Protein AF-0000000077076366 (afdb_homodimer)

InterPro domains:
  IPR003428 Mitochondrial glycoprotein [PF02330] (72-245)
  IPR003428 Mitochondrial glycoprotein [PTHR10826] (31-247)
  IPR036561 Mitochondrial glycoprotein superfamily [G3DSA:3.10.280.10] (54-247)
  IPR036561 Mitochondrial glycoprotein superfamily [SSF54529] (67-246)

Sequence (496 aa):
MATSLLWRNASLAARRLVSRQICRRTVPSPSTSLLKTPVLATRFKSSFSNDANKGASASLLLQAQAELDLESTDEEALGFNGFQISINGAQAILTRMHGNEEVKVELNLNAYSDMLEDELDDDDDDDNVEETRNKPFFLPSFTVTFTKKSGISLVVRCSVETSDYDDEEGWGNLSITNVSVVPKGGTTDQYEADTQYLSDELMDSINDYMEDRKINQTFAQELLEFYDNFERKAHTQFLKDLKSFAQSMATSLLWRNASLAARRLVSRQICRRTVPSPSTSLLKTPVLATRFKSSFSNDANKGASASLLLQAQAELDLESTDEEALGFNGFQISINGAQAILTRMHGNEEVKVELNLNAYSDMLEDELDDDDDDDNVEETRNKPFFLPSFTVTFTKKSGISLVVRCSVETSDYDDEEGWGNLSITNVSVVPKGGTTDQYEADTQYLSDELMDSINDYMEDRKINQTFAQELLEFYDNFERKAHTQFLKDLKSFAQS

Solvent-accessible surface area (backbone atoms only — not comparable to full-atom values): 29376 Å² total; per-residue (Å²): 136,83,71,77,79,72,72,80,78,63,77,82,67,71,83,67,68,83,70,82,74,72,82,78,72,73,78,73,79,78,75,84,77,80,88,75,71,86,67,81,69,75,73,68,76,63,75,48,64,66,50,48,54,44,46,56,28,48,50,50,29,53,51,32,49,53,52,51,69,68,46,78,74,78,75,68,78,90,70,50,94,80,40,49,78,47,75,57,87,59,32,40,38,35,36,33,73,58,85,73,27,40,41,36,38,41,38,42,74,78,63,75,47,83,50,58,70,68,76,69,71,75,65,78,75,68,81,76,59,72,73,68,64,70,66,67,59,61,41,59,50,36,36,40,34,41,30,42,79,83,45,34,27,45,38,38,35,34,33,36,41,70,54,84,60,81,55,87,83,31,63,35,41,68,38,71,51,32,39,32,55,31,53,57,90,52,61,89,57,39,46,54,44,51,47,91,75,49,53,68,66,41,52,49,23,52,49,45,40,33,42,76,70,60,56,39,53,70,41,35,45,52,46,51,53,40,48,52,53,50,50,50,52,50,49,53,50,48,36,54,50,48,33,52,54,39,72,98,138,83,71,79,80,69,69,82,73,62,80,80,64,68,80,69,63,79,69,74,72,76,72,79,73,72,78,76,81,80,80,81,71,85,77,80,74,81,73,81,72,77,77,72,80,67,82,49,71,73,56,54,60,48,49,30,27,48,43,35,28,52,33,31,49,53,53,51,70,68,47,77,73,77,76,66,79,89,69,52,93,82,41,48,77,47,76,55,70,26,32,40,38,35,36,34,73,56,88,72,26,39,42,36,36,40,37,42,73,66,61,80,47,86,53,73,74,71,76,72,68,75,66,80,79,72,84,74,65,71,75,65,71,68,63,81,63,67,42,56,48,35,36,40,34,41,30,42,79,83,42,37,28,44,39,36,35,33,32,35,42,71,55,85,61,83,56,90,81,32,69,28,44,69,39,72,52,34,38,30,63,32,52,56,89,52,64,91,82,48,70,62,46,52,47,90,75,52,52,70,68,58,51,50,50,53,50,50,54,34,42,78,71,59,57,37,54,68,41,34,46,52,44,52,52,41,48,53,52,50,50,50,52,46,50,52,50,46,33,53,46,46,30,52,50,38,71,99

pLDDT: mean 71.19, std 28.41, range [19.7, 98.5]

Foldseek 3Di:
DPPPPPPPPPQPQPPPPPPCPPDPVPPPDPPDDDDDDPPPPPPPPPPVPVVVLLVVLVVLLVVLVVVLVSQPPPLPDQDDPQWDWDDDQQKIWTWHDDDQKIKIKIWGPPPFDDQPPPPPPVPDPPPPPSCPVVPSPRWTWMKIWIAGPQQKIKIWTWTFDQDPDPPPVRGTAIDTAWIFIAHRVGDPPTDTDGCVPPDPVVVVVVQVVCVVVVNGRVSRRSVSVSSVSSVSVSVSVVSVVSSVVSVD/DPPPPPPPPPDVPPPPPPPCPVPPPPPDDDDDDDDDPPPPPPPPPPPCPVVVLLVVLVVLLVVLVVVLVVQDPPLPDQDDPQWDWDDDQQKIWTWHDDDQKIKIKIWGPPPQDPQPPPPPPPPDPDPPDPCPVPPSLRWTWMKIWIAGPQQKIKIWIWTWDQAPDPDPLRGTAIGTAWIFIAHRVGDPPTDTDGCVPPDPVVVVVVQVVCVVVPNGRVSRRSVSVSSVSSVSVSVSVVSVVSNVVSVD

Structure (mmCIF, N/CA/C/O backbone):
data_AF-0000000077076366-model_v1
#
loop_
_entity.id
_entity.type
_entity.pdbx_description
1 polymer 'Complement component 1 Q subcomponent-binding protein, mitochondrial'
#
loop_
_atom_site.group_PDB
_atom_site.id
_atom_site.type_symbol
_atom_site.label_atom_id
_atom_site.label_alt_id
_atom_site.label_comp_id
_atom_site.label_asym_id
_atom_site.label_entity_id
_atom_site.label_seq_id
_atom_site.pdbx_PDB_ins_code
_atom_site.Cartn_x
_atom_site.Cartn_y
_atom_site.Cartn_z
_atom_site.occupancy
_atom_site.B_iso_or_equiv
_atom_site.auth_seq_id
_atom_site.auth_comp_id
_atom_site.auth_asym_id
_atom_site.auth_atom_id
_atom_site.pdbx_PDB_model_num
ATOM 1 N N . MET A 1 1 ? 8.562 35.688 35.75 1 20.05 1 MET A N 1
ATOM 2 C CA . MET A 1 1 ? 8.047 35.875 34.406 1 20.05 1 MET A CA 1
ATOM 3 C C . MET A 1 1 ? 7.535 34.594 33.812 1 20.05 1 MET A C 1
ATOM 5 O O . MET A 1 1 ? 7.285 34.5 32.625 1 20.05 1 MET A O 1
ATOM 9 N N . ALA A 1 2 ? 7.629 33.469 34.625 1 27.03 2 ALA A N 1
ATOM 10 C CA . ALA A 1 2 ? 7.246 32.062 34.719 1 27.03 2 ALA A CA 1
ATOM 11 C C . ALA A 1 2 ? 5.738 31.891 34.562 1 27.03 2 ALA A C 1
ATOM 13 O O . ALA A 1 2 ? 5.227 30.766 34.625 1 27.03 2 ALA A O 1
ATOM 14 N N . THR A 1 3 ? 4.957 32.969 34.75 1 25.84 3 THR A N 1
ATOM 15 C CA . THR A 1 3 ? 3.549 32.844 35.094 1 25.84 3 THR A CA 1
ATOM 16 C C . THR A 1 3 ? 2.711 32.406 33.906 1 25.84 3 THR A C 1
ATOM 18 O O . THR A 1 3 ? 1.604 31.891 34.062 1 25.84 3 THR A O 1
ATOM 21 N N . SER A 1 4 ? 3.021 32.875 32.656 1 27.47 4 SER A N 1
ATOM 22 C CA . SER A 1 4 ? 2.016 32.969 31.594 1 27.47 4 SER A CA 1
ATOM 23 C C . SER A 1 4 ? 1.746 31.609 30.969 1 27.47 4 SER A C 1
ATOM 25 O O . SER A 1 4 ? 1.034 31.516 29.953 1 27.47 4 SER A O 1
ATOM 27 N N . LEU A 1 5 ? 2.568 30.547 31.156 1 27.39 5 LEU A N 1
ATOM 28 C CA . LEU A 1 5 ? 2.516 29.328 30.359 1 27.39 5 LEU A CA 1
ATOM 29 C C . LEU A 1 5 ? 1.235 28.547 30.641 1 27.39 5 LEU A C 1
ATOM 31 O O . LEU A 1 5 ? 0.975 27.516 30 1 27.39 5 LEU A O 1
ATOM 35 N N . LEU A 1 6 ? 0.436 28.781 31.797 1 28.72 6 LEU A N 1
ATOM 36 C CA . LEU A 1 6 ? -0.597 27.906 32.375 1 28.72 6 LEU A CA 1
ATOM 37 C C . LEU A 1 6 ? -1.88 28 31.547 1 28.72 6 LEU A C 1
ATOM 39 O O . LEU A 1 6 ? -2.793 27.188 31.734 1 28.72 6 LEU A O 1
ATOM 43 N N . TRP A 1 7 ? -2.213 29.141 30.812 1 27.86 7 TRP A N 1
ATOM 44 C CA . TRP A 1 7 ? -3.598 29.406 30.438 1 27.86 7 TRP A CA 1
ATOM 45 C C . TRP A 1 7 ? -4.051 28.453 29.328 1 27.86 7 TRP A C 1
ATOM 47 O O . TRP A 1 7 ? -5.188 28.547 28.859 1 27.86 7 TRP A O 1
ATOM 57 N N . ARG A 1 8 ? -3.188 27.875 28.5 1 29.27 8 ARG A N 1
ATOM 58 C CA . ARG A 1 8 ? -3.629 27.422 27.188 1 29.27 8 ARG A CA 1
ATOM 59 C C . ARG A 1 8 ? -4.457 26.141 27.297 1 29.27 8 ARG A C 1
ATOM 61 O O . ARG A 1 8 ? -4.844 25.562 26.281 1 29.27 8 ARG A O 1
ATOM 68 N N . ASN A 1 9 ? -4.508 25.406 28.453 1 28.7 9 ASN A N 1
ATOM 69 C CA . ASN A 1 9 ? -5.094 24.078 28.578 1 28.7 9 ASN A CA 1
ATOM 70 C C . ASN A 1 9 ? -6.617 24.141 28.578 1 28.7 9 ASN A C 1
ATOM 72 O O . ASN A 1 9 ? -7.281 23.109 28.75 1 28.7 9 ASN A O 1
ATOM 76 N N . ALA A 1 10 ? -7.316 25.266 28.922 1 27.27 10 ALA A N 1
ATOM 77 C CA . ALA A 1 10 ? -8.688 25.297 29.422 1 27.27 10 ALA A CA 1
ATOM 78 C C . ALA A 1 10 ? -9.688 25.047 28.297 1 27.27 10 ALA A C 1
ATOM 80 O O . ALA A 1 10 ? -10.805 24.594 28.547 1 27.27 10 ALA A O 1
ATOM 81 N N . SER A 1 11 ? -9.547 25.594 27.078 1 27.84 11 SER A N 1
ATOM 82 C CA . SER A 1 11 ? -10.734 25.844 26.266 1 27.84 11 SER A CA 1
ATOM 83 C C . SER A 1 11 ? -11.289 24.547 25.688 1 27.84 11 SER A C 1
ATOM 85 O O . SER A 1 11 ? -12.344 24.547 25.047 1 27.84 11 SER A O 1
ATOM 87 N N . LEU A 1 12 ? -10.484 23.5 25.547 1 28.05 12 LEU A N 1
ATOM 88 C CA . LEU A 1 12 ? -10.93 22.406 24.672 1 28.05 12 LEU A CA 1
ATOM 89 C C . LEU A 1 12 ? -11.969 21.547 25.391 1 28.05 12 LEU A C 1
ATOM 91 O O . LEU A 1 12 ? -12.398 20.516 24.844 1 28.05 12 LEU A O 1
ATOM 95 N N . ALA A 1 13 ? -12.359 21.734 26.656 1 27.2 13 ALA A N 1
ATOM 96 C CA . ALA A 1 13 ? -13.188 20.828 27.453 1 27.2 13 ALA A CA 1
ATOM 97 C C . ALA A 1 13 ? -14.648 20.922 27.031 1 27.2 13 ALA A C 1
ATOM 99 O O . ALA A 1 13 ? -15.477 20.109 27.453 1 27.2 13 ALA A O 1
ATOM 100 N N . ALA A 1 14 ? -15.133 21.938 26.359 1 26.19 14 ALA A N 1
ATOM 101 C CA . ALA A 1 14 ? -16.578 22.141 26.484 1 26.19 14 ALA A CA 1
ATOM 102 C C . ALA A 1 14 ? -17.344 21.125 25.656 1 26.19 14 ALA A C 1
ATOM 104 O O . ALA A 1 14 ? -18.547 20.938 25.859 1 26.19 14 ALA A O 1
ATOM 105 N N . ARG A 1 15 ? -16.859 20.625 24.5 1 26.83 15 ARG A N 1
ATOM 106 C CA . ARG A 1 15 ? -17.891 20.203 23.547 1 26.83 15 ARG A CA 1
ATOM 107 C C . ARG A 1 15 ? -18.359 18.797 23.844 1 26.83 15 ARG A C 1
ATOM 109 O O . ARG A 1 15 ? -18.094 17.859 23.078 1 26.83 15 ARG A O 1
ATOM 116 N N . ARG A 1 16 ? -18.094 18.25 25.047 1 27.36 16 ARG A N 1
ATOM 117 C CA . ARG A 1 16 ? -18.312 16.828 25.219 1 27.36 16 ARG A CA 1
ATOM 118 C C . ARG A 1 16 ? -19.797 16.484 25.125 1 27.36 16 ARG A C 1
ATOM 120 O O . ARG A 1 16 ? -20.156 15.305 25.156 1 27.36 16 ARG A O 1
ATOM 127 N N . LEU A 1 17 ? -20.797 17.312 25.438 1 26.56 17 LEU A N 1
ATOM 128 C CA . LEU A 1 17 ? -22.031 16.797 26.047 1 26.56 17 LEU A CA 1
ATOM 129 C C . LEU A 1 17 ? -22.938 16.172 25 1 26.56 17 LEU A C 1
ATOM 131 O O . LEU A 1 17 ? -24.078 15.797 25.312 1 26.56 17 LEU A O 1
ATOM 135 N N . VAL A 1 18 ? -22.719 16.188 23.688 1 25.02 18 VAL A N 1
ATOM 136 C CA . VAL A 1 18 ? -23.984 15.836 23.078 1 25.02 18 VAL A CA 1
ATOM 137 C C . VAL A 1 18 ? -24.25 14.344 23.25 1 25.02 18 VAL A C 1
ATOM 139 O O . VAL A 1 18 ? -23.594 13.508 22.641 1 25.02 18 VAL A O 1
ATOM 142 N N . SER A 1 19 ? -24.422 13.812 24.516 1 25.88 19 SER A N 1
ATOM 143 C CA . SER A 1 19 ? -24.906 12.484 24.875 1 25.88 19 SER A CA 1
ATOM 144 C C . SER A 1 19 ? -26.109 12.094 24.031 1 25.88 19 SER A C 1
ATOM 146 O O . SER A 1 19 ? -27.094 12.828 23.969 1 25.88 19 SER A O 1
ATOM 148 N N . ARG A 1 20 ? -25.844 11.281 22.969 1 25.2 20 ARG A N 1
ATOM 149 C CA . ARG A 1 20 ? -26.875 10.648 22.156 1 25.2 20 ARG A CA 1
ATOM 150 C C . ARG A 1 20 ? -27.828 9.828 23.016 1 25.2 20 ARG A C 1
ATOM 152 O O . ARG A 1 20 ? -27.5 8.703 23.406 1 25.2 20 ARG A O 1
ATOM 159 N N . GLN A 1 21 ? -28.5 10.344 24 1 25.53 21 GLN A N 1
ATOM 160 C CA . GLN A 1 21 ? -29.594 9.625 24.625 1 25.53 21 GLN A CA 1
ATOM 161 C C . GLN A 1 21 ? -30.609 9.156 23.578 1 25.53 21 GLN A C 1
ATOM 163 O O . GLN A 1 21 ? -31.469 9.93 23.141 1 25.53 21 GLN A O 1
ATOM 168 N N . ILE A 1 22 ? -30.266 8.609 22.422 1 25.16 22 ILE A N 1
ATOM 169 C CA . ILE A 1 22 ? -31.422 8.266 21.609 1 25.16 22 ILE A CA 1
ATOM 170 C C . ILE A 1 22 ? -32.375 7.406 22.422 1 25.16 22 ILE A C 1
ATOM 172 O O . ILE A 1 22 ? -31.969 6.641 23.281 1 25.16 22 ILE A O 1
ATOM 176 N N . CYS A 1 23 ? -33.75 7.562 22.172 1 25.77 23 CYS A N 1
ATOM 177 C CA . CYS A 1 23 ? -35.125 7.25 22.609 1 25.77 23 CYS A CA 1
ATOM 178 C C . CYS A 1 23 ? -35.344 5.746 22.594 1 25.77 23 CYS A C 1
ATOM 180 O O . CYS A 1 23 ? -35.281 5.109 21.547 1 25.77 23 CYS A O 1
ATOM 182 N N . ARG A 1 24 ? -34.938 5.059 23.641 1 23.2 24 ARG A N 1
ATOM 183 C CA . ARG A 1 24 ? -35.375 3.697 23.938 1 23.2 24 ARG A CA 1
ATOM 184 C C . ARG A 1 24 ? -36.875 3.566 23.812 1 23.2 24 ARG A C 1
ATOM 186 O O . ARG A 1 24 ? -37.625 3.939 24.734 1 23.2 24 ARG A O 1
ATOM 193 N N . ARG A 1 25 ? -37.469 3.891 22.641 1 26.16 25 ARG A N 1
ATOM 194 C CA . ARG A 1 25 ? -38.906 3.725 22.594 1 26.16 25 ARG A CA 1
ATOM 195 C C . ARG A 1 25 ? -39.312 2.314 23.016 1 26.16 25 ARG A C 1
ATOM 197 O O . ARG A 1 25 ? -38.938 1.337 22.375 1 26.16 25 ARG A O 1
ATOM 204 N N . THR A 1 26 ? -39.375 2.109 24.312 1 26.84 26 THR A N 1
ATOM 205 C CA . THR A 1 26 ? -39.969 0.906 24.875 1 26.84 26 THR A CA 1
ATOM 206 C C . THR A 1 26 ? -41.312 0.604 24.219 1 26.84 26 THR A C 1
ATOM 208 O O . THR A 1 26 ? -42.188 1.479 24.125 1 26.84 26 THR A O 1
ATOM 211 N N . VAL A 1 27 ? -41.312 -0.293 23.203 1 28.62 27 VAL A N 1
ATOM 212 C CA . VAL A 1 27 ? -42.5 -0.814 22.5 1 28.62 27 VAL A CA 1
ATOM 213 C C . VAL A 1 27 ? -43.469 -1.39 23.516 1 28.62 27 VAL A C 1
ATOM 215 O O . VAL A 1 27 ? -43.156 -2.305 24.266 1 28.62 27 VAL A O 1
ATOM 218 N N . PRO A 1 28 ? -44.344 -0.505 24.109 1 32.41 28 PRO A N 1
ATOM 219 C CA . PRO A 1 28 ? -45.312 -1.112 25.031 1 32.41 28 PRO A CA 1
ATOM 220 C C . PRO A 1 28 ? -46.094 -2.244 24.375 1 32.41 28 PRO A C 1
ATOM 222 O O . PRO A 1 28 ? -46.219 -2.295 23.156 1 32.41 28 PRO A O 1
ATOM 225 N N . SER A 1 29 ? -46.219 -3.354 25.094 1 29.19 29 SER A N 1
ATOM 226 C CA . SER A 1 29 ? -46.938 -4.594 24.781 1 29.19 29 SER A CA 1
ATOM 227 C C . SER A 1 29 ? -48.406 -4.328 24.484 1 29.19 29 SER A C 1
ATOM 229 O O . SER A 1 29 ? -49.125 -3.77 25.312 1 29.19 29 SER A O 1
ATOM 231 N N . PRO A 1 30 ? -48.812 -3.979 23.219 1 32.81 30 PRO A N 1
ATOM 232 C CA . PRO A 1 30 ? -50.219 -3.707 22.969 1 32.81 30 PRO A CA 1
ATOM 233 C C . PRO A 1 30 ? -51.156 -4.859 23.391 1 32.81 30 PRO A C 1
ATOM 235 O O . PRO A 1 30 ? -50.875 -6.016 23.047 1 32.81 30 PRO A O 1
ATOM 238 N N . SER A 1 31 ? -51.5 -4.926 24.703 1 28.31 31 SER A N 1
ATOM 239 C CA . SER A 1 31 ? -52.562 -5.875 25.031 1 28.31 31 SER A CA 1
ATOM 240 C C . SER A 1 31 ? -53.688 -5.844 23.984 1 28.31 31 SER A C 1
ATOM 242 O O . SER A 1 31 ? -53.875 -4.84 23.297 1 28.31 31 SER A O 1
ATOM 244 N N . THR A 1 32 ? -54.438 -6.98 23.734 1 31.2 32 THR A N 1
ATOM 245 C CA . THR A 1 32 ? -55.25 -7.594 22.688 1 31.2 32 THR A CA 1
ATOM 246 C C . THR A 1 32 ? -56.594 -6.898 22.594 1 31.2 32 THR A C 1
ATOM 248 O O . THR A 1 32 ? -57.469 -7.324 21.828 1 31.2 32 THR A O 1
ATOM 251 N N . SER A 1 33 ? -56.875 -5.891 23.625 1 27.27 33 SER A N 1
ATOM 252 C CA . SER A 1 33 ? -58.312 -5.984 23.875 1 27.27 33 SER A CA 1
ATOM 253 C C . SER A 1 33 ? -59.094 -5.816 22.578 1 27.27 33 SER A C 1
ATOM 255 O O . SER A 1 33 ? -59.906 -6.684 22.219 1 27.27 33 SER A O 1
ATOM 257 N N . LEU A 1 34 ? -60.094 -4.746 22.625 1 30.53 34 LEU A N 1
ATOM 258 C CA . LEU A 1 34 ? -61.531 -4.57 22.438 1 30.53 34 LEU A CA 1
ATOM 259 C C . LEU A 1 34 ? -61.875 -4.285 20.984 1 30.53 34 LEU A C 1
ATOM 261 O O . LEU A 1 34 ? -61 -3.824 20.219 1 30.53 34 LEU A O 1
ATOM 265 N N . LEU A 1 35 ? -63.219 -4.602 20.625 1 33.62 35 LEU A N 1
ATOM 266 C CA . LEU A 1 35 ? -64.125 -4.766 19.5 1 33.62 35 LEU A CA 1
ATOM 267 C C . LEU A 1 35 ? -64.188 -3.484 18.672 1 33.62 35 LEU A C 1
ATOM 269 O O . LEU A 1 35 ? -64.688 -2.457 19.156 1 33.62 35 LEU A O 1
ATOM 273 N N . LYS A 1 36 ? -63.219 -3.266 17.875 1 32.44 36 LYS A N 1
ATOM 274 C CA . LYS A 1 36 ? -62.906 -2.01 17.188 1 32.44 36 LYS A CA 1
ATOM 275 C C . LYS A 1 36 ? -64.062 -1.636 16.219 1 32.44 36 LYS A C 1
ATOM 277 O O . LYS A 1 36 ? -64.438 -2.455 15.398 1 32.44 36 LYS A O 1
ATOM 282 N N . THR A 1 37 ? -65 -0.762 16.719 1 35.75 37 THR A N 1
ATOM 283 C CA . THR A 1 37 ? -66 -0.11 15.891 1 35.75 37 THR A CA 1
ATOM 284 C C . THR A 1 37 ? -65.375 0.495 14.641 1 35.75 37 THR A C 1
ATOM 286 O O . THR A 1 37 ? -64.188 0.949 14.68 1 35.75 37 THR A O 1
ATOM 289 N N . PRO A 1 38 ? -65.938 0.176 13.398 1 41.53 38 PRO A N 1
ATOM 290 C CA . PRO A 1 38 ? -65.375 0.565 12.086 1 41.53 38 PRO A CA 1
ATOM 291 C C . PRO A 1 38 ? -65.25 2.078 11.93 1 41.53 38 PRO A C 1
ATOM 293 O O . PRO A 1 38 ? -66.25 2.791 11.906 1 41.53 38 PRO A O 1
ATOM 296 N N . VAL A 1 39 ? -64.5 2.787 12.898 1 32.72 39 VAL A N 1
ATOM 297 C CA . VAL A 1 39 ? -64.438 4.223 12.648 1 32.72 39 VAL A CA 1
ATOM 298 C C . VAL A 1 39 ? -63.938 4.484 11.242 1 32.72 39 VAL A C 1
ATOM 300 O O . VAL A 1 39 ? -62.938 3.877 10.82 1 32.72 39 VAL A O 1
ATOM 303 N N . LEU A 1 40 ? -64.812 4.93 10.367 1 36.66 40 LEU A N 1
ATOM 304 C CA . LEU A 1 40 ? -64.562 5.551 9.07 1 36.66 40 LEU A CA 1
ATOM 305 C C . LEU A 1 40 ? -63.375 6.496 9.141 1 36.66 40 LEU A C 1
ATOM 307 O O . LEU A 1 40 ? -63.469 7.547 9.789 1 36.66 40 LEU A O 1
ATOM 311 N N . ALA A 1 41 ? -62.219 5.949 9.32 1 33.59 41 ALA A N 1
ATOM 312 C CA . ALA A 1 41 ? -61 6.742 9.367 1 33.59 41 ALA A CA 1
ATOM 313 C C . ALA A 1 41 ? -60.812 7.531 8.07 1 33.59 41 ALA A C 1
ATOM 315 O O . ALA A 1 41 ? -60.844 6.957 6.98 1 33.59 41 ALA A O 1
ATOM 316 N N . THR A 1 42 ? -61.562 8.633 7.918 1 38.22 42 THR A N 1
ATOM 317 C CA . THR A 1 42 ? -61.094 9.625 6.957 1 38.22 42 THR A CA 1
ATOM 318 C C . THR A 1 42 ? -59.562 9.711 6.969 1 38.22 42 THR A C 1
ATOM 320 O O . THR A 1 42 ? -58.969 9.961 8.016 1 38.22 42 THR A O 1
ATOM 323 N N . ARG A 1 43 ? -59.031 8.898 6.117 1 36.66 43 ARG A N 1
ATOM 324 C CA . ARG A 1 43 ? -57.594 8.984 5.836 1 36.66 43 ARG A CA 1
ATOM 325 C C . ARG A 1 43 ? -57.188 10.406 5.477 1 36.66 43 ARG A C 1
ATOM 327 O O . ARG A 1 43 ? -57.531 10.898 4.395 1 36.66 43 ARG A O 1
ATOM 334 N N . PHE A 1 44 ? -57.344 11.312 6.406 1 32.31 44 PHE A N 1
ATOM 335 C CA . PHE A 1 44 ? -56.562 12.508 6.109 1 32.31 44 PHE A CA 1
ATOM 336 C C . PHE A 1 44 ? -55.156 12.133 5.602 1 32.31 44 PHE A C 1
ATOM 338 O O . PHE A 1 44 ? -54.438 11.414 6.277 1 32.31 44 PHE A O 1
ATOM 345 N N . LYS A 1 45 ? -55.125 11.977 4.293 1 37.31 45 LYS A N 1
ATOM 346 C CA . LYS A 1 45 ? -53.781 12.117 3.721 1 37.31 45 LYS A CA 1
ATOM 347 C C . LYS A 1 45 ? -53 13.234 4.41 1 37.31 45 LYS A C 1
ATOM 349 O O . LYS A 1 45 ? -53.281 14.414 4.195 1 37.31 45 LYS A O 1
ATOM 354 N N . SER A 1 46 ? -52.719 13.125 5.633 1 37.78 46 SER A N 1
ATOM 355 C CA . SER A 1 46 ? -51.719 13.992 6.254 1 37.78 46 SER A CA 1
ATOM 356 C C . SER A 1 46 ? -50.562 14.258 5.312 1 37.78 46 SER A C 1
ATOM 358 O O . SER A 1 46 ? -49.938 13.32 4.812 1 37.78 46 SER A O 1
ATOM 360 N N . SER A 1 47 ? -50.719 15.203 4.438 1 41.62 47 SER A N 1
ATOM 361 C CA . SER A 1 47 ? -49.531 15.883 3.873 1 41.62 47 SER A CA 1
ATOM 362 C C . SER A 1 47 ? -48.375 15.883 4.848 1 41.62 47 SER A C 1
ATOM 364 O O . SER A 1 47 ? -47.969 16.938 5.328 1 41.62 47 SER A O 1
ATOM 366 N N . PHE A 1 48 ? -48.281 14.914 5.648 1 45.97 48 PHE A N 1
ATOM 367 C CA . PHE A 1 48 ? -47.156 14.688 6.559 1 45.97 48 PHE A CA 1
ATOM 368 C C . PHE A 1 48 ? -45.844 14.633 5.793 1 45.97 48 PHE A C 1
ATOM 370 O O . PHE A 1 48 ? -44.781 14.469 6.391 1 45.97 48 PHE A O 1
ATOM 377 N N . SER A 1 49 ? -45.969 14.266 4.531 1 49.75 49 SER A N 1
ATOM 378 C CA . SER A 1 49 ? -44.719 13.859 3.908 1 49.75 49 SER A CA 1
ATOM 379 C C . SER A 1 49 ? -43.719 15.008 3.904 1 49.75 49 SER A C 1
ATOM 381 O O . SER A 1 49 ? -42.531 14.781 4.105 1 49.75 49 SER A O 1
ATOM 383 N N . ASN A 1 50 ? -44.125 16.188 3.398 1 54.66 50 ASN A N 1
ATOM 384 C CA . ASN A 1 50 ? -43.219 17.312 3.23 1 54.66 50 ASN A CA 1
ATOM 385 C C . ASN A 1 50 ? -42.812 17.891 4.574 1 54.66 50 ASN A C 1
ATOM 387 O O . ASN A 1 50 ? -41.688 18.375 4.723 1 54.66 50 ASN A O 1
ATOM 391 N N . ASP A 1 51 ? -43.656 17.781 5.457 1 55.88 51 ASP A N 1
ATOM 392 C CA . ASP A 1 51 ? -43.406 18.453 6.73 1 55.88 51 ASP A CA 1
ATOM 393 C C . ASP A 1 51 ? -42.375 17.688 7.562 1 55.88 51 ASP A C 1
ATOM 395 O O . ASP A 1 51 ? -41.562 18.297 8.266 1 55.88 51 ASP A O 1
ATOM 399 N N . ALA A 1 52 ? -42.5 16.438 7.488 1 56.66 52 ALA A N 1
ATOM 400 C CA . ALA A 1 52 ? -41.562 15.609 8.242 1 56.66 52 ALA A CA 1
ATOM 401 C C . ALA A 1 52 ? -40.125 15.766 7.711 1 56.66 52 ALA A C 1
ATOM 403 O O . ALA A 1 52 ? -39.188 15.844 8.484 1 56.66 52 ALA A O 1
ATOM 404 N N . ASN A 1 53 ? -40.125 15.758 6.406 1 69.81 53 ASN A N 1
ATOM 405 C CA . ASN A 1 53 ? -38.812 15.984 5.801 1 69.81 53 ASN A CA 1
ATOM 406 C C . ASN A 1 53 ? -38.25 17.359 6.172 1 69.81 53 ASN A C 1
ATOM 408 O O . ASN A 1 53 ? -37.062 17.5 6.395 1 69.81 53 ASN A O 1
ATOM 412 N N . LYS A 1 54 ? -39.25 18.188 6.422 1 77.12 54 LYS A N 1
ATOM 413 C CA . LYS A 1 54 ? -38.844 19.547 6.816 1 77.12 54 LYS A CA 1
ATOM 414 C C . LYS A 1 54 ? -38.344 19.578 8.258 1 77.12 54 LYS A C 1
ATOM 416 O O . LYS A 1 54 ? -37.375 20.266 8.578 1 77.12 54 LYS A O 1
ATOM 421 N N . GLY A 1 55 ? -38.969 18.75 8.914 1 85.06 55 GLY A N 1
ATOM 422 C CA . GLY A 1 55 ? -38.562 18.672 10.305 1 85.06 55 GLY A CA 1
ATOM 423 C C . GLY A 1 55 ? -37.188 18.078 10.492 1 85.06 55 GLY A C 1
ATOM 424 O O . GLY A 1 55 ? -36.375 18.609 11.25 1 85.06 55 GLY A O 1
ATOM 425 N N . ALA A 1 56 ? -36.906 16.984 9.812 1 90.75 56 ALA A N 1
ATOM 426 C CA . ALA A 1 56 ? -35.625 16.328 9.914 1 90.75 56 ALA A CA 1
ATOM 427 C C . ALA A 1 56 ? -34.5 17.234 9.367 1 90.75 56 ALA A C 1
ATOM 429 O O . ALA A 1 56 ? -33.438 17.328 9.953 1 90.75 56 ALA A O 1
ATOM 430 N N . SER A 1 57 ? -34.844 17.891 8.266 1 93.62 57 SER A N 1
ATOM 431 C CA . SER A 1 57 ? -33.906 18.844 7.707 1 93.62 57 SER A CA 1
ATOM 432 C C . SER A 1 57 ? -33.656 20.016 8.656 1 93.62 57 SER A C 1
ATOM 434 O O . SER A 1 57 ? -32.5 20.469 8.805 1 93.62 57 SER A O 1
ATOM 436 N N . ALA A 1 58 ? -34.688 20.469 9.164 1 93.25 58 ALA A N 1
ATOM 437 C CA . ALA A 1 58 ? -34.562 21.578 10.109 1 93.25 58 ALA A CA 1
ATOM 438 C C . ALA A 1 58 ? -33.719 21.172 11.32 1 93.25 58 ALA A C 1
ATOM 440 O O . ALA A 1 58 ? -32.906 21.969 11.812 1 93.25 58 ALA A O 1
ATOM 441 N N . SER A 1 59 ? -34 20.078 11.734 1 95.12 59 SER A N 1
ATOM 442 C CA . SER A 1 59 ? -33.219 19.562 12.867 1 95.12 59 SER A CA 1
ATOM 443 C C . SER A 1 59 ? -31.734 19.438 12.508 1 95.12 59 SER A C 1
ATOM 445 O O . SER A 1 59 ? -30.859 19.781 13.305 1 95.12 59 SER A O 1
ATOM 447 N N . LEU A 1 60 ? -31.484 18.891 11.359 1 95.94 60 LEU A N 1
ATOM 448 C CA . LEU A 1 60 ? -30.109 18.75 10.883 1 95.94 60 LEU A CA 1
ATOM 449 C C . LEU A 1 60 ? -29.422 20.109 10.82 1 95.94 60 LEU A C 1
ATOM 451 O O . LEU A 1 60 ? -28.281 20.266 11.242 1 95.94 60 LEU A O 1
ATOM 455 N N . LEU A 1 61 ? -30.125 21.047 10.305 1 95.5 61 LEU A N 1
ATOM 456 C CA . LEU A 1 61 ? -29.609 22.406 10.188 1 95.5 61 LEU A CA 1
ATOM 457 C C . LEU A 1 61 ? -29.281 22.984 11.555 1 95.5 61 LEU A C 1
ATOM 459 O O . LEU A 1 61 ? -28.188 23.531 11.758 1 95.5 61 LEU A O 1
ATOM 463 N N . LEU A 1 62 ? -30.172 22.828 12.414 1 95.44 62 LEU A N 1
ATOM 464 C CA . LEU A 1 62 ? -30 23.375 13.758 1 95.44 62 LEU A CA 1
ATOM 465 C C . LEU A 1 62 ? -28.797 22.734 14.445 1 95.44 62 LEU A C 1
ATOM 467 O O . LEU A 1 62 ? -28 23.422 15.086 1 95.44 62 LEU A O 1
ATOM 471 N N . GLN A 1 63 ? -28.672 21.453 14.312 1 96.12 63 GLN A N 1
ATOM 472 C CA . GLN A 1 63 ? -27.578 20.734 14.977 1 96.12 63 GLN A CA 1
ATOM 473 C C . GLN A 1 63 ? -26.234 21.031 14.32 1 96.12 63 GLN A C 1
ATOM 475 O O . GLN A 1 63 ? -25.219 21.172 15.008 1 96.12 63 GLN A O 1
ATOM 480 N N . ALA A 1 64 ? -26.219 21.172 13.078 1 96.31 64 ALA A N 1
ATOM 481 C CA . ALA A 1 64 ? -25 21.562 12.383 1 96.31 64 ALA A CA 1
ATOM 482 C C . ALA A 1 64 ? -24.531 22.953 12.812 1 96.31 64 ALA A C 1
ATOM 484 O O . ALA A 1 64 ? -23.344 23.156 13.062 1 96.31 64 ALA A O 1
ATOM 485 N N . GLN A 1 65 ? -25.516 23.828 12.906 1 94.94 65 GLN A N 1
ATOM 486 C CA . GLN A 1 65 ? -25.203 25.172 13.336 1 94.94 65 GLN A CA 1
ATOM 487 C C . GLN A 1 65 ? -24.688 25.188 14.773 1 94.94 65 GLN A C 1
ATOM 489 O O . GLN A 1 65 ? -23.734 25.906 15.094 1 94.94 65 GLN A O 1
ATOM 494 N N . ALA A 1 66 ? -25.25 24.438 15.578 1 94.81 66 ALA A N 1
ATOM 495 C CA . ALA A 1 66 ? -24.828 24.359 16.969 1 94.81 66 ALA A CA 1
ATOM 496 C C . ALA A 1 66 ? -23.391 23.859 17.078 1 94.81 66 ALA A C 1
ATOM 498 O O . ALA A 1 66 ? -22.609 24.391 17.875 1 94.81 66 ALA A O 1
ATOM 499 N N . GLU A 1 67 ? -23.047 22.891 16.328 1 94.44 67 GLU A N 1
ATOM 500 C CA . GLU A 1 67 ? -21.688 22.359 16.328 1 94.44 67 GLU A CA 1
ATOM 501 C C . GLU A 1 67 ? -20.688 23.375 15.773 1 94.44 67 GLU A C 1
ATOM 503 O O . GLU A 1 67 ? -19.578 23.5 16.281 1 94.44 67 GLU A O 1
ATOM 508 N N . LEU A 1 68 ? -21.125 24.016 14.758 1 92.44 68 LEU A N 1
ATOM 509 C CA . LEU A 1 68 ? -20.281 25.062 14.164 1 92.44 68 LEU A CA 1
ATOM 510 C C . LEU A 1 68 ? -20 26.172 15.164 1 92.44 68 LEU A C 1
ATOM 512 O O . LEU A 1 68 ? -18.891 26.703 15.211 1 92.44 68 LEU A O 1
ATOM 516 N N . ASP A 1 69 ? -20.969 26.5 15.875 1 91.75 69 ASP A N 1
ATOM 517 C CA . ASP A 1 69 ? -20.828 27.562 16.859 1 91.75 69 ASP A CA 1
ATOM 518 C C . ASP A 1 69 ? -19.875 27.172 17.969 1 91.75 69 ASP A C 1
ATOM 520 O O . ASP A 1 69 ? -19.25 28.031 18.594 1 91.75 69 ASP A O 1
ATOM 524 N N . LEU A 1 70 ? -19.703 25.891 18.234 1 88.31 70 LEU A N 1
ATOM 525 C CA . LEU A 1 70 ? -18.797 25.391 19.25 1 88.31 70 LEU A CA 1
ATOM 526 C C . LEU A 1 70 ? -17.359 25.359 18.75 1 88.31 70 LEU A C 1
ATOM 528 O O . LEU A 1 70 ? -16.406 25.375 19.531 1 88.31 70 LEU A O 1
ATOM 532 N N . GLU A 1 71 ? -17.297 25.234 17.438 1 81.56 71 GLU A N 1
ATOM 533 C CA . GLU A 1 71 ? -15.961 25.125 16.859 1 81.56 71 GLU A CA 1
ATOM 534 C C . GLU A 1 71 ? -15.25 26.484 16.844 1 81.56 71 GLU A C 1
ATOM 536 O O . GLU A 1 71 ? -15.867 27.5 16.547 1 81.56 71 GLU A O 1
ATOM 541 N N . SER A 1 72 ? -14.164 26.625 17.688 1 68.75 72 SER A N 1
ATOM 542 C CA . SER A 1 72 ? -13.375 27.859 17.75 1 68.75 72 SER A CA 1
ATOM 543 C C . SER A 1 72 ? -12.961 28.297 16.344 1 68.75 72 SER A C 1
ATOM 545 O O . SER A 1 72 ? -12.57 27.484 15.516 1 68.75 72 SER A O 1
ATOM 547 N N . THR A 1 73 ? -13.516 29.406 15.891 1 61.34 73 THR A N 1
ATOM 548 C CA . THR A 1 73 ? -13.336 30.016 14.586 1 61.34 73 THR A CA 1
ATOM 549 C C . THR A 1 73 ? -11.883 30.406 14.359 1 61.34 73 THR A C 1
ATOM 551 O O . THR A 1 73 ? -11.555 31.094 13.383 1 61.34 73 THR A O 1
ATOM 554 N N . ASP A 1 74 ? -10.992 30.094 15.211 1 60.38 74 ASP A N 1
ATOM 555 C CA . ASP A 1 74 ? -9.688 30.609 14.828 1 60.38 74 ASP A CA 1
ATOM 556 C C . ASP A 1 74 ? -9.164 29.906 13.578 1 60.38 74 ASP A C 1
ATOM 558 O O . ASP A 1 74 ? -8.664 28.781 13.656 1 60.38 74 ASP A O 1
ATOM 562 N N . GLU A 1 75 ? -9.758 30.328 12.531 1 62.38 75 GLU A N 1
ATOM 563 C CA . GLU A 1 75 ? -9.297 29.812 11.25 1 62.38 75 GLU A CA 1
ATOM 564 C C . GLU A 1 75 ? -7.844 30.203 10.984 1 62.38 75 GLU A C 1
ATOM 566 O O . GLU A 1 75 ? -7.574 31.297 10.469 1 62.38 75 GLU A O 1
ATOM 571 N N . GLU A 1 76 ? -6.938 29.688 11.758 1 65.06 76 GLU A N 1
ATOM 572 C CA . GLU A 1 76 ? -5.547 29.969 11.422 1 65.06 76 GLU A CA 1
ATOM 573 C C . GLU A 1 76 ? -5.191 29.391 10.047 1 65.06 76 GLU A C 1
ATOM 575 O O . GLU A 1 76 ? -5.703 28.344 9.656 1 65.06 76 GLU A O 1
ATOM 580 N N . ALA A 1 77 ? -4.543 30.328 9.242 1 71.88 77 ALA A N 1
ATOM 581 C CA . ALA A 1 77 ? -4.059 29.891 7.934 1 71.88 77 ALA A CA 1
ATOM 582 C C . ALA A 1 77 ? -3.188 28.641 8.055 1 71.88 77 ALA A C 1
ATOM 584 O O . ALA A 1 77 ? -2.389 28.531 8.984 1 71.88 77 ALA A O 1
ATOM 585 N N . LEU A 1 78 ? -3.562 27.719 7.238 1 83.81 78 LEU A N 1
ATOM 586 C CA . LEU A 1 78 ? -2.744 26.516 7.168 1 83.81 78 LEU A CA 1
ATOM 587 C C . LEU A 1 78 ? -1.371 26.828 6.582 1 83.81 78 LEU A C 1
ATOM 589 O O . LEU A 1 78 ? -1.271 27.375 5.48 1 83.81 78 LEU A O 1
ATOM 593 N N . GLY A 1 79 ? -0.317 26.891 7.438 1 86.81 79 GLY A N 1
ATOM 594 C CA . GLY A 1 79 ? 1.044 27.078 6.965 1 86.81 79 GLY A CA 1
ATOM 595 C C . GLY A 1 79 ? 1.995 25.984 7.41 1 86.81 79 GLY A C 1
ATOM 596 O O . GLY A 1 79 ? 1.704 25.25 8.352 1 86.81 79 GLY A O 1
ATOM 597 N N . PHE A 1 80 ? 2.971 25.828 6.625 1 91.19 80 PHE A N 1
ATOM 598 C CA . PHE A 1 80 ? 4.062 24.906 6.926 1 91.19 80 PHE A CA 1
ATOM 599 C C . PHE A 1 80 ? 5.402 25.5 6.508 1 91.19 80 PHE A C 1
ATOM 601 O O . PHE A 1 80 ? 5.629 25.75 5.32 1 91.19 80 PHE A O 1
ATOM 608 N N . ASN A 1 81 ? 6.207 25.781 7.457 1 86.94 81 ASN A N 1
ATOM 609 C CA . ASN A 1 81 ? 7.457 26.484 7.184 1 86.94 81 ASN A CA 1
ATOM 610 C C . ASN A 1 81 ? 8.234 25.828 6.043 1 86.94 81 ASN A C 1
ATOM 612 O O . ASN A 1 81 ? 8.508 24.641 6.086 1 86.94 81 ASN A O 1
ATOM 616 N N . GLY A 1 82 ? 8.477 26.641 4.949 1 91.56 82 GLY A N 1
ATOM 617 C CA . GLY A 1 82 ? 9.336 26.219 3.852 1 91.56 82 GLY A CA 1
ATOM 618 C C . GLY A 1 82 ? 8.602 25.453 2.771 1 91.56 82 GLY A C 1
ATOM 619 O O . GLY A 1 82 ? 9.203 25.047 1.777 1 91.56 82 GLY A O 1
ATOM 620 N N . PHE A 1 83 ? 7.32 25.203 3.012 1 96.5 83 PHE A N 1
ATOM 621 C CA . PHE A 1 83 ? 6.582 24.422 2.023 1 96.5 83 PHE A CA 1
ATOM 622 C C . PHE A 1 83 ? 5.461 25.25 1.409 1 96.5 83 PHE A C 1
ATOM 624 O O . PHE A 1 83 ? 4.816 26.047 2.1 1 96.5 83 PHE A O 1
ATOM 631 N N . GLN A 1 84 ? 5.277 25.094 0.122 1 96.75 84 GLN A N 1
ATOM 632 C CA . GLN A 1 84 ? 4.023 25.484 -0.516 1 96.75 84 GLN A CA 1
ATOM 633 C C . GLN A 1 84 ? 2.936 24.438 -0.271 1 96.75 84 GLN A C 1
ATOM 635 O O . GLN A 1 84 ? 3.188 23.234 -0.361 1 96.75 84 GLN A O 1
ATOM 640 N N . ILE A 1 85 ? 1.777 24.938 0.001 1 97 85 ILE A N 1
ATOM 641 C CA . ILE A 1 85 ? 0.716 24.016 0.394 1 97 85 ILE A CA 1
ATOM 642 C C . ILE A 1 85 ? -0.418 24.078 -0.627 1 97 85 ILE A C 1
ATOM 644 O O . ILE A 1 85 ? -0.828 25.156 -1.053 1 97 85 ILE A O 1
ATOM 648 N N . SER A 1 86 ? -0.84 23 -1.044 1 96.62 86 SER A N 1
ATOM 649 C CA . SER A 1 86 ? -2.039 22.844 -1.86 1 96.62 86 SER A CA 1
ATOM 650 C C . SER A 1 86 ? -3.031 21.891 -1.205 1 96.62 86 SER A C 1
ATOM 652 O O . SER A 1 86 ? -2.672 20.766 -0.836 1 96.62 86 SER A O 1
ATOM 654 N N . ILE A 1 87 ? -4.246 22.312 -1.064 1 94.81 87 ILE A N 1
ATOM 655 C CA . ILE A 1 87 ? -5.273 21.5 -0.417 1 94.81 87 ILE A CA 1
ATOM 656 C C . ILE A 1 87 ? -6.41 21.234 -1.401 1 94.81 87 ILE A C 1
ATOM 658 O O . ILE A 1 87 ? -6.883 22.141 -2.084 1 94.81 87 ILE A O 1
ATOM 662 N N . ASN A 1 88 ? -6.805 20.062 -1.483 1 95.62 88 ASN A N 1
ATOM 663 C CA . ASN A 1 88 ? -7.977 19.625 -2.238 1 95.62 88 ASN A CA 1
ATOM 664 C C . ASN A 1 88 ? -8.812 18.625 -1.448 1 95.62 88 ASN A C 1
ATOM 666 O O . ASN A 1 88 ? -8.492 17.422 -1.416 1 95.62 88 ASN A O 1
ATOM 670 N N . GLY A 1 89 ? -9.93 19.172 -0.885 1 93.31 89 GLY A N 1
ATOM 671 C CA . GLY A 1 89 ? -10.719 18.328 -0.016 1 93.31 89 GLY A CA 1
ATOM 672 C C . GLY A 1 89 ? -9.945 17.797 1.174 1 93.31 89 GLY A C 1
ATOM 673 O O . GLY A 1 89 ? -9.422 18.578 1.975 1 93.31 89 GLY A O 1
ATOM 674 N N . ALA A 1 90 ? -9.852 16.438 1.257 1 94.31 90 ALA A N 1
ATOM 675 C CA . ALA A 1 90 ? -9.172 15.828 2.395 1 94.31 90 ALA A CA 1
ATOM 676 C C . ALA A 1 90 ? -7.68 15.672 2.119 1 94.31 90 ALA A C 1
ATOM 678 O O . ALA A 1 90 ? -6.926 15.234 2.992 1 94.31 90 ALA A O 1
ATOM 679 N N . GLN A 1 91 ? -7.23 16.062 0.929 1 95.56 91 GLN A N 1
ATOM 680 C CA . GLN A 1 91 ? -5.836 15.875 0.544 1 95.56 91 GLN A CA 1
ATOM 681 C C . GLN A 1 91 ? -5.035 17.156 0.691 1 95.56 91 GLN A C 1
ATOM 683 O O . GLN A 1 91 ? -5.508 18.234 0.316 1 95.56 91 GLN A O 1
ATOM 688 N N . ALA A 1 92 ? -3.84 17.078 1.254 1 95.81 92 ALA A N 1
ATOM 689 C CA . ALA A 1 92 ? -2.885 18.188 1.311 1 95.81 92 ALA A CA 1
ATOM 690 C C . ALA A 1 92 ? -1.553 17.781 0.682 1 95.81 92 ALA A C 1
ATOM 692 O O . ALA A 1 92 ? -1.051 16.688 0.917 1 95.81 92 ALA A O 1
ATOM 693 N N . ILE A 1 93 ? -1.024 18.641 -0.117 1 97.69 93 ILE A N 1
ATOM 694 C CA . ILE A 1 93 ? 0.287 18.453 -0.729 1 97.69 93 ILE A CA 1
ATOM 695 C C . ILE A 1 93 ? 1.21 19.594 -0.325 1 97.69 93 ILE A C 1
ATOM 697 O O . ILE A 1 93 ? 0.885 20.766 -0.537 1 97.69 93 ILE A O 1
ATOM 701 N N . LEU A 1 94 ? 2.312 19.25 0.286 1 97.62 94 LEU A N 1
ATOM 702 C CA . LEU A 1 94 ? 3.367 20.188 0.621 1 97.62 94 LEU A CA 1
ATOM 703 C C . LEU A 1 94 ? 4.566 20.016 -0.305 1 97.62 94 LEU A C 1
ATOM 705 O O . LEU A 1 94 ? 5.09 18.906 -0.45 1 97.62 94 LEU A O 1
ATOM 709 N N . THR A 1 95 ? 5.008 21.109 -0.914 1 98.12 95 THR A N 1
ATOM 710 C CA . THR A 1 95 ? 6.125 21 -1.848 1 98.12 95 THR A CA 1
ATOM 711 C C . THR A 1 95 ? 7.191 22.047 -1.533 1 98.12 95 THR A C 1
ATOM 713 O O . THR A 1 95 ? 6.867 23.188 -1.168 1 98.12 95 THR A O 1
ATOM 716 N N . ARG A 1 96 ? 8.422 21.703 -1.717 1 97.5 96 ARG A N 1
ATOM 717 C CA . ARG A 1 96 ? 9.547 22.641 -1.624 1 97.5 96 ARG A CA 1
ATOM 718 C C . ARG A 1 96 ? 10.727 22.156 -2.465 1 97.5 96 ARG A C 1
ATOM 720 O O . ARG A 1 96 ? 10.812 20.969 -2.797 1 97.5 96 ARG A O 1
ATOM 727 N N . MET A 1 97 ? 11.57 23.047 -2.799 1 96.75 97 MET A N 1
ATOM 728 C CA . MET A 1 97 ? 12.805 22.688 -3.48 1 96.75 97 MET A CA 1
ATOM 729 C C . MET A 1 97 ? 13.961 22.594 -2.49 1 96.75 97 MET A C 1
ATOM 731 O O . MET A 1 97 ? 14.062 23.406 -1.563 1 96.75 97 MET A O 1
ATOM 735 N N . HIS A 1 98 ? 14.711 21.641 -2.637 1 95.06 98 HIS A N 1
ATOM 736 C CA . HIS A 1 98 ? 16.016 21.5 -1.99 1 95.06 98 HIS A CA 1
ATOM 737 C C . HIS A 1 98 ? 17.125 21.375 -3.02 1 95.06 98 HIS A C 1
ATOM 739 O O . HIS A 1 98 ? 17.406 20.281 -3.52 1 95.06 98 HIS A O 1
ATOM 745 N N . GLY A 1 99 ? 17.75 22.484 -3.277 1 92.44 99 GLY A N 1
ATOM 746 C CA . GLY A 1 99 ? 18.609 22.5 -4.453 1 92.44 99 GLY A CA 1
ATOM 747 C C . GLY A 1 99 ? 17.859 22.188 -5.738 1 92.44 99 GLY A C 1
ATOM 748 O O . GLY A 1 99 ? 16.891 22.875 -6.074 1 92.44 99 GLY A O 1
ATOM 749 N N . ASN A 1 100 ? 18.328 21.203 -6.414 1 92.81 100 ASN A N 1
ATOM 750 C CA . ASN A 1 100 ? 17.688 20.812 -7.668 1 92.81 100 ASN A CA 1
ATOM 751 C C . ASN A 1 100 ? 16.734 19.641 -7.473 1 92.81 100 ASN A C 1
ATOM 753 O O . ASN A 1 100 ? 16.344 18.984 -8.445 1 92.81 100 ASN A O 1
ATOM 757 N N . GLU A 1 101 ? 16.375 19.359 -6.312 1 96.5 101 GLU A N 1
ATOM 758 C CA . GLU A 1 101 ? 15.484 18.25 -5.957 1 96.5 101 GLU A CA 1
ATOM 759 C C . GLU A 1 101 ? 14.164 18.766 -5.402 1 96.5 101 GLU A C 1
ATOM 761 O O . GLU A 1 101 ? 14.141 19.719 -4.617 1 96.5 101 GLU A O 1
ATOM 766 N N . GLU A 1 102 ? 13.109 18.203 -5.883 1 97.75 102 GLU A N 1
ATOM 767 C CA . GLU A 1 102 ? 11.805 18.547 -5.332 1 97.75 102 GLU A CA 1
ATOM 768 C C . GLU A 1 102 ? 11.414 17.594 -4.199 1 97.75 102 GLU A C 1
ATOM 770 O O . GLU A 1 102 ? 11.484 16.375 -4.355 1 97.75 102 GLU A O 1
ATOM 775 N N . VAL A 1 103 ? 11.039 18.172 -3.1 1 98.31 103 VAL A N 1
ATOM 776 C CA . VAL A 1 103 ? 10.508 17.406 -1.974 1 98.31 103 VAL A CA 1
ATOM 777 C C . VAL A 1 103 ? 9 17.594 -1.882 1 98.31 103 VAL A C 1
ATOM 779 O O . VAL A 1 103 ? 8.516 18.734 -1.733 1 98.31 103 VAL A O 1
ATOM 782 N N . LYS A 1 104 ? 8.242 16.531 -2.008 1 98.38 104 LYS A N 1
ATOM 783 C CA . LYS A 1 104 ? 6.785 16.562 -1.979 1 98.38 104 LYS A CA 1
ATOM 784 C C . LYS A 1 104 ? 6.238 15.672 -0.867 1 98.38 104 LYS A C 1
ATOM 786 O O . LYS A 1 104 ? 6.609 14.5 -0.767 1 98.38 104 LYS A O 1
ATOM 791 N N . VAL A 1 105 ? 5.43 16.219 -0.026 1 97.5 105 VAL A N 1
ATOM 792 C CA . VAL A 1 105 ? 4.762 15.477 1.035 1 97.5 105 VAL A CA 1
ATOM 793 C C . VAL A 1 105 ? 3.258 15.438 0.771 1 97.5 105 VAL A C 1
ATOM 795 O O . VAL A 1 105 ? 2.631 16.484 0.554 1 97.5 105 VAL A O 1
ATOM 798 N N . GLU A 1 106 ? 2.705 14.25 0.782 1 96.88 106 GLU A N 1
ATOM 799 C CA . GLU A 1 106 ? 1.278 14.078 0.526 1 96.88 106 GLU A CA 1
ATOM 800 C C . GLU A 1 106 ? 0.582 13.406 1.705 1 96.88 106 GLU A C 1
ATOM 802 O O . GLU A 1 106 ? 1.025 12.359 2.178 1 96.88 106 GLU A O 1
ATOM 807 N N . LEU A 1 107 ? -0.457 13.938 2.156 1 93.62 107 LEU A N 1
ATOM 808 C CA . LEU A 1 107 ? -1.257 13.352 3.229 1 93.62 107 LEU A CA 1
ATOM 809 C C . LEU A 1 107 ? -2.744 13.422 2.895 1 93.62 107 LEU A C 1
ATOM 811 O O . LEU A 1 107 ? -3.16 14.227 2.059 1 93.62 107 LEU A O 1
ATOM 815 N N . ASN A 1 108 ? -3.482 12.555 3.449 1 94.19 108 ASN A N 1
ATOM 816 C CA . ASN A 1 108 ? -4.926 12.445 3.26 1 94.19 108 ASN A CA 1
ATOM 817 C C . ASN A 1 108 ? -5.645 12.172 4.578 1 94.19 108 ASN A C 1
ATOM 819 O O . ASN A 1 108 ? -5.359 11.18 5.254 1 94.19 108 ASN A O 1
ATOM 823 N N . LEU A 1 109 ? -6.531 13.031 4.879 1 91.31 109 LEU A N 1
ATOM 824 C CA . LEU A 1 109 ? -7.242 12.914 6.148 1 91.31 109 LEU A CA 1
ATOM 825 C C . LEU A 1 109 ? -8.078 11.641 6.191 1 91.31 109 LEU A C 1
ATOM 827 O O . LEU A 1 109 ? -8.422 11.156 7.27 1 91.31 109 LEU A O 1
ATOM 831 N N . ASN A 1 110 ? -8.445 11.109 5.051 1 88 110 ASN A N 1
ATOM 832 C CA . ASN A 1 110 ? -9.297 9.914 5 1 88 110 ASN A CA 1
ATOM 833 C C . ASN A 1 110 ? -8.461 8.641 5.023 1 88 110 ASN A C 1
ATOM 835 O O . ASN A 1 110 ? -9.016 7.535 5.059 1 88 110 ASN A O 1
ATOM 839 N N . ALA A 1 111 ? -7.207 8.68 4.902 1 73.88 111 ALA A N 1
ATOM 840 C CA . ALA A 1 111 ? -6.328 7.516 4.871 1 73.88 111 ALA A CA 1
ATOM 841 C C . ALA A 1 111 ? -6.047 7.004 6.281 1 73.88 111 ALA A C 1
ATOM 843 O O . ALA A 1 111 ? -5.172 6.156 6.477 1 73.88 111 ALA A O 1
ATOM 844 N N . TYR A 1 112 ? -7.016 6.801 7.277 1 59.69 112 TYR A N 1
ATOM 845 C CA . TYR A 1 112 ? -6.77 6.516 8.688 1 59.69 112 TYR A CA 1
ATOM 846 C C . TYR A 1 112 ? -5.953 5.242 8.852 1 59.69 112 TYR A C 1
ATOM 848 O O . TYR A 1 112 ? -6.188 4.25 8.156 1 59.69 112 TYR A O 1
ATOM 856 N N . SER A 1 113 ? -4.668 5.312 9.266 1 55.81 113 SER A N 1
ATOM 857 C CA . SER A 1 113 ? -4.035 4.133 9.844 1 55.81 113 SER A CA 1
ATOM 858 C C . SER A 1 113 ? -4.629 3.803 11.211 1 55.81 113 SER A C 1
ATOM 860 O O . SER A 1 113 ? -5.258 4.652 11.836 1 55.81 113 SER A O 1
ATOM 862 N N . ASP A 1 114 ? -4.609 2.568 11.797 1 49.28 114 ASP A N 1
ATOM 863 C CA . ASP A 1 114 ? -5.188 1.999 13.008 1 49.28 114 ASP A CA 1
ATOM 864 C C . ASP A 1 114 ? -5.152 3.006 14.156 1 49.28 114 ASP A C 1
ATOM 866 O O . ASP A 1 114 ? -4.109 3.596 14.445 1 49.28 114 ASP A O 1
ATOM 870 N N . MET A 1 115 ? -6.168 3.658 14.367 1 44.44 115 MET A N 1
ATOM 871 C CA . MET A 1 115 ? -6.414 4.457 15.57 1 44.44 115 MET A CA 1
ATOM 872 C C . MET A 1 115 ? -5.926 3.729 16.812 1 44.44 115 MET A C 1
ATOM 874 O O . MET A 1 115 ? -6.105 2.516 16.938 1 44.44 115 MET A O 1
ATOM 878 N N . LEU A 1 116 ? -4.852 4.09 17.422 1 42.81 116 LEU A N 1
ATOM 879 C CA . LEU A 1 116 ? -4.551 3.639 18.781 1 42.81 116 LEU A CA 1
ATOM 880 C C . LEU A 1 116 ? -5.812 3.629 19.641 1 42.81 116 LEU A C 1
ATOM 882 O O . LEU A 1 116 ? -6.477 4.656 19.797 1 42.81 116 LEU A O 1
ATOM 886 N N . GLU A 1 117 ? -6.609 2.559 19.469 1 40.25 117 GLU A N 1
ATOM 887 C CA . GLU A 1 117 ? -7.605 2.432 20.531 1 40.25 117 GLU A CA 1
ATOM 888 C C . GLU A 1 117 ? -6.996 2.713 21.891 1 40.25 117 GLU A C 1
ATOM 890 O O . GLU A 1 117 ? -6.062 2.027 22.312 1 40.25 117 GLU A O 1
ATOM 895 N N . ASP A 1 118 ? -6.812 3.783 22.312 1 39.94 118 ASP A N 1
ATOM 896 C CA . ASP A 1 118 ? -6.59 3.971 23.75 1 39.94 118 A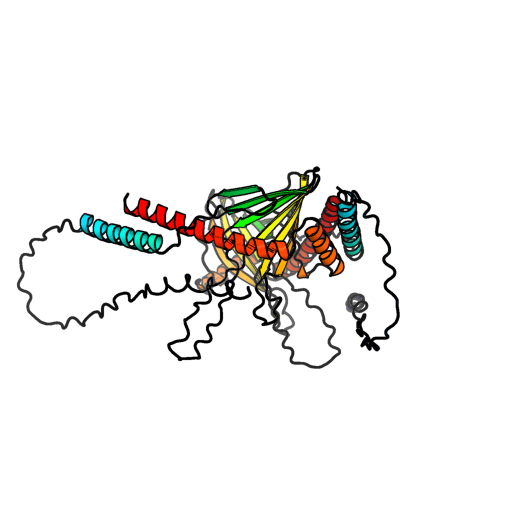SP A CA 1
ATOM 897 C C . ASP A 1 118 ? -7.434 2.998 24.562 1 39.94 118 ASP A C 1
ATOM 899 O O . ASP A 1 118 ? -8.641 2.873 24.344 1 39.94 118 ASP A O 1
ATOM 903 N N . GLU A 1 119 ? -6.836 1.885 24.953 1 38.53 119 GLU A N 1
ATOM 904 C CA . GLU A 1 119 ? -7.449 1.127 26.031 1 38.53 119 GLU A CA 1
ATOM 905 C C . GLU A 1 119 ? -8.031 2.055 27.094 1 38.53 119 GLU A C 1
ATOM 907 O O . GLU A 1 119 ? -7.297 2.73 27.812 1 38.53 119 GLU A O 1
ATOM 912 N N . LEU A 1 120 ? -9.086 2.695 26.828 1 37.53 120 LEU A N 1
ATOM 913 C CA . LEU A 1 120 ? -9.797 3.191 28 1 37.53 120 LEU A CA 1
ATOM 914 C C . LEU A 1 120 ? -9.859 2.127 29.078 1 37.53 120 LEU A C 1
ATOM 916 O O . LEU A 1 120 ? -10.375 1.029 28.859 1 37.53 120 LEU A O 1
ATOM 920 N N . ASP A 1 121 ? -8.781 1.914 29.781 1 36.44 121 ASP A N 1
ATOM 921 C CA . ASP A 1 121 ? -9.031 1.235 31.047 1 36.44 121 ASP A CA 1
ATOM 922 C C . ASP A 1 121 ? -10.297 1.771 31.719 1 36.44 121 ASP A C 1
ATOM 924 O O . ASP A 1 121 ? -10.367 2.945 32.094 1 36.44 121 ASP A O 1
ATOM 928 N N . ASP A 1 122 ? -11.398 1.297 31.297 1 36.88 122 ASP A N 1
ATOM 929 C CA . ASP A 1 122 ? -12.664 1.456 32 1 36.88 122 ASP A CA 1
ATOM 930 C C . ASP A 1 122 ? -12.484 1.316 33.5 1 36.88 122 ASP A C 1
ATOM 932 O O . ASP A 1 122 ? -13.461 1.247 34.25 1 36.88 122 ASP A O 1
ATOM 936 N N . ASP A 1 123 ? -11.32 0.873 34 1 35.72 123 ASP A N 1
ATOM 937 C CA . ASP A 1 123 ? -11.547 0.566 35.406 1 35.72 123 ASP A CA 1
ATOM 938 C C . ASP A 1 123 ? -11.945 1.819 36.188 1 35.72 123 ASP A C 1
ATOM 940 O O . ASP A 1 123 ? -12.453 1.728 37.312 1 35.72 123 ASP A O 1
ATOM 944 N N . ASP A 1 124 ? -11.094 2.889 36.312 1 36.69 124 ASP A N 1
ATOM 945 C CA . ASP A 1 124 ? -11.406 3.676 37.5 1 36.69 124 ASP A CA 1
ATOM 946 C C . ASP A 1 124 ? -12.719 4.434 37.344 1 36.69 124 ASP A C 1
ATOM 948 O O . ASP A 1 124 ? -12.898 5.172 36.375 1 36.69 124 ASP A O 1
ATOM 952 N N . ASP A 1 125 ? -13.867 4.023 37.906 1 36.25 125 ASP A N 1
ATOM 953 C CA . ASP A 1 125 ? -15.195 4.52 38.281 1 36.25 125 ASP A CA 1
ATOM 954 C C . ASP A 1 125 ? -15.141 6.004 38.625 1 36.25 125 ASP A C 1
ATOM 956 O O . ASP A 1 125 ? -16.109 6.559 39.156 1 36.25 125 ASP A O 1
ATOM 960 N N . ASP A 1 126 ? -14.016 6.492 39.219 1 38.44 126 ASP A N 1
ATOM 961 C CA . ASP A 1 126 ? -14.297 7.809 39.781 1 38.44 126 ASP A CA 1
ATOM 962 C C . ASP A 1 126 ? -14.758 8.789 38.719 1 38.44 126 ASP A C 1
ATOM 964 O O . ASP A 1 126 ? -14.18 8.828 37.625 1 38.44 126 ASP A O 1
ATOM 968 N N . ASP A 1 127 ? -16.016 9.266 38.75 1 38.09 127 ASP A N 1
ATOM 969 C CA . ASP A 1 127 ? -16.891 10.203 38.062 1 38.09 127 ASP A CA 1
ATOM 970 C C . ASP A 1 127 ? -16.078 11.367 37.469 1 38.09 127 ASP A C 1
ATOM 972 O O . ASP A 1 127 ? -16.516 12.008 36.5 1 38.09 127 ASP A O 1
ATOM 976 N N . ASN A 1 128 ? -15.227 11.938 38.312 1 37.41 128 ASN A N 1
ATOM 977 C CA . ASN A 1 128 ? -14.758 13.289 38.031 1 37.41 128 ASN A CA 1
ATOM 978 C C . ASN A 1 128 ? -13.664 13.297 36.969 1 37.41 128 ASN A C 1
ATOM 980 O O . ASN A 1 128 ? -12.977 14.305 36.812 1 37.41 128 ASN A O 1
ATOM 984 N N . VAL A 1 129 ? -13.07 12.125 36.812 1 37.75 129 VAL A N 1
ATOM 985 C CA . VAL A 1 129 ? -11.922 12.336 35.938 1 37.75 129 VAL A CA 1
ATOM 986 C C . VAL A 1 129 ? -12.398 12.758 34.531 1 37.75 129 VAL A C 1
ATOM 988 O O . VAL A 1 129 ? -13.289 12.133 33.969 1 37.75 129 VAL A O 1
ATOM 991 N N . GLU A 1 130 ? -12.383 14.023 34.312 1 37.66 130 GLU A N 1
ATOM 992 C CA . GLU A 1 130 ? -12.523 14.57 32.969 1 37.66 130 GLU A CA 1
ATOM 993 C C . GLU A 1 130 ? -12.125 13.547 31.891 1 37.66 130 GLU A C 1
ATOM 995 O O . GLU A 1 130 ? -11.016 13 31.938 1 37.66 130 GLU A O 1
ATOM 1000 N N . GLU A 1 131 ? -13.094 12.578 31.625 1 38.34 131 GLU A N 1
ATOM 1001 C CA . GLU A 1 131 ? -12.922 11.758 30.422 1 38.34 131 GLU A CA 1
ATOM 1002 C C . GLU A 1 131 ? -12.07 12.484 29.375 1 38.34 131 GLU A C 1
ATOM 1004 O O . GLU A 1 131 ? -12.562 13.375 28.688 1 38.34 131 GLU A O 1
ATOM 1009 N N . THR A 1 132 ? -10.922 13.008 29.797 1 32.94 132 THR A N 1
ATOM 1010 C CA . THR A 1 132 ? -10.094 13.273 28.625 1 32.94 132 THR A CA 1
ATOM 1011 C C . THR A 1 132 ? -10.336 12.227 27.547 1 32.94 132 THR A C 1
ATOM 1013 O O . THR A 1 132 ? -9.938 11.07 27.688 1 32.94 132 THR A O 1
ATOM 1016 N N . ARG A 1 133 ? -11.586 12.07 27.062 1 38.38 133 ARG A N 1
ATOM 1017 C CA . ARG A 1 133 ? -11.672 11.344 25.797 1 38.38 133 ARG A CA 1
ATOM 1018 C C . ARG A 1 133 ? -10.367 11.438 25.016 1 38.38 133 ARG A C 1
ATOM 1020 O O . ARG A 1 133 ? -10.016 12.508 24.516 1 38.38 133 ARG A O 1
ATOM 1027 N N . ASN A 1 134 ? -9.359 10.906 25.484 1 40.5 134 ASN A N 1
ATOM 1028 C CA . ASN A 1 134 ? -8.195 10.742 24.625 1 40.5 134 ASN A CA 1
ATOM 1029 C C . ASN A 1 134 ? -8.586 10.695 23.156 1 40.5 134 ASN A C 1
ATOM 1031 O O . ASN A 1 134 ? -9.344 9.82 22.734 1 40.5 134 ASN A O 1
ATOM 1035 N N . LYS A 1 135 ? -8.875 11.977 22.562 1 44.56 135 LYS A N 1
ATOM 1036 C CA . LYS A 1 135 ? -9.125 12.008 21.125 1 44.56 135 LYS A CA 1
ATOM 1037 C C . LYS A 1 135 ? -8.398 10.867 20.422 1 44.56 135 LYS A C 1
ATOM 1039 O O . LYS A 1 135 ? -7.227 10.609 20.688 1 44.56 135 LYS A O 1
ATOM 1044 N N . PRO A 1 136 ? -9.195 9.93 19.891 1 47.66 136 PRO A N 1
ATOM 1045 C CA . PRO A 1 136 ? -8.469 8.992 19.031 1 47.66 136 PRO A CA 1
ATOM 1046 C C . PRO A 1 136 ? -7.398 9.68 18.188 1 47.66 136 PRO A C 1
ATOM 1048 O O . PRO A 1 136 ? -7.664 10.711 17.562 1 47.66 136 PRO A O 1
ATOM 1051 N N . PHE A 1 137 ? -6.273 9.953 18.781 1 50.16 137 PHE A N 1
ATOM 1052 C CA . PHE A 1 137 ? -5.195 10.531 18 1 50.16 137 PHE A CA 1
ATOM 1053 C C . PHE A 1 137 ? -4.844 9.633 16.812 1 50.16 137 PHE A C 1
ATOM 1055 O O . PHE A 1 137 ? -4.586 8.445 16.984 1 50.16 137 PHE A O 1
ATOM 1062 N N . PHE A 1 138 ? -5.547 9.844 15.648 1 57.06 138 PHE A N 1
ATOM 1063 C CA . PHE A 1 138 ? -5.094 9.188 14.43 1 57.06 138 PHE A CA 1
ATOM 1064 C C . PHE A 1 138 ? -3.705 9.672 14.031 1 57.06 138 PHE A C 1
ATOM 1066 O O . PHE A 1 138 ? -3.404 10.859 14.148 1 57.06 138 PHE A O 1
ATOM 1073 N N . LEU A 1 139 ? -2.809 8.82 14.055 1 69.94 139 LEU A N 1
ATOM 1074 C CA . LEU A 1 139 ? -1.455 9.141 13.617 1 69.94 139 LEU A CA 1
ATOM 1075 C C . LEU A 1 139 ? -1.396 9.32 12.109 1 69.94 139 LEU A C 1
ATOM 1077 O O . LEU A 1 139 ? -1.901 8.477 11.359 1 69.94 139 LEU A O 1
ATOM 1081 N N . PRO A 1 140 ? -0.983 10.492 11.633 1 81.62 140 PRO A N 1
ATOM 1082 C CA . PRO A 1 140 ? -0.906 10.773 10.203 1 81.62 140 PRO A CA 1
ATOM 1083 C C . PRO A 1 140 ? 0 9.789 9.453 1 81.62 140 PR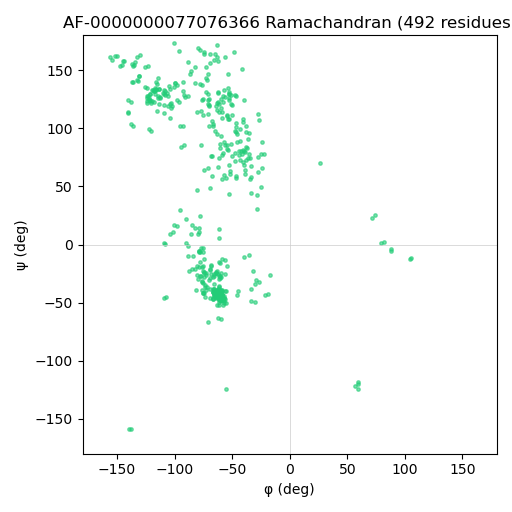O A C 1
ATOM 1085 O O . PRO A 1 140 ? 1.046 9.398 9.977 1 81.62 140 PRO A O 1
ATOM 1088 N N . SER A 1 141 ? -0.55 9.234 8.422 1 90.31 141 SER A N 1
ATOM 1089 C CA . SER A 1 141 ? 0.294 8.609 7.41 1 90.31 141 SER A CA 1
ATOM 1090 C C . SER A 1 141 ? 0.498 9.523 6.211 1 90.31 141 SER A C 1
ATOM 1092 O O . SER A 1 141 ? -0.42 10.25 5.809 1 90.31 141 SER A O 1
ATOM 1094 N N . PHE A 1 142 ? 1.713 9.547 5.703 1 94 142 PHE A N 1
ATOM 1095 C CA . PHE A 1 142 ? 2.018 10.422 4.582 1 94 142 PHE A CA 1
ATOM 1096 C C . PHE A 1 142 ? 3.117 9.828 3.707 1 94 142 PHE A C 1
ATOM 1098 O O . PHE A 1 142 ? 3.799 8.891 4.117 1 94 142 PHE A O 1
ATOM 1105 N N . THR A 1 143 ? 3.176 10.336 2.564 1 96.25 143 THR A N 1
ATOM 1106 C CA . THR A 1 143 ? 4.207 9.922 1.619 1 96.25 143 THR A CA 1
ATOM 1107 C C . THR A 1 143 ? 5.137 11.078 1.287 1 96.25 143 THR A C 1
ATOM 1109 O O . THR A 1 143 ? 4.68 12.203 1.057 1 96.25 143 THR A O 1
ATOM 1112 N N . VAL A 1 144 ? 6.391 10.836 1.326 1 97.88 144 VAL A N 1
ATOM 1113 C CA . VAL A 1 144 ? 7.391 11.812 0.914 1 97.88 144 VAL A CA 1
ATOM 1114 C C . VAL A 1 144 ? 8.039 11.375 -0.397 1 97.88 144 VAL A C 1
ATOM 1116 O O . VAL A 1 144 ? 8.5 10.242 -0.515 1 97.88 144 VAL A O 1
ATOM 1119 N N . THR A 1 145 ? 8.086 12.242 -1.327 1 97.69 145 THR A N 1
ATOM 1120 C CA . THR A 1 145 ? 8.703 11.953 -2.619 1 97.69 145 THR A CA 1
ATOM 1121 C C . THR A 1 145 ? 9.836 12.938 -2.906 1 97.69 145 THR A C 1
ATOM 1123 O O . THR A 1 145 ? 9.641 14.148 -2.854 1 97.69 145 THR A O 1
ATOM 1126 N N . PHE A 1 146 ? 10.961 12.414 -3.137 1 97.88 146 PHE A N 1
ATOM 1127 C CA . PHE A 1 146 ? 12.109 13.195 -3.594 1 97.88 146 PHE A CA 1
ATOM 1128 C C . PHE A 1 146 ? 12.328 13.008 -5.09 1 97.88 146 PHE A C 1
ATOM 1130 O O . PHE A 1 146 ? 12.617 11.898 -5.547 1 97.88 146 PHE A O 1
ATOM 1137 N N . THR A 1 147 ? 12.258 14.031 -5.848 1 97.56 147 THR A N 1
ATOM 1138 C CA . THR A 1 147 ? 12.398 13.914 -7.297 1 97.56 147 THR A CA 1
ATOM 1139 C C . THR A 1 147 ? 13.617 14.695 -7.785 1 97.56 147 THR A C 1
ATOM 1141 O O . THR A 1 147 ? 13.727 15.898 -7.555 1 97.56 147 THR A O 1
ATOM 1144 N N . LYS A 1 148 ? 14.461 13.984 -8.414 1 96.5 148 LYS A N 1
ATOM 1145 C CA . LYS A 1 148 ? 15.641 14.609 -9.016 1 96.5 148 LYS A CA 1
ATOM 1146 C C . LYS A 1 148 ? 15.281 15.312 -10.32 1 96.5 148 LYS A C 1
ATOM 1148 O O . LYS A 1 148 ? 14.18 15.133 -10.852 1 96.5 148 LYS A O 1
ATOM 1153 N N . LYS A 1 149 ? 16.219 16.109 -10.789 1 94.62 149 LYS A N 1
ATOM 1154 C CA . LYS A 1 149 ? 16.016 16.812 -12.055 1 94.62 149 LYS A CA 1
ATOM 1155 C C . LYS A 1 149 ? 15.82 15.836 -13.203 1 94.62 149 LYS A C 1
ATOM 1157 O O . LYS A 1 149 ? 15.094 16.125 -14.156 1 94.62 149 LYS A O 1
ATOM 1162 N N . SER A 1 150 ? 16.391 14.633 -13.133 1 93.19 150 SER A N 1
ATOM 1163 C CA . SER A 1 150 ? 16.297 13.594 -14.156 1 93.19 150 SER A CA 1
ATOM 1164 C C . SER A 1 150 ? 14.883 13.031 -14.234 1 93.19 150 SER A C 1
ATOM 1166 O O . SER A 1 150 ? 14.516 12.383 -15.211 1 93.19 150 SER A O 1
ATOM 1168 N N . GLY A 1 151 ? 14.109 13.195 -13.195 1 94.88 151 GLY A N 1
ATOM 1169 C CA . GLY A 1 151 ? 12.75 12.68 -13.156 1 94.88 151 GLY A CA 1
ATOM 1170 C C . GLY A 1 151 ? 12.609 11.43 -12.305 1 94.88 151 GLY A C 1
ATOM 1171 O O . GLY A 1 151 ? 11.5 11.008 -11.984 1 94.88 151 GLY A O 1
ATOM 1172 N N . ILE A 1 152 ? 13.75 10.82 -11.922 1 95.75 152 ILE A N 1
ATOM 1173 C CA . ILE A 1 152 ? 13.719 9.656 -11.039 1 95.75 152 ILE A CA 1
ATOM 1174 C C . ILE A 1 152 ? 13.344 10.094 -9.625 1 95.75 152 ILE A C 1
ATOM 1176 O O . ILE A 1 152 ? 13.789 11.148 -9.156 1 95.75 152 ILE A O 1
ATOM 1180 N N . SER A 1 153 ? 12.539 9.273 -8.938 1 97.31 153 SER A N 1
ATOM 1181 C CA . SER A 1 153 ? 12.039 9.68 -7.629 1 97.31 153 SER A CA 1
ATOM 1182 C C . SER A 1 153 ? 12.219 8.57 -6.598 1 97.31 153 SER A C 1
ATOM 1184 O O . SER A 1 153 ? 12.047 7.391 -6.914 1 97.31 153 SER A O 1
ATOM 1186 N N . LEU A 1 154 ? 12.586 8.984 -5.43 1 97.69 154 LEU A N 1
ATOM 1187 C CA . LEU A 1 154 ? 12.5 8.141 -4.238 1 97.69 154 LEU A CA 1
ATOM 1188 C C . LEU A 1 154 ? 11.219 8.414 -3.469 1 97.69 154 LEU A C 1
ATOM 1190 O O . LEU A 1 154 ? 10.93 9.555 -3.111 1 97.69 154 LEU A O 1
ATOM 1194 N N . VAL A 1 155 ? 10.438 7.379 -3.277 1 97.44 155 VAL A N 1
ATOM 1195 C CA . VAL A 1 155 ? 9.156 7.508 -2.59 1 97.44 155 VAL A CA 1
ATOM 1196 C C . VAL A 1 155 ? 9.211 6.777 -1.25 1 97.44 155 VAL A C 1
ATOM 1198 O O . VAL A 1 155 ? 9.516 5.582 -1.2 1 97.44 155 VAL A O 1
ATOM 1201 N N . VAL A 1 156 ? 8.891 7.461 -0.166 1 97.38 156 VAL A N 1
ATOM 1202 C CA . VAL A 1 156 ? 8.969 6.918 1.187 1 97.38 156 VAL A CA 1
ATOM 1203 C C . VAL A 1 156 ? 7.613 7.035 1.873 1 97.38 156 VAL A C 1
ATOM 1205 O O . VAL A 1 156 ? 7.07 8.133 2.002 1 97.38 156 VAL A O 1
ATOM 1208 N N . ARG A 1 157 ? 7.09 5.898 2.287 1 95.25 157 ARG A N 1
ATOM 1209 C CA . ARG A 1 157 ? 5.859 5.887 3.068 1 95.25 157 ARG A CA 1
ATOM 1210 C C . ARG A 1 157 ? 6.152 6.012 4.559 1 95.25 157 ARG A C 1
ATOM 1212 O O . ARG A 1 157 ? 6.902 5.207 5.117 1 95.25 157 ARG A O 1
ATOM 1219 N N . CYS A 1 158 ? 5.461 6.977 5.133 1 93.69 158 CYS A N 1
ATOM 1220 C CA . CYS A 1 158 ? 5.801 7.324 6.512 1 93.69 158 CYS A CA 1
ATOM 1221 C C . CYS A 1 158 ? 4.547 7.43 7.371 1 93.69 158 CYS A C 1
ATOM 1223 O O . CYS A 1 158 ? 3.438 7.535 6.852 1 93.69 158 CYS A O 1
ATOM 1225 N N . SER A 1 159 ? 4.82 7.34 8.688 1 89.62 159 SER A N 1
ATOM 1226 C CA . SER A 1 159 ? 3.809 7.652 9.688 1 89.62 159 SER A CA 1
ATOM 1227 C C . SER A 1 159 ? 4.434 8.289 10.93 1 89.62 159 SER A C 1
ATOM 1229 O O . SER A 1 159 ? 5.637 8.141 11.164 1 89.62 159 SER A O 1
ATOM 1231 N N . VAL A 1 160 ? 3.619 9.031 11.57 1 86.69 160 VAL A N 1
ATOM 1232 C CA . VAL A 1 160 ? 4.055 9.578 12.852 1 86.69 160 VAL A CA 1
ATOM 1233 C C . VAL A 1 160 ? 3.422 8.797 14 1 86.69 160 VAL A C 1
ATOM 1235 O O . VAL A 1 160 ? 2.201 8.609 14.031 1 86.69 160 VAL A O 1
ATOM 1238 N N . GLU A 1 161 ? 4.301 8.164 14.797 1 75.25 161 GLU A N 1
ATOM 1239 C CA . GLU A 1 161 ? 3.812 7.387 15.93 1 75.25 161 GLU A CA 1
ATOM 1240 C C . GLU A 1 161 ? 4.023 8.133 17.25 1 75.25 161 GLU A C 1
ATOM 1242 O O . GLU A 1 161 ? 5.039 8.812 17.422 1 75.25 161 GLU A O 1
ATOM 1247 N N . THR A 1 162 ? 2.908 8.109 18.062 1 67.31 162 THR A N 1
ATOM 1248 C CA . THR A 1 162 ? 3.043 8.719 19.375 1 67.31 162 THR A CA 1
ATOM 1249 C C . THR A 1 162 ? 3.385 7.672 20.438 1 67.31 162 THR A C 1
ATOM 1251 O O . THR A 1 162 ? 2.943 6.523 20.344 1 67.31 162 THR A O 1
ATOM 1254 N N . SER A 1 163 ? 4.625 7.461 20.953 1 55.34 163 SER A N 1
ATOM 1255 C CA . SER A 1 163 ? 4.945 6.531 22.031 1 55.34 163 SER A CA 1
ATOM 1256 C C . SER A 1 163 ? 4.215 6.91 23.312 1 55.34 163 SER A C 1
ATOM 1258 O O . SER A 1 163 ? 3.951 8.086 23.562 1 55.34 163 SER A O 1
ATOM 1260 N N . ASP A 1 164 ? 3.309 5.875 23.875 1 49.66 164 ASP A N 1
ATOM 1261 C CA . ASP A 1 164 ? 2.771 6.086 25.219 1 49.66 164 ASP A CA 1
ATOM 1262 C C . ASP A 1 164 ? 3.867 6.535 26.188 1 49.66 164 ASP A C 1
ATOM 1264 O O . ASP A 1 164 ? 3.598 6.797 27.359 1 49.66 164 ASP A O 1
ATOM 1268 N N . TYR A 1 165 ? 5.117 5.891 26.156 1 45.5 165 TYR A N 1
ATOM 1269 C CA . TYR A 1 165 ? 6.02 5.992 27.297 1 45.5 165 TYR A CA 1
ATOM 1270 C C . TYR A 1 165 ? 6.246 7.449 27.688 1 45.5 165 TYR A C 1
ATOM 1272 O O . TYR A 1 165 ? 6.152 8.344 26.844 1 45.5 165 TYR A O 1
ATOM 1280 N N . ASP A 1 166 ? 6.09 7.738 29.047 1 42.25 166 ASP A N 1
ATOM 1281 C CA . ASP A 1 166 ? 6.426 8.852 29.938 1 42.25 166 ASP A CA 1
ATOM 1282 C C . ASP A 1 166 ? 7.672 9.586 29.438 1 42.25 166 ASP A C 1
ATOM 1284 O O . ASP A 1 166 ? 8.203 10.453 30.141 1 42.25 166 ASP A O 1
ATOM 1288 N N . ASP A 1 167 ? 8.547 8.859 28.797 1 45.34 167 ASP A N 1
ATOM 1289 C CA . ASP A 1 167 ? 9.781 9.633 28.656 1 45.34 167 ASP A CA 1
ATOM 1290 C C . ASP A 1 167 ? 9.531 10.922 27.891 1 45.34 167 ASP A C 1
ATOM 1292 O O . ASP A 1 167 ? 8.695 10.953 26.984 1 45.34 167 ASP A O 1
ATOM 1296 N N . GLU A 1 168 ? 9.727 11.922 28.484 1 44.12 168 GLU A N 1
ATOM 1297 C CA . GLU A 1 168 ? 9.664 13.328 28.109 1 44.12 168 GLU A CA 1
ATOM 1298 C C . GLU A 1 168 ? 9.727 13.492 26.578 1 44.12 168 GLU A C 1
ATOM 1300 O O . GLU A 1 168 ? 9.312 14.516 26.047 1 44.12 168 GLU A O 1
ATOM 1305 N N . GLU A 1 169 ? 10.656 12.672 25.938 1 45.97 169 GLU A N 1
ATOM 1306 C CA . GLU A 1 169 ? 10.828 12.906 24.5 1 45.97 169 GLU A CA 1
ATOM 1307 C C . GLU A 1 169 ? 9.742 12.195 23.688 1 45.97 169 GLU A C 1
ATOM 1309 O O . GLU A 1 169 ? 9.992 11.148 23.094 1 45.97 169 GLU A O 1
ATOM 1314 N N . GLY A 1 170 ? 8.594 11.68 24.203 1 46 170 GLY A N 1
ATOM 1315 C CA . GLY A 1 170 ? 7.297 11.148 23.844 1 46 170 GLY A CA 1
ATOM 1316 C C . GLY A 1 170 ? 6.887 11.492 22.422 1 46 170 GLY A C 1
ATOM 1317 O O . GLY A 1 170 ? 5.762 11.211 22 1 46 170 GLY A O 1
ATOM 1318 N N . TRP A 1 171 ? 7.391 12.547 21.922 1 53.22 171 TRP A N 1
ATOM 1319 C CA . TRP A 1 171 ? 6.82 13.195 20.75 1 53.22 171 TRP A CA 1
ATOM 1320 C C . TRP A 1 171 ? 6.887 12.266 19.531 1 53.22 171 TRP A C 1
ATOM 1322 O O . TRP A 1 171 ? 7.539 11.227 19.578 1 53.22 171 TRP A O 1
ATOM 1332 N N . GLY A 1 172 ? 6.242 12.555 18.281 1 62.59 172 GLY A N 1
ATOM 1333 C CA . GLY A 1 172 ? 5.969 12.078 16.938 1 62.59 172 GLY A CA 1
ATOM 1334 C C . GLY A 1 172 ? 7.184 11.477 16.266 1 62.59 172 GLY A C 1
ATOM 1335 O O . GLY A 1 172 ? 7.969 12.18 15.633 1 62.59 172 GLY A O 1
ATOM 1336 N N . ASN A 1 173 ? 7.406 10.164 16.672 1 80 173 ASN A N 1
ATOM 1337 C CA . ASN A 1 173 ? 8.5 9.492 15.977 1 80 173 ASN A CA 1
ATOM 1338 C C . ASN A 1 173 ? 8.133 9.172 14.531 1 80 173 ASN A C 1
ATOM 1340 O O . ASN A 1 173 ? 7.043 8.656 14.258 1 80 173 ASN A O 1
ATOM 1344 N N . LEU A 1 174 ? 8.969 9.656 13.703 1 89.25 174 LEU A N 1
ATOM 1345 C CA . LEU A 1 174 ? 8.82 9.367 12.281 1 89.25 174 LEU A CA 1
ATOM 1346 C C . LEU A 1 174 ? 9.133 7.906 11.992 1 89.25 174 LEU A C 1
ATOM 1348 O O . LEU A 1 174 ? 10.18 7.398 12.383 1 89.25 174 LEU A O 1
ATOM 1352 N N . SER A 1 175 ? 8.141 7.273 11.492 1 90.38 175 SER A N 1
ATOM 1353 C CA . SER A 1 175 ? 8.32 5.875 11.109 1 90.38 175 SER A CA 1
ATOM 1354 C C . SER A 1 175 ? 8.203 5.695 9.602 1 90.38 175 SER A C 1
ATOM 1356 O O . SER A 1 175 ? 7.312 6.27 8.969 1 90.38 175 SER A O 1
ATOM 1358 N N . ILE A 1 176 ? 9.141 4.941 9.031 1 94.56 176 ILE A N 1
ATOM 1359 C CA . ILE A 1 176 ? 9.117 4.621 7.609 1 94.56 176 ILE A CA 1
ATOM 1360 C C . ILE A 1 176 ? 8.703 3.164 7.414 1 94.56 176 ILE A C 1
ATOM 1362 O O . ILE A 1 176 ? 9.25 2.262 8.055 1 94.56 176 ILE A O 1
ATOM 1366 N N . THR A 1 177 ? 7.773 2.91 6.57 1 92.69 177 THR A N 1
ATOM 1367 C CA . THR A 1 177 ? 7.289 1.544 6.395 1 92.69 177 THR A CA 1
ATOM 1368 C C . THR A 1 177 ? 7.766 0.968 5.062 1 92.69 177 THR A C 1
ATOM 1370 O O . THR A 1 177 ? 8.227 -0.172 5.004 1 92.69 177 THR A O 1
ATOM 1373 N N . ASN A 1 178 ? 7.672 1.707 3.99 1 95 178 ASN A N 1
ATOM 1374 C CA . ASN A 1 178 ? 8.062 1.233 2.666 1 95 178 ASN A CA 1
ATOM 1375 C C . ASN A 1 178 ? 8.852 2.293 1.899 1 95 178 ASN A C 1
ATOM 1377 O O . ASN A 1 178 ? 8.656 3.492 2.113 1 95 178 ASN A O 1
ATOM 1381 N N . VAL A 1 179 ? 9.617 1.835 1.019 1 97.12 179 VAL A N 1
ATOM 1382 C CA . VAL A 1 179 ? 10.414 2.701 0.154 1 97.12 179 VAL A CA 1
ATOM 1383 C C . VAL A 1 179 ? 10.367 2.178 -1.28 1 97.12 179 VAL A C 1
ATOM 1385 O O . VAL A 1 179 ? 10.477 0.971 -1.51 1 97.12 179 VAL A O 1
ATOM 1388 N N . SER A 1 180 ? 10.266 3.041 -2.225 1 96.88 180 SER A N 1
ATOM 1389 C CA . SER A 1 180 ? 10.281 2.652 -3.633 1 96.88 180 SER A CA 1
ATOM 1390 C C . SER A 1 180 ? 10.984 3.699 -4.488 1 96.88 180 SER A C 1
ATOM 1392 O O . SER A 1 180 ? 11.18 4.836 -4.055 1 96.88 180 SER A O 1
ATOM 1394 N N . VAL A 1 181 ? 11.43 3.301 -5.594 1 96.94 181 VAL A N 1
ATOM 1395 C CA . VAL A 1 181 ? 12 4.207 -6.578 1 96.94 181 VAL A CA 1
ATOM 1396 C C . VAL A 1 181 ? 11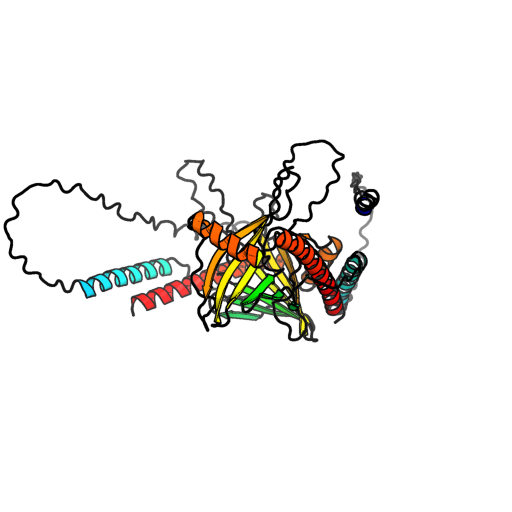.164 4.188 -7.852 1 96.94 181 VAL A C 1
ATOM 1398 O O . VAL A 1 181 ? 10.812 3.119 -8.359 1 96.94 181 VAL A O 1
ATOM 1401 N N . VAL A 1 182 ? 10.867 5.312 -8.328 1 95.62 182 VAL A N 1
ATOM 1402 C CA . VAL A 1 182 ? 10.07 5.457 -9.547 1 95.62 182 VAL A CA 1
ATOM 1403 C C . VAL A 1 182 ? 10.906 6.113 -10.641 1 95.62 182 VAL A C 1
ATOM 1405 O O . VAL A 1 182 ? 11.312 7.273 -10.508 1 95.62 182 VAL A O 1
ATOM 1408 N N . PRO A 1 183 ? 11.125 5.352 -11.625 1 91.81 183 PRO A N 1
ATOM 1409 C CA . PRO A 1 183 ? 11.867 5.961 -12.734 1 91.81 183 PRO A CA 1
ATOM 1410 C C . PRO A 1 183 ? 11.094 7.082 -13.414 1 91.81 183 PRO A C 1
ATOM 1412 O O . PRO A 1 183 ? 9.891 7.238 -13.18 1 91.81 183 PRO A O 1
ATOM 1415 N N . LYS A 1 184 ? 11.844 7.852 -14.172 1 89.56 184 LYS A N 1
ATOM 1416 C CA . LYS A 1 184 ? 11.195 8.914 -14.93 1 89.56 184 LYS A CA 1
ATOM 1417 C C . LYS A 1 184 ? 10.031 8.375 -15.758 1 89.56 184 LYS A C 1
ATOM 1419 O O . LYS A 1 184 ? 10.195 7.406 -16.5 1 89.56 184 LYS A O 1
ATOM 1424 N N . GLY A 1 185 ? 8.867 8.922 -15.625 1 83.88 185 GLY A N 1
ATOM 1425 C CA . GLY A 1 185 ? 7.695 8.484 -16.375 1 83.88 185 GLY A CA 1
ATOM 1426 C C . GLY A 1 185 ? 7.059 7.23 -15.812 1 83.88 185 GLY A C 1
ATOM 1427 O O . GLY A 1 185 ? 6.133 6.676 -16.406 1 83.88 185 GLY A O 1
ATOM 1428 N N . GLY A 1 186 ? 7.637 6.758 -14.727 1 78.81 186 GLY A N 1
ATOM 1429 C CA . GLY A 1 186 ? 7.105 5.527 -14.164 1 78.81 186 GLY A CA 1
ATOM 1430 C C . GLY A 1 186 ? 5.789 5.727 -13.438 1 78.81 186 GLY A C 1
ATOM 1431 O O . GLY A 1 186 ? 5.32 6.855 -13.281 1 78.81 186 GLY A O 1
ATOM 1432 N N . THR A 1 187 ? 5.184 4.496 -13.258 1 74.62 187 THR A N 1
ATOM 1433 C CA . THR A 1 187 ? 3.932 4.488 -12.508 1 74.62 187 THR A CA 1
ATOM 1434 C C . THR A 1 187 ? 4.18 4.152 -11.039 1 74.62 187 THR A C 1
ATOM 1436 O O . THR A 1 187 ? 5.281 3.746 -10.672 1 74.62 187 THR A O 1
ATOM 1439 N N . THR A 1 188 ? 3.207 4.379 -10.219 1 66.88 188 THR A N 1
ATOM 1440 C CA . THR A 1 188 ? 3.311 4.125 -8.781 1 66.88 188 THR A CA 1
ATOM 1441 C C . THR A 1 188 ? 3.145 2.639 -8.484 1 66.88 188 THR A C 1
ATOM 1443 O O . THR A 1 188 ? 3.156 2.229 -7.324 1 66.88 188 THR A O 1
ATOM 1446 N N . ASP A 1 189 ? 3.156 1.766 -9.508 1 80.94 189 ASP A N 1
ATOM 1447 C CA . ASP A 1 189 ? 3.01 0.334 -9.258 1 80.94 189 ASP A CA 1
ATOM 1448 C C . ASP A 1 189 ? 4.367 -0.328 -9.047 1 80.94 189 ASP A C 1
ATOM 1450 O O . ASP A 1 189 ? 4.484 -1.554 -9.102 1 80.94 189 ASP A O 1
ATOM 1454 N N . GLN A 1 190 ? 5.211 0.492 -8.711 1 90.19 190 GLN A N 1
ATOM 1455 C CA . GLN A 1 190 ? 6.559 -0.019 -8.492 1 90.19 190 GLN A CA 1
ATOM 1456 C C . GLN A 1 190 ? 6.637 -0.823 -7.195 1 90.19 190 GLN A C 1
ATOM 1458 O O . GLN A 1 190 ? 5.816 -0.64 -6.293 1 90.19 190 GLN A O 1
ATOM 1463 N N . TYR A 1 191 ? 7.5 -1.686 -7.191 1 93.69 191 TYR A N 1
ATOM 1464 C CA . TYR A 1 191 ? 7.773 -2.475 -5.992 1 93.69 191 TYR A CA 1
ATOM 1465 C C . TYR A 1 191 ? 8.102 -1.573 -4.809 1 93.69 191 TYR A C 1
ATOM 1467 O O . TYR A 1 191 ? 8.961 -0.697 -4.91 1 93.69 191 TYR A O 1
ATOM 1475 N N . GLU A 1 192 ? 7.406 -1.771 -3.746 1 94.94 192 GLU A N 1
ATOM 1476 C CA . GLU A 1 192 ? 7.664 -1.059 -2.5 1 94.94 192 GLU A CA 1
ATOM 1477 C C . GLU A 1 192 ? 8.375 -1.955 -1.488 1 94.94 192 GLU A C 1
ATOM 1479 O O . GLU A 1 192 ? 7.742 -2.799 -0.848 1 94.94 192 GLU A O 1
ATOM 1484 N N . ALA A 1 193 ? 9.57 -1.654 -1.291 1 95.06 193 ALA A N 1
ATOM 1485 C CA . ALA A 1 193 ? 10.352 -2.451 -0.351 1 95.06 193 ALA A CA 1
ATOM 1486 C C . ALA A 1 193 ? 9.906 -2.203 1.086 1 95.06 193 ALA A C 1
ATOM 1488 O O . ALA A 1 193 ? 9.781 -1.054 1.513 1 95.06 193 ALA A O 1
ATOM 1489 N N . ASP A 1 194 ? 9.664 -3.279 1.783 1 91.94 194 ASP A N 1
ATOM 1490 C CA . ASP A 1 194 ? 9.375 -3.201 3.211 1 91.94 194 ASP A CA 1
ATOM 1491 C C . ASP A 1 194 ? 10.641 -2.938 4.016 1 91.94 194 ASP A C 1
ATOM 1493 O O . ASP A 1 194 ? 11.617 -3.686 3.912 1 91.94 194 ASP A O 1
ATOM 1497 N N . THR A 1 195 ? 10.602 -1.925 4.781 1 93.94 195 THR A N 1
ATOM 1498 C CA . THR A 1 195 ? 11.812 -1.501 5.484 1 93.94 195 THR A CA 1
ATOM 1499 C C . THR A 1 195 ? 12.266 -2.574 6.465 1 93.94 195 THR A C 1
ATOM 1501 O O . THR A 1 195 ? 13.43 -2.598 6.871 1 93.94 195 THR A O 1
ATOM 1504 N N . GLN A 1 196 ? 11.398 -3.414 6.938 1 88.81 196 GLN A N 1
ATOM 1505 C CA . GLN A 1 196 ? 11.758 -4.461 7.891 1 88.81 196 GLN A CA 1
ATOM 1506 C C . GLN A 1 196 ? 12.781 -5.422 7.293 1 88.81 196 GLN A C 1
ATOM 1508 O O . GLN A 1 196 ? 13.453 -6.156 8.023 1 88.81 196 GLN A O 1
ATOM 1513 N N . TYR A 1 197 ? 12.945 -5.359 5.93 1 86.88 197 TYR A N 1
ATOM 1514 C CA . TYR A 1 197 ? 13.852 -6.297 5.277 1 86.88 197 TYR A CA 1
ATOM 1515 C C . TYR A 1 197 ? 15.102 -5.582 4.77 1 86.88 197 TYR A C 1
ATOM 1517 O O . TYR A 1 197 ? 15.953 -6.195 4.125 1 86.88 197 TYR A O 1
ATOM 1525 N N . LEU A 1 198 ? 15.164 -4.359 5 1 94 198 LEU A N 1
ATOM 1526 C CA . LEU A 1 198 ? 16.359 -3.613 4.637 1 94 198 LEU A CA 1
ATOM 1527 C C . LEU A 1 198 ? 17.391 -3.67 5.758 1 94 198 LEU A C 1
ATOM 1529 O O . LEU A 1 198 ? 17.031 -3.746 6.938 1 94 198 LEU A O 1
ATOM 1533 N N . SER A 1 199 ? 18.625 -3.676 5.387 1 95 199 SER A N 1
ATOM 1534 C CA . SER A 1 199 ? 19.672 -3.654 6.398 1 95 199 SER A CA 1
ATOM 1535 C C . SER A 1 199 ? 19.609 -2.373 7.227 1 95 199 SER A C 1
ATOM 1537 O O . SER A 1 199 ? 19.141 -1.343 6.75 1 95 199 SER A O 1
ATOM 1539 N N . ASP A 1 200 ? 20.188 -2.434 8.422 1 95.75 200 ASP A N 1
ATOM 1540 C CA . ASP A 1 200 ? 20.266 -1.259 9.281 1 95.75 200 ASP A CA 1
ATOM 1541 C C . ASP A 1 200 ? 21.078 -0.149 8.625 1 95.75 200 ASP A C 1
ATOM 1543 O O . ASP A 1 200 ? 20.75 1.031 8.742 1 95.75 200 ASP A O 1
ATOM 1547 N N . GLU A 1 201 ? 22.125 -0.542 7.961 1 95.94 201 GLU A N 1
ATOM 1548 C CA . GLU A 1 201 ? 22.984 0.434 7.312 1 95.94 201 GLU A CA 1
ATOM 1549 C C . GLU A 1 201 ? 22.25 1.182 6.203 1 95.94 201 GLU A C 1
ATOM 1551 O O . GLU A 1 201 ? 22.391 2.4 6.074 1 95.94 201 GLU A O 1
ATOM 1556 N N . LEU A 1 202 ? 21.547 0.417 5.418 1 97.25 202 LEU A N 1
ATOM 1557 C CA . LEU A 1 202 ? 20.781 1.064 4.355 1 97.25 202 LEU A CA 1
ATOM 1558 C C . LEU A 1 202 ? 19.703 1.966 4.934 1 97.25 202 LEU A C 1
ATOM 1560 O O . LEU A 1 202 ? 19.5 3.088 4.465 1 97.25 202 LEU A O 1
ATOM 1564 N N . MET A 1 203 ? 18.984 1.495 5.965 1 96.56 203 MET A N 1
ATOM 1565 C CA . MET A 1 203 ? 17.953 2.303 6.617 1 96.56 203 MET A CA 1
ATOM 1566 C C . MET A 1 203 ? 18.562 3.578 7.199 1 96.56 203 MET A C 1
ATOM 1568 O O . MET A 1 203 ? 17.953 4.652 7.098 1 96.56 203 MET A O 1
ATOM 1572 N N . ASP A 1 204 ? 19.719 3.51 7.762 1 96.19 204 ASP A N 1
ATOM 1573 C CA . ASP A 1 204 ? 20.406 4.688 8.273 1 96.19 204 ASP A CA 1
ATOM 1574 C C . ASP A 1 204 ? 20.688 5.691 7.156 1 96.19 204 ASP A C 1
ATOM 1576 O O . ASP A 1 204 ? 20.531 6.898 7.348 1 96.19 204 ASP A O 1
ATOM 1580 N N . SER A 1 205 ? 21.109 5.172 6.082 1 97.06 205 SER A N 1
ATOM 1581 C CA . SER A 1 205 ? 21.406 6.062 4.965 1 97.06 205 SER A CA 1
ATOM 1582 C C . SER A 1 205 ? 20.156 6.742 4.434 1 97.06 205 SER A C 1
ATOM 1584 O O . SER A 1 205 ? 20.203 7.898 4.012 1 97.06 205 SER A O 1
ATOM 1586 N N . ILE A 1 206 ? 19.047 6.004 4.395 1 97.56 206 ILE A N 1
ATOM 1587 C CA . ILE A 1 206 ? 17.781 6.59 3.986 1 97.56 206 ILE A CA 1
ATOM 1588 C C . ILE A 1 206 ? 17.359 7.668 4.984 1 97.56 206 ILE A C 1
ATOM 1590 O O . ILE A 1 206 ? 16.953 8.766 4.59 1 97.56 206 ILE A O 1
ATOM 1594 N N . ASN A 1 207 ? 17.5 7.371 6.234 1 95.81 207 ASN A N 1
ATOM 1595 C CA . ASN A 1 207 ? 17.203 8.367 7.258 1 95.81 207 ASN A CA 1
ATOM 1596 C C . ASN A 1 207 ? 18.094 9.594 7.129 1 95.81 207 ASN A C 1
ATOM 1598 O O . ASN A 1 207 ? 17.625 10.727 7.266 1 95.81 207 ASN A O 1
ATOM 1602 N N . ASP A 1 208 ? 19.359 9.352 6.902 1 96.12 208 ASP A N 1
ATOM 1603 C CA . ASP A 1 208 ? 20.281 10.461 6.703 1 96.12 208 ASP A CA 1
ATOM 1604 C C . ASP A 1 208 ? 19.875 11.312 5.5 1 96.12 208 ASP A C 1
ATOM 1606 O O . ASP A 1 208 ? 19.969 12.539 5.535 1 96.12 208 ASP A O 1
ATOM 1610 N N . TYR A 1 209 ? 19.453 10.633 4.496 1 97.06 209 TYR A N 1
ATOM 1611 C CA . TYR A 1 209 ? 19.016 11.328 3.299 1 97.06 209 TYR A CA 1
ATOM 1612 C C . TYR A 1 209 ? 17.812 12.227 3.604 1 97.06 209 TYR A C 1
ATOM 1614 O O . TYR A 1 209 ? 17.781 13.383 3.18 1 97.06 209 TYR A O 1
ATOM 1622 N N . MET A 1 210 ? 16.891 11.719 4.301 1 97.12 210 MET A N 1
ATOM 1623 C CA . MET A 1 210 ? 15.711 12.477 4.707 1 97.12 210 MET A CA 1
ATOM 1624 C C . MET A 1 210 ? 16.094 13.625 5.637 1 97.12 210 MET A C 1
ATOM 1626 O O . MET A 1 210 ? 15.609 14.75 5.473 1 97.12 210 MET A O 1
ATOM 1630 N N . GLU A 1 211 ? 16.953 13.375 6.551 1 95.19 211 GLU A N 1
ATOM 1631 C CA . GLU A 1 211 ? 17.422 14.383 7.496 1 95.19 211 GLU A CA 1
ATOM 1632 C C . GLU A 1 211 ? 18.062 15.57 6.773 1 95.19 211 GLU A C 1
ATOM 1634 O O . GLU A 1 211 ? 17.781 16.719 7.109 1 95.19 211 GLU A O 1
ATOM 1639 N N . ASP A 1 212 ? 18.828 15.234 5.828 1 95.25 212 ASP A N 1
ATOM 1640 C CA . ASP A 1 212 ? 19.5 16.266 5.051 1 95.25 212 ASP A CA 1
ATOM 1641 C C . ASP A 1 212 ? 18.484 17.188 4.359 1 95.25 212 ASP A C 1
ATOM 1643 O O . ASP A 1 212 ? 18.766 18.359 4.117 1 95.25 212 ASP A O 1
ATOM 1647 N N . ARG A 1 213 ? 17.344 16.672 4.098 1 95.56 213 ARG A N 1
ATOM 1648 C CA . ARG A 1 213 ? 16.281 17.438 3.436 1 95.56 213 ARG A CA 1
ATOM 1649 C C . ARG A 1 213 ? 15.242 17.906 4.438 1 95.56 213 ARG A C 1
ATOM 1651 O O . ARG A 1 213 ? 14.141 18.312 4.051 1 95.56 213 ARG A O 1
ATOM 1658 N N . LYS A 1 214 ? 15.523 17.781 5.652 1 94.75 214 LYS A N 1
ATOM 1659 C CA . LYS A 1 214 ? 14.781 18.312 6.789 1 94.75 214 LYS A CA 1
ATOM 1660 C C . LYS A 1 214 ? 13.461 17.562 6.98 1 94.75 214 LYS A C 1
ATOM 1662 O O . LYS A 1 214 ? 12.469 18.156 7.434 1 94.75 214 LYS A O 1
ATOM 1667 N N . ILE A 1 215 ? 13.398 16.375 6.477 1 96.25 215 ILE A N 1
ATOM 1668 C CA . ILE A 1 215 ? 12.312 15.461 6.848 1 96.25 215 ILE A CA 1
ATOM 1669 C C . ILE A 1 215 ? 12.75 14.602 8.031 1 96.25 215 ILE A C 1
ATOM 1671 O O . ILE A 1 215 ? 13.258 13.492 7.848 1 96.25 215 ILE A O 1
ATOM 1675 N N . ASN A 1 216 ? 12.586 15.102 9.203 1 93.19 216 ASN A N 1
ATOM 1676 C CA . ASN A 1 216 ? 13.086 14.508 10.43 1 93.19 216 ASN A CA 1
ATOM 1677 C C . ASN A 1 216 ? 12.078 14.617 11.57 1 93.19 216 ASN A C 1
ATOM 1679 O O . ASN A 1 216 ? 10.891 14.844 11.328 1 93.19 216 ASN A O 1
ATOM 1683 N N . GLN A 1 217 ? 12.539 14.516 12.781 1 89.06 217 GLN A N 1
ATOM 1684 C CA . GLN A 1 217 ? 11.648 14.523 13.938 1 89.06 217 GLN A CA 1
ATOM 1685 C C . GLN A 1 217 ? 10.977 15.883 14.102 1 89.06 217 GLN A C 1
ATOM 1687 O O . GLN A 1 217 ? 9.797 15.953 14.469 1 89.06 217 GLN A O 1
ATOM 1692 N N . THR A 1 218 ? 11.727 16.938 13.898 1 90.38 218 THR A N 1
ATOM 1693 C CA . THR A 1 218 ? 11.156 18.281 13.961 1 90.38 218 THR A CA 1
ATOM 1694 C C . THR A 1 218 ? 10.039 18.438 12.938 1 90.38 218 THR A C 1
ATOM 1696 O O . THR A 1 218 ? 8.969 18.969 13.25 1 90.38 218 THR A O 1
ATOM 1699 N N . PHE A 1 219 ? 10.312 17.938 11.797 1 93.38 219 PHE A N 1
ATOM 1700 C CA . PHE A 1 219 ? 9.297 17.953 10.758 1 93.38 219 PHE A CA 1
ATOM 1701 C C . PHE A 1 219 ? 8.055 17.188 11.203 1 93.38 219 PHE A C 1
ATOM 1703 O O . PHE A 1 219 ? 6.93 17.656 11.008 1 93.38 219 PHE A O 1
ATOM 1710 N N . ALA A 1 220 ? 8.211 16 11.727 1 90.19 220 ALA A N 1
ATOM 1711 C CA . ALA A 1 220 ? 7.102 15.18 12.188 1 90.19 220 ALA A CA 1
ATOM 1712 C C . ALA A 1 220 ? 6.25 15.922 13.211 1 90.19 220 ALA A C 1
ATOM 1714 O O . ALA A 1 220 ? 5.016 15.859 13.164 1 90.19 220 ALA A O 1
ATOM 1715 N N . GLN A 1 221 ? 6.863 16.625 14.047 1 86.38 221 GLN A N 1
ATOM 1716 C CA . GLN A 1 221 ? 6.141 17.406 15.055 1 86.38 221 GLN A CA 1
ATOM 1717 C C . GLN A 1 221 ? 5.34 18.531 14.414 1 86.38 221 GLN A C 1
ATOM 1719 O O . GLN A 1 221 ? 4.176 18.734 14.758 1 86.38 221 GLN A O 1
ATOM 1724 N N . GLU A 1 222 ? 6.012 19.203 13.555 1 90.75 222 GLU A N 1
ATOM 1725 C CA . GLU A 1 222 ? 5.316 20.266 12.844 1 90.75 222 GLU A CA 1
ATOM 1726 C C . GLU A 1 222 ? 4.148 19.719 12.031 1 90.75 222 GLU A C 1
ATOM 1728 O O . GLU A 1 222 ? 3.104 20.359 11.914 1 90.75 222 GLU A O 1
ATOM 1733 N N . LEU A 1 223 ? 4.367 18.578 11.523 1 91.81 223 LEU A N 1
ATOM 1734 C CA . LEU A 1 223 ? 3.326 17.953 10.711 1 91.81 223 LEU A CA 1
ATOM 1735 C C . LEU A 1 223 ? 2.111 17.594 11.562 1 91.81 223 LEU A C 1
ATOM 1737 O O . LEU A 1 223 ? 0.973 17.688 11.102 1 91.81 223 LEU A O 1
ATOM 1741 N N . LEU A 1 224 ? 2.332 17.156 12.742 1 87.5 224 LEU A N 1
ATOM 1742 C CA . LEU A 1 224 ? 1.225 16.844 13.641 1 87.5 224 LEU A CA 1
ATOM 1743 C C . LEU A 1 224 ? 0.363 18.078 13.883 1 87.5 224 LEU A C 1
ATOM 1745 O O . LEU A 1 224 ? -0.867 18 13.852 1 87.5 224 LEU A O 1
ATOM 1749 N N . GLU A 1 225 ? 1.052 19.141 14.094 1 86.31 225 GLU A N 1
ATOM 1750 C CA . GLU A 1 225 ? 0.333 20.406 14.289 1 86.31 225 GLU A CA 1
ATOM 1751 C C . GLU A 1 225 ? -0.435 20.797 13.031 1 86.31 225 GLU A C 1
ATOM 1753 O O . GLU A 1 225 ? -1.594 21.219 13.109 1 86.31 225 GLU A O 1
ATOM 1758 N N . PHE A 1 226 ? 0.22 20.688 12.008 1 91.5 226 PHE A N 1
ATOM 1759 C CA . PHE A 1 226 ? -0.432 21 10.734 1 91.5 226 PHE A CA 1
ATOM 1760 C C . PHE A 1 226 ? -1.656 20.109 10.539 1 91.5 226 PHE A C 1
ATOM 1762 O O . PHE A 1 226 ? -2.719 20.594 10.141 1 91.5 226 PHE A O 1
ATOM 1769 N N . TYR A 1 227 ? -1.459 18.875 10.789 1 89.44 227 TYR A N 1
ATOM 1770 C CA . TYR A 1 227 ? -2.523 17.891 10.617 1 89.44 227 TYR A CA 1
ATOM 1771 C C . TYR A 1 227 ? -3.744 18.25 11.453 1 89.44 227 TYR A C 1
ATOM 1773 O O . TYR A 1 227 ? -4.875 18.203 10.961 1 89.44 227 TYR A O 1
ATOM 1781 N N . ASP A 1 228 ? -3.557 18.594 12.641 1 86.38 228 ASP A N 1
ATOM 1782 C CA . ASP A 1 228 ? -4.645 18.969 13.531 1 86.38 228 ASP A CA 1
ATOM 1783 C C . ASP A 1 228 ? -5.402 20.188 12.992 1 86.38 228 ASP A C 1
ATOM 1785 O O . ASP A 1 228 ? -6.637 20.203 12.992 1 86.38 228 ASP A O 1
ATOM 1789 N N . ASN A 1 229 ? -4.652 21.125 12.633 1 89.88 229 ASN A N 1
ATOM 1790 C CA . ASN A 1 229 ? -5.27 22.328 12.078 1 89.88 229 ASN A CA 1
ATOM 1791 C C . ASN A 1 229 ? -6.012 22.031 10.781 1 89.88 229 ASN A C 1
ATOM 1793 O O . ASN A 1 229 ? -7.105 22.547 10.547 1 89.88 229 ASN A O 1
ATOM 1797 N N . PHE A 1 230 ? -5.406 21.266 9.984 1 91.94 230 PHE A N 1
ATOM 1798 C CA . PHE A 1 230 ? -6.004 20.859 8.719 1 91.94 230 PHE A CA 1
ATOM 1799 C C . PHE A 1 230 ? -7.32 20.125 8.945 1 91.94 230 PHE A C 1
ATOM 1801 O O . PHE A 1 230 ? -8.328 20.422 8.297 1 91.94 230 PHE A O 1
ATOM 1808 N N . GLU A 1 231 ? -7.344 19.172 9.844 1 89.56 231 GLU A N 1
ATOM 1809 C CA . GLU A 1 231 ? -8.555 18.422 10.172 1 89.56 231 GLU A CA 1
ATOM 1810 C C . GLU A 1 231 ? -9.648 19.344 10.695 1 89.56 231 GLU A C 1
ATOM 1812 O O . GLU A 1 231 ? -10.82 19.203 10.32 1 89.56 231 GLU A O 1
ATOM 1817 N N . ARG A 1 232 ? -9.258 20.234 11.555 1 88.75 232 ARG A N 1
ATOM 1818 C CA . ARG A 1 232 ? -10.227 21.172 12.086 1 88.75 232 ARG A CA 1
ATOM 1819 C C . ARG A 1 232 ? -10.859 22 10.977 1 88.75 232 ARG A C 1
ATOM 1821 O O . ARG A 1 232 ? -12.078 22.172 10.938 1 88.75 232 ARG A O 1
ATOM 1828 N N . LYS A 1 233 ? -10.078 22.469 10.125 1 91.12 233 LYS A N 1
ATOM 1829 C CA . LYS A 1 233 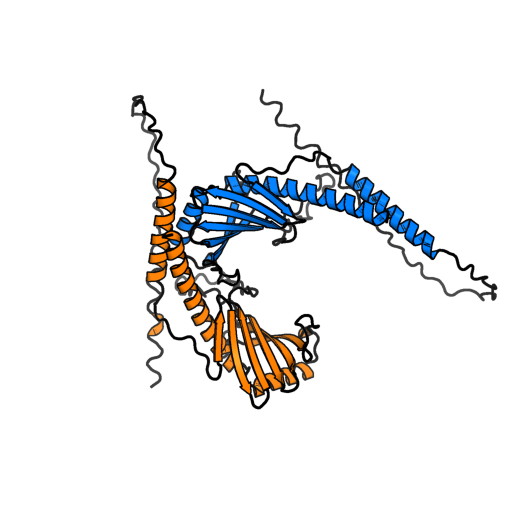? -10.586 23.266 9.008 1 91.12 233 LYS A CA 1
ATOM 1830 C C . LYS A 1 233 ? -11.492 22.438 8.109 1 91.12 233 LYS A C 1
ATOM 1832 O O . LYS A 1 233 ? -12.547 22.906 7.676 1 91.12 233 LYS A O 1
ATOM 1837 N N . ALA A 1 234 ? -11.055 21.25 7.859 1 91.75 234 ALA A N 1
ATOM 1838 C CA . ALA A 1 234 ? -11.875 20.344 7.047 1 91.75 234 ALA A CA 1
ATOM 1839 C C . ALA A 1 234 ? -13.211 20.062 7.719 1 91.75 234 ALA A C 1
ATOM 1841 O O . ALA A 1 234 ? -14.25 20.016 7.059 1 91.75 234 ALA A O 1
ATOM 1842 N N . HIS A 1 235 ? -13.195 19.859 9.023 1 92.12 235 HIS A N 1
ATOM 1843 C CA . HIS A 1 235 ? -14.414 19.609 9.781 1 92.12 235 HIS A CA 1
ATOM 1844 C C . HIS A 1 235 ? -15.352 20.812 9.734 1 92.12 235 HIS A C 1
ATOM 1846 O O . HIS A 1 235 ? -16.562 20.656 9.523 1 92.12 235 HIS A O 1
ATOM 1852 N N . THR A 1 236 ? -14.828 21.969 9.906 1 92.75 236 THR A N 1
ATOM 1853 C CA . THR A 1 236 ? -15.617 23.188 9.812 1 92.75 236 THR A CA 1
ATOM 1854 C C . THR A 1 236 ? -16.281 23.297 8.445 1 92.75 236 THR A C 1
ATOM 1856 O O . THR A 1 236 ? -17.469 23.625 8.344 1 92.75 236 THR A O 1
ATOM 1859 N N . GLN A 1 237 ? -15.477 23.047 7.387 1 93.25 237 GLN A N 1
ATOM 1860 C CA . GLN A 1 237 ? -16.031 23.094 6.035 1 93.25 237 GLN A CA 1
ATOM 1861 C C . GLN A 1 237 ? -17.141 22.062 5.855 1 93.25 237 GLN A C 1
ATOM 1863 O O . GLN A 1 237 ? -18.141 22.328 5.195 1 93.25 237 GLN A O 1
ATOM 1868 N N . PHE A 1 238 ? -16.875 20.953 6.422 1 95.19 238 PHE A N 1
ATOM 1869 C CA . PHE A 1 238 ? -17.891 19.906 6.402 1 95.19 238 PHE A CA 1
ATOM 1870 C C . PHE A 1 238 ? -19.188 20.406 7.016 1 95.19 238 PHE A C 1
ATOM 1872 O O . PHE A 1 238 ? -20.266 20.219 6.434 1 95.19 238 PHE A O 1
ATOM 1879 N N . LEU A 1 239 ? -19.156 21.016 8.156 1 95.19 239 LEU A N 1
ATOM 1880 C CA . LEU A 1 239 ? -20.344 21.531 8.844 1 95.19 239 LEU A CA 1
ATOM 1881 C C . LEU A 1 239 ? -21.031 22.609 8.016 1 95.19 239 LEU A C 1
ATOM 1883 O O . LEU A 1 239 ? -22.266 22.641 7.938 1 95.19 239 LEU A O 1
ATOM 1887 N N . LYS A 1 240 ? -20.328 23.422 7.422 1 94.56 240 LYS A N 1
ATOM 1888 C CA . LYS A 1 240 ? -20.891 24.438 6.543 1 94.56 240 LYS A CA 1
ATOM 1889 C C . LYS A 1 240 ? -21.609 23.797 5.359 1 94.56 240 LYS A C 1
ATOM 1891 O O . LYS A 1 240 ? -22.703 24.219 4.992 1 94.56 240 LYS A O 1
ATOM 1896 N N . ASP A 1 241 ? -20.969 22.844 4.773 1 95.94 241 ASP A N 1
ATOM 1897 C CA . ASP A 1 241 ? -21.578 22.141 3.648 1 95.94 241 ASP A CA 1
ATOM 1898 C C . ASP A 1 241 ? -22.844 21.406 4.086 1 95.94 241 ASP A C 1
ATOM 1900 O O . ASP A 1 241 ? -23.828 21.359 3.34 1 95.94 241 ASP A O 1
ATOM 1904 N N . LEU A 1 242 ? -22.75 20.859 5.258 1 96.31 242 LEU A N 1
ATOM 1905 C CA . LEU A 1 242 ? -23.922 20.172 5.816 1 96.31 242 LEU A CA 1
ATOM 1906 C C . LEU A 1 242 ? -25.078 21.141 6 1 96.31 242 LEU A C 1
ATOM 1908 O O . LEU A 1 242 ? -26.234 20.797 5.707 1 96.31 242 LEU A O 1
ATOM 1912 N N . LYS A 1 243 ? -24.812 22.219 6.469 1 95.31 243 LYS A N 1
ATOM 1913 C CA . LYS A 1 243 ? -25.844 23.25 6.594 1 95.31 243 LYS A CA 1
ATOM 1914 C C . LYS A 1 243 ? -26.438 23.594 5.23 1 95.31 243 LYS A C 1
ATOM 1916 O O . LYS A 1 243 ? -27.672 23.672 5.082 1 95.31 243 LYS A O 1
ATOM 1921 N N . SER A 1 244 ? -25.609 23.766 4.297 1 95.94 244 SER A N 1
ATOM 1922 C CA . SER A 1 244 ? -26.047 24.094 2.943 1 95.94 244 SER A CA 1
ATOM 1923 C C . SER A 1 244 ? -26.953 22.984 2.383 1 95.94 244 SER A C 1
ATOM 1925 O O . SER A 1 244 ? -27.953 23.266 1.736 1 95.94 244 SER A O 1
ATOM 1927 N N . PHE A 1 245 ? -26.453 21.844 2.646 1 96.81 245 PHE A N 1
ATOM 1928 C CA . PHE A 1 245 ? -27.25 20.688 2.238 1 96.81 245 PHE A CA 1
ATOM 1929 C C . PHE A 1 245 ? -28.641 20.734 2.869 1 96.81 245 PHE A C 1
ATOM 1931 O O . PHE A 1 245 ? -29.641 20.562 2.182 1 96.81 245 PHE A O 1
ATOM 1938 N N . ALA A 1 246 ? -28.734 20.922 4.133 1 95.19 246 ALA A N 1
ATOM 1939 C CA . ALA A 1 246 ? -29.984 20.922 4.879 1 95.19 246 ALA A CA 1
ATOM 1940 C C . ALA A 1 246 ? -30.906 22.047 4.414 1 95.19 246 ALA A C 1
ATOM 1942 O O . ALA A 1 246 ? -32.125 21.922 4.48 1 95.19 246 ALA A O 1
ATOM 1943 N N . GLN A 1 247 ? -30.391 22.969 3.924 1 93.12 247 GLN A N 1
ATOM 1944 C CA . GLN A 1 247 ? -31.156 24.141 3.488 1 93.12 247 GLN A CA 1
ATOM 1945 C C . GLN A 1 247 ? -31.656 23.953 2.055 1 93.12 247 GLN A C 1
ATOM 1947 O O . GLN A 1 247 ? -32.531 24.688 1.607 1 93.12 247 GLN A O 1
ATOM 1952 N N . SER A 1 248 ? -30.969 23.094 1.366 1 88.88 248 SER A N 1
ATOM 1953 C CA . SER A 1 248 ? -31.344 22.906 -0.034 1 88.88 248 SER A CA 1
ATOM 1954 C C . SER A 1 248 ? -32.656 22.125 -0.164 1 88.88 248 SER A C 1
ATOM 1956 O O . SER A 1 248 ? -32.969 21.281 0.688 1 88.88 248 SER A O 1
ATOM 1958 N N . MET B 1 1 ? 19.969 -42.719 -3.914 1 21.72 1 MET B N 1
ATOM 1959 C CA . MET B 1 1 ? 20.344 -41.5 -4.613 1 21.72 1 MET B CA 1
ATOM 1960 C C . MET B 1 1 ? 19.844 -40.281 -3.865 1 21.72 1 MET B C 1
ATOM 1962 O O . MET B 1 1 ? 19.719 -39.188 -4.445 1 21.72 1 MET B O 1
ATOM 1966 N N . ALA B 1 2 ? 19.25 -40.406 -2.689 1 26.95 2 ALA B N 1
ATOM 1967 C CA . ALA B 1 2 ? 18.625 -39.719 -1.564 1 26.95 2 ALA B CA 1
ATOM 1968 C C . ALA B 1 2 ? 19.594 -38.75 -0.912 1 26.95 2 ALA B C 1
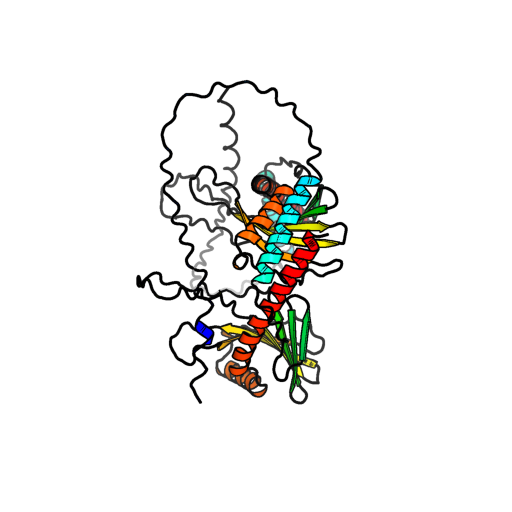ATOM 1970 O O . ALA B 1 2 ? 19.25 -38.094 0.08 1 26.95 2 ALA B O 1
ATOM 1971 N N . THR B 1 3 ? 20.938 -38.781 -1.215 1 26.41 3 THR B N 1
ATOM 1972 C CA . THR B 1 3 ? 22.031 -38.281 -0.388 1 26.41 3 THR B CA 1
ATOM 1973 C C . THR B 1 3 ? 22.078 -36.75 -0.448 1 26.41 3 THR B C 1
ATOM 1975 O O . THR B 1 3 ? 22.578 -36.094 0.477 1 26.41 3 THR B O 1
ATOM 1978 N N . SER B 1 4 ? 21.891 -36.156 -1.643 1 26.16 4 SER B N 1
ATOM 1979 C CA . SER B 1 4 ? 22.5 -34.844 -1.902 1 26.16 4 SER B CA 1
ATOM 1980 C C . SER B 1 4 ? 21.703 -33.719 -1.249 1 26.16 4 SER B C 1
ATOM 1982 O O . SER B 1 4 ? 21.938 -32.531 -1.533 1 26.16 4 SER B O 1
ATOM 1984 N N . LEU B 1 5 ? 20.5 -33.906 -0.629 1 24.92 5 LEU B N 1
ATOM 1985 C CA . LEU B 1 5 ? 19.562 -32.906 -0.194 1 24.92 5 LEU B CA 1
ATOM 1986 C C . LEU B 1 5 ? 20.125 -32.094 0.963 1 24.92 5 LEU B C 1
ATOM 1988 O O . LEU B 1 5 ? 19.516 -31.094 1.395 1 24.92 5 LEU B O 1
ATOM 1992 N N . LEU B 1 6 ? 21.219 -32.562 1.741 1 26.25 6 LEU B N 1
ATOM 1993 C CA . LEU B 1 6 ? 21.656 -32.094 3.057 1 26.25 6 LEU B CA 1
ATOM 1994 C C . LEU B 1 6 ? 22.406 -30.766 2.947 1 26.25 6 LEU B C 1
ATOM 1996 O O . LEU B 1 6 ? 22.578 -30.062 3.945 1 26.25 6 LEU B O 1
ATOM 2000 N N . TRP B 1 7 ? 23.141 -30.469 1.837 1 25.27 7 TRP B N 1
ATOM 2001 C CA . TRP B 1 7 ? 24.234 -29.5 1.933 1 25.27 7 TRP B CA 1
ATOM 2002 C C . TRP B 1 7 ? 23.672 -28.078 2.074 1 25.27 7 TRP B C 1
ATOM 2004 O O . TRP B 1 7 ? 24.438 -27.125 2.207 1 25.27 7 TRP B O 1
ATOM 2014 N N . ARG B 1 8 ? 22.453 -27.781 1.593 1 26.06 8 ARG B N 1
ATOM 2015 C CA . ARG B 1 8 ? 22.156 -26.375 1.291 1 26.06 8 ARG B CA 1
ATOM 2016 C C . ARG B 1 8 ? 21.906 -25.578 2.568 1 26.06 8 ARG B C 1
ATOM 2018 O O . ARG B 1 8 ? 21.5 -24.422 2.514 1 26.06 8 ARG B O 1
ATOM 2025 N N . ASN B 1 9 ? 21.906 -26.203 3.809 1 25.95 9 ASN B N 1
ATOM 2026 C CA . ASN B 1 9 ? 21.531 -25.578 5.07 1 25.95 9 ASN B CA 1
ATOM 2027 C C . ASN B 1 9 ? 22.609 -24.625 5.574 1 25.95 9 ASN B C 1
ATOM 2029 O O . ASN B 1 9 ? 22.438 -23.984 6.617 1 25.95 9 ASN B O 1
ATOM 2033 N N . ALA B 1 10 ? 23.922 -24.828 5.254 1 24.62 10 ALA B N 1
ATOM 2034 C CA . ALA B 1 10 ? 25.078 -24.438 6.055 1 24.62 10 ALA B CA 1
ATOM 2035 C C . ALA B 1 10 ? 25.312 -22.922 5.98 1 24.62 10 ALA B C 1
ATOM 2037 O O . ALA B 1 10 ? 25.875 -22.328 6.898 1 24.62 10 ALA B O 1
ATOM 2038 N N . SER B 1 11 ? 25.188 -22.234 4.805 1 25.27 11 SER B N 1
ATOM 2039 C CA . SER B 1 11 ? 25.938 -21 4.664 1 25.27 11 SER B CA 1
ATOM 2040 C C . SER B 1 11 ? 25.297 -19.859 5.457 1 25.27 11 SER B C 1
ATOM 2042 O O . SER B 1 11 ? 25.844 -18.75 5.512 1 25.27 11 SER B O 1
ATOM 2044 N N . LEU B 1 12 ? 24.016 -19.953 5.855 1 24.88 12 LEU B N 1
ATOM 2045 C CA . LEU B 1 12 ? 23.328 -18.781 6.41 1 24.88 12 LEU B CA 1
ATOM 2046 C C . LEU B 1 12 ? 23.734 -18.547 7.859 1 24.88 12 LEU B C 1
ATOM 2048 O O . LEU B 1 12 ? 23.234 -17.641 8.516 1 24.88 12 LEU B O 1
ATOM 2052 N N . ALA B 1 13 ? 24.547 -19.469 8.508 1 23.03 13 ALA B N 1
ATOM 2053 C CA . ALA B 1 13 ? 24.859 -19.469 9.93 1 23.03 13 ALA B CA 1
ATOM 2054 C C . ALA B 1 13 ? 25.859 -18.359 10.273 1 23.03 13 ALA B C 1
ATOM 2056 O O . ALA B 1 13 ? 26.016 -18 11.445 1 23.03 13 ALA B O 1
ATOM 2057 N N . ALA B 1 14 ? 26.703 -17.844 9.375 1 22.53 14 ALA B N 1
ATOM 2058 C CA . ALA B 1 14 ? 27.891 -17.203 9.922 1 22.53 14 ALA B CA 1
ATOM 2059 C C . ALA B 1 14 ? 27.531 -15.859 10.57 1 22.53 14 ALA B C 1
ATOM 2061 O O . ALA B 1 14 ? 28.281 -15.344 11.398 1 22.53 14 ALA B O 1
ATOM 2062 N N . ARG B 1 15 ? 26.594 -15.086 9.93 1 22.14 15 ARG B N 1
ATOM 2063 C CA . ARG B 1 15 ? 26.781 -13.672 10.242 1 22.14 15 ARG B CA 1
ATOM 2064 C C . ARG B 1 15 ? 26.188 -13.336 11.609 1 22.14 15 ARG B C 1
ATOM 2066 O O . ARG B 1 15 ? 25.859 -12.18 11.883 1 22.14 15 ARG B O 1
ATOM 2073 N N . ARG B 1 16 ? 25.781 -14.414 12.359 1 22.94 16 ARG B N 1
ATOM 2074 C CA . ARG B 1 16 ? 25 -14.094 13.555 1 22.94 16 ARG B CA 1
ATOM 2075 C C . ARG B 1 16 ? 25.859 -13.336 14.57 1 22.94 16 ARG B C 1
ATOM 2077 O O . ARG B 1 16 ? 25.328 -12.758 15.523 1 22.94 16 ARG B O 1
ATOM 2084 N N . LEU B 1 17 ? 27.188 -13.602 14.703 1 23.22 17 LEU B N 1
ATOM 2085 C CA . LEU B 1 17 ? 27.781 -13.523 16.031 1 23.22 17 LEU B CA 1
ATOM 2086 C C . LEU B 1 17 ? 28.047 -12.07 16.422 1 23.22 17 LEU B C 1
ATOM 2088 O O . LEU B 1 17 ? 28.641 -11.797 17.469 1 23.22 17 LEU B O 1
ATOM 2092 N N . VAL B 1 18 ? 27.859 -11.078 15.57 1 20.09 18 VAL B N 1
ATOM 2093 C CA . VAL B 1 18 ? 28.641 -10 16.188 1 20.09 18 VAL B CA 1
ATOM 2094 C C . VAL B 1 18 ? 27.922 -9.523 17.453 1 20.09 18 VAL B C 1
ATOM 2096 O O . VAL B 1 18 ? 26.844 -8.953 17.391 1 20.09 18 VAL B O 1
ATOM 2099 N N . SER B 1 19 ? 27.828 -10.406 18.5 1 20.84 19 SER B N 1
ATOM 2100 C CA . SER B 1 19 ? 27.453 -10.102 19.875 1 20.84 19 SER B CA 1
ATOM 2101 C C . SER B 1 19 ? 28.094 -8.805 20.344 1 20.84 19 SER B C 1
ATOM 2103 O O . SER B 1 19 ? 29.328 -8.695 20.406 1 20.84 19 SER B O 1
ATOM 2105 N N . ARG B 1 20 ? 27.469 -7.656 19.875 1 21.44 20 ARG B N 1
ATOM 2106 C CA . ARG B 1 20 ? 28 -6.418 20.422 1 21.44 20 ARG B CA 1
ATOM 2107 C C . ARG B 1 20 ? 28.016 -6.461 21.953 1 21.44 20 ARG B C 1
ATOM 2109 O O . ARG B 1 20 ? 26.969 -6.578 22.594 1 21.44 20 ARG B O 1
ATOM 2116 N N . GLN B 1 21 ? 28.859 -7.301 22.516 1 22 21 GLN B N 1
ATOM 2117 C CA . GLN B 1 21 ? 29.219 -7.066 23.906 1 22 21 GLN B CA 1
ATOM 2118 C C . GLN B 1 21 ? 29.375 -5.574 24.188 1 22 21 GLN B C 1
ATOM 2120 O O . GLN B 1 21 ? 30.328 -4.945 23.719 1 22 21 GLN B O 1
ATOM 2125 N N . ILE B 1 22 ? 28.25 -4.793 23.984 1 21.14 22 ILE B N 1
ATOM 2126 C CA . ILE B 1 22 ? 28.406 -3.385 24.344 1 21.14 22 ILE B CA 1
ATOM 2127 C C . ILE B 1 22 ? 29.094 -3.268 25.703 1 21.14 22 ILE B C 1
ATOM 2129 O O . ILE B 1 22 ? 28.641 -3.855 26.688 1 21.14 22 ILE B O 1
ATOM 2133 N N . CYS B 1 23 ? 30.422 -3.094 25.641 1 19.7 23 CYS B N 1
ATOM 2134 C CA . CYS B 1 23 ? 31.453 -2.695 26.594 1 19.7 23 CYS B CA 1
ATOM 2135 C C . CYS B 1 23 ? 30.969 -1.564 27.484 1 19.7 23 CYS B C 1
ATOM 2137 O O . CYS B 1 23 ? 30.391 -0.59 27 1 19.7 23 CYS B O 1
ATOM 2139 N N . ARG B 1 24 ? 30.703 -1.949 28.797 1 22 24 ARG B N 1
ATOM 2140 C CA . ARG B 1 24 ? 30.391 -1.188 30 1 22 24 ARG B CA 1
ATOM 2141 C C . ARG B 1 24 ? 31.344 -0.009 30.172 1 22 24 ARG B C 1
ATOM 2143 O O . ARG B 1 24 ? 32.531 -0.194 30.5 1 22 24 ARG B O 1
ATOM 2150 N N . ARG B 1 25 ? 31.344 0.904 29.094 1 23.36 25 ARG B N 1
ATOM 2151 C CA . ARG B 1 25 ? 32.219 2.059 29.266 1 23.36 25 ARG B CA 1
ATOM 2152 C C . ARG B 1 25 ? 32.062 2.66 30.656 1 23.36 25 ARG B C 1
ATOM 2154 O O . ARG B 1 25 ? 30.969 3.037 31.062 1 23.36 25 ARG B O 1
ATOM 2161 N N . THR B 1 26 ? 32.875 2.084 31.516 1 23.67 26 THR B N 1
ATOM 2162 C CA . THR B 1 26 ? 33.156 2.699 32.812 1 23.67 26 THR B CA 1
ATOM 2163 C C . THR B 1 26 ? 33.5 4.176 32.656 1 23.67 26 THR B C 1
ATOM 2165 O O . THR B 1 26 ? 34.406 4.52 31.906 1 23.67 26 THR B O 1
ATOM 2168 N N . VAL B 1 27 ? 32.531 5.062 32.469 1 23.84 27 VAL B N 1
ATOM 2169 C CA . VAL B 1 27 ? 32.656 6.512 32.375 1 23.84 27 VAL B CA 1
ATOM 2170 C C . VAL B 1 27 ? 33.531 7.031 33.531 1 23.84 27 VAL B C 1
ATOM 2172 O O . VAL B 1 27 ? 33.156 6.879 34.688 1 23.84 27 VAL B O 1
ATOM 2175 N N . PRO B 1 28 ? 34.906 6.738 33.438 1 26.73 28 PRO B N 1
ATOM 2176 C CA . PRO B 1 28 ? 35.719 7.355 34.5 1 26.73 28 PRO B CA 1
ATOM 2177 C C . PRO B 1 28 ? 35.406 8.836 34.688 1 26.73 28 PRO B C 1
ATOM 2179 O O . PRO B 1 28 ? 34.812 9.469 33.781 1 26.73 28 PRO B O 1
ATOM 2182 N N . SER B 1 29 ? 35.969 9.344 35.938 1 23.73 29 SER B N 1
ATOM 2183 C CA . SER B 1 29 ? 35.812 10.547 36.75 1 23.73 29 SER B CA 1
ATOM 2184 C C . SER B 1 29 ? 36.25 11.789 36 1 23.73 29 SER B C 1
ATOM 2186 O O . SER B 1 29 ? 37.062 11.695 35.031 1 23.73 29 SER B O 1
ATOM 2188 N N . PRO B 1 30 ? 35.812 12.977 36.469 1 28.55 30 PRO B N 1
ATOM 2189 C CA . PRO B 1 30 ? 35.531 14.352 36.031 1 28.55 30 PRO B CA 1
ATOM 2190 C C . PRO B 1 30 ? 36.812 15.18 35.875 1 28.55 30 PRO B C 1
ATOM 2192 O O . PRO B 1 30 ? 36.75 16.375 35.594 1 28.55 30 PRO B O 1
ATOM 2195 N N . SER B 1 31 ? 38.094 14.445 35.625 1 23.88 31 SER B N 1
ATOM 2196 C CA . SER B 1 31 ? 39.062 15.438 36.062 1 23.88 31 SER B CA 1
ATOM 2197 C C . SER B 1 31 ? 38.875 16.75 35.312 1 23.88 31 SER B C 1
ATOM 2199 O O . SER B 1 31 ? 38.312 16.781 34.219 1 23.88 31 SER B O 1
ATOM 2201 N N . THR B 1 32 ? 39.469 17.891 35.938 1 26.7 32 THR B N 1
ATOM 2202 C CA . THR B 1 32 ? 39.312 19.328 36.156 1 26.7 32 THR B CA 1
ATOM 2203 C C . THR B 1 32 ? 39.844 20.094 34.938 1 26.7 32 THR B C 1
ATOM 2205 O O . THR B 1 32 ? 39.531 21.281 34.781 1 26.7 32 THR B O 1
ATOM 2208 N N . SER B 1 33 ? 40.75 19.391 34.125 1 23.41 33 SER B N 1
ATOM 2209 C CA . SER B 1 33 ? 41.812 20.391 33.875 1 23.41 33 SER B CA 1
ATOM 2210 C C . SER B 1 33 ? 41.312 21.5 32.938 1 23.41 33 SER B C 1
ATOM 2212 O O . SER B 1 33 ? 41.562 22.672 33.188 1 23.41 33 SER B O 1
ATOM 2214 N N . LEU B 1 34 ? 41.031 21.172 31.656 1 24.91 34 LEU B N 1
ATOM 2215 C CA . LEU B 1 34 ? 41.719 21.891 30.594 1 24.91 34 LEU B CA 1
ATOM 2216 C C . LEU B 1 34 ? 41.062 23.234 30.328 1 24.91 34 LEU B C 1
ATOM 2218 O O . LEU B 1 34 ? 39.812 23.328 30.297 1 24.91 34 LEU B O 1
ATOM 2222 N N . LEU B 1 35 ? 41.875 24.266 30.641 1 26.19 35 LEU B N 1
ATOM 2223 C CA . LEU B 1 35 ? 41.719 25.703 30.438 1 26.19 35 LEU B CA 1
ATOM 2224 C C . LEU B 1 35 ? 41.25 26 29.016 1 26.19 35 LEU B C 1
ATOM 2226 O O . LEU B 1 35 ? 41.719 25.375 28.062 1 26.19 35 LEU B O 1
ATOM 2230 N N . LYS B 1 36 ? 40.219 26.75 29.016 1 27.34 36 LYS B N 1
ATOM 2231 C CA . LYS B 1 36 ? 39.188 27.203 28.062 1 27.34 36 LYS B CA 1
ATOM 2232 C C . LYS B 1 36 ? 39.812 28.156 27.031 1 27.34 36 LYS B C 1
ATOM 2234 O O . LYS B 1 36 ? 40 29.328 27.312 1 27.34 36 LYS B O 1
ATOM 2239 N N . THR B 1 37 ? 41.031 27.812 26.359 1 27.36 37 THR B N 1
ATOM 2240 C CA . THR B 1 37 ? 41.5 28.906 25.5 1 27.36 37 THR B CA 1
ATOM 2241 C C . THR B 1 37 ? 40.438 29.234 24.453 1 27.36 37 THR B C 1
ATOM 2243 O O . THR B 1 37 ? 39.75 28.328 23.922 1 27.36 37 THR B O 1
ATOM 2246 N N . PRO B 1 38 ? 40 30.531 24.359 1 32.59 38 PRO B N 1
ATOM 2247 C CA . PRO B 1 38 ? 38.938 31.078 23.5 1 32.59 38 PRO B CA 1
ATOM 2248 C C . PRO B 1 38 ? 39.281 31.031 22.016 1 32.59 38 PRO B C 1
ATOM 2250 O O . PRO B 1 38 ? 40.281 31.641 21.609 1 32.59 38 PRO B O 1
ATOM 2253 N N . VAL B 1 39 ? 39.562 29.875 21.344 1 26.62 39 VAL B N 1
ATOM 2254 C CA . VAL B 1 39 ? 39.875 29.969 19.938 1 26.62 39 VAL B CA 1
ATOM 2255 C C . VAL B 1 39 ? 38.75 30.703 19.203 1 26.62 39 VAL B C 1
ATOM 2257 O O . VAL B 1 39 ? 37.562 30.406 19.391 1 26.62 39 VAL B O 1
ATOM 2260 N N . LEU B 1 40 ? 39.062 31.906 18.75 1 30.05 40 LEU B N 1
ATOM 2261 C CA . LEU B 1 40 ? 38.312 32.781 17.828 1 30.05 40 LEU B CA 1
ATOM 2262 C C . LEU B 1 40 ? 37.906 32 16.562 1 30.05 40 LEU B C 1
ATOM 2264 O O . LEU B 1 40 ? 38.781 31.594 15.789 1 30.05 40 LEU B O 1
ATOM 2268 N N . ALA B 1 41 ? 36.938 31.188 16.672 1 28.03 41 ALA B N 1
ATOM 2269 C CA . ALA B 1 41 ? 36.438 30.438 15.516 1 28.03 41 ALA B CA 1
ATOM 2270 C C . ALA B 1 41 ? 35.938 31.391 14.422 1 28.03 41 ALA B C 1
ATOM 2272 O O . ALA B 1 41 ? 35.094 32.25 14.672 1 28.03 41 ALA B O 1
ATOM 2273 N N . THR B 1 42 ? 36.844 31.844 13.539 1 31.31 42 THR B N 1
ATOM 2274 C CA . THR B 1 42 ? 36.406 32.375 12.25 1 31.31 42 THR B CA 1
ATOM 2275 C C . THR B 1 42 ? 35.406 31.453 11.594 1 31.31 42 THR B C 1
ATOM 2277 O O . THR B 1 42 ? 35.656 30.266 11.406 1 31.31 42 THR B O 1
ATOM 2280 N N . ARG B 1 43 ? 34.188 31.766 11.758 1 29.56 43 ARG B N 1
ATOM 2281 C CA . ARG B 1 43 ? 33.062 31.078 11.133 1 29.56 43 ARG B CA 1
ATOM 2282 C C . ARG B 1 43 ? 33.125 31.156 9.617 1 29.56 43 ARG B C 1
ATOM 2284 O O . ARG B 1 43 ? 32.969 32.219 9.031 1 29.56 43 ARG B O 1
ATOM 2291 N N . PHE B 1 44 ? 34.031 30.391 8.953 1 29.31 44 PHE B N 1
ATOM 2292 C CA . PHE B 1 44 ? 33.844 30.203 7.52 1 29.31 44 PHE B CA 1
ATOM 2293 C C . PHE B 1 44 ? 32.406 29.844 7.215 1 29.31 44 PHE B C 1
ATOM 2295 O O . PHE B 1 44 ? 31.844 28.922 7.82 1 29.31 44 PHE B O 1
ATOM 2302 N N . LYS B 1 45 ? 31.703 30.812 6.703 1 32.12 45 LYS B N 1
ATOM 2303 C CA . LYS B 1 45 ? 30.453 30.531 6.023 1 32.12 45 LYS B CA 1
ATOM 2304 C C . LYS B 1 45 ? 30.625 29.469 4.957 1 32.12 45 LYS B C 1
ATOM 2306 O O . LYS B 1 45 ? 31.156 29.734 3.881 1 32.12 45 LYS B O 1
ATOM 2311 N N . SER B 1 46 ? 31.047 28.219 5.25 1 33.53 46 SER B N 1
ATOM 2312 C CA . SER B 1 46 ? 31.078 27.109 4.293 1 33.53 46 SER B CA 1
ATOM 2313 C C . SER B 1 46 ? 29.766 27.016 3.506 1 33.53 46 SER B C 1
ATOM 2315 O O . SER B 1 46 ? 28.688 27.062 4.086 1 33.53 46 SER B O 1
ATOM 2317 N N . SER B 1 47 ? 29.797 27.5 2.328 1 36.41 47 SER B N 1
ATOM 2318 C CA . SER B 1 47 ? 28.906 27.094 1.254 1 36.41 47 SER B CA 1
ATOM 2319 C C . SER B 1 47 ? 28.547 25.609 1.354 1 36.41 47 SER B C 1
ATOM 2321 O O . SER B 1 47 ? 29.172 24.781 0.695 1 36.41 47 SER B O 1
ATOM 2323 N N . PHE B 1 48 ? 28.234 25.109 2.529 1 37.94 48 PHE B N 1
ATOM 2324 C CA . PHE B 1 48 ? 27.875 23.75 2.893 1 37.94 48 PHE B CA 1
ATOM 2325 C C . PHE B 1 48 ? 26.688 23.266 2.074 1 37.94 48 PHE B C 1
ATOM 2327 O O . PHE B 1 48 ? 26.172 22.156 2.291 1 37.94 48 PHE B O 1
ATOM 2334 N N . SER B 1 49 ? 26.031 24.172 1.411 1 42.78 49 SER B N 1
ATOM 2335 C CA . SER B 1 49 ? 24.734 23.703 0.97 1 42.78 49 SER B CA 1
ATOM 2336 C C . SER B 1 49 ? 24.875 22.531 -0.006 1 42.78 49 SER B C 1
ATOM 2338 O O . SER B 1 49 ? 24.078 21.578 0.034 1 42.78 49 SER B O 1
ATOM 2340 N N . ASN B 1 50 ? 25.688 22.672 -1.072 1 47.84 50 ASN B N 1
ATOM 2341 C CA . ASN B 1 50 ? 25.828 21.703 -2.15 1 47.84 50 ASN B CA 1
ATOM 2342 C C . ASN B 1 50 ? 26.531 20.438 -1.676 1 47.84 50 ASN B C 1
ATOM 2344 O O . ASN B 1 50 ? 26.266 19.344 -2.178 1 47.84 50 ASN B O 1
ATOM 2348 N N . ASP B 1 51 ? 27.422 20.469 -0.667 1 50.22 51 ASP B N 1
ATOM 2349 C CA . ASP B 1 51 ? 28.344 19.406 -0.228 1 50.22 51 ASP B CA 1
ATOM 2350 C C . ASP B 1 51 ? 27.625 18.391 0.658 1 50.22 51 ASP B C 1
ATOM 2352 O O . ASP B 1 51 ? 27.922 17.203 0.613 1 50.22 51 ASP B O 1
ATOM 2356 N N . ALA B 1 52 ? 26.75 18.844 1.518 1 50.34 52 ALA B N 1
ATOM 2357 C CA . ALA B 1 52 ? 26 17.953 2.4 1 50.34 52 ALA B CA 1
ATOM 2358 C C . ALA B 1 52 ? 25.125 17 1.598 1 50.34 52 ALA B C 1
ATOM 2360 O O . ALA B 1 52 ? 25.031 15.812 1.915 1 50.34 52 ALA B O 1
ATOM 2361 N N . ASN B 1 53 ? 24.469 17.469 0.429 1 60.34 53 ASN B N 1
ATOM 2362 C CA . ASN B 1 53 ? 23.625 16.641 -0.431 1 60.34 53 ASN B CA 1
ATOM 2363 C C . ASN B 1 53 ? 24.438 15.508 -1.065 1 60.34 53 ASN B C 1
ATOM 2365 O O . ASN B 1 53 ? 23.922 14.398 -1.224 1 60.34 53 ASN B O 1
ATOM 2369 N N . LYS B 1 54 ? 25.797 15.844 -1.096 1 73.44 54 LYS B N 1
ATOM 2370 C CA . LYS B 1 54 ? 26.688 14.867 -1.707 1 73.44 54 LYS B CA 1
ATOM 2371 C C . LYS B 1 54 ? 27 13.734 -0.737 1 73.44 54 LYS B C 1
ATOM 2373 O O . LYS B 1 54 ? 27.078 12.57 -1.14 1 73.44 54 LYS B O 1
ATOM 2378 N N . GLY B 1 55 ? 26.953 14.164 0.544 1 86.56 55 GLY B N 1
ATOM 2379 C CA . GLY B 1 55 ? 27.312 13.148 1.521 1 86.56 55 GLY B CA 1
ATOM 2380 C C . GLY B 1 55 ? 26.219 12.102 1.71 1 86.56 55 GLY B C 1
ATOM 2381 O O . GLY B 1 55 ? 26.5 10.906 1.674 1 86.56 55 GLY B O 1
ATOM 2382 N N . ALA B 1 56 ? 24.984 12.57 1.82 1 91.44 56 ALA B N 1
ATOM 2383 C CA . ALA B 1 56 ? 23.891 11.633 2.049 1 91.44 56 ALA B CA 1
ATOM 2384 C C . ALA B 1 56 ? 23.641 10.766 0.819 1 91.44 56 ALA B C 1
ATOM 2386 O O . ALA B 1 56 ? 23.375 9.57 0.939 1 91.44 56 ALA B O 1
ATOM 2387 N N . SER B 1 57 ? 23.766 11.414 -0.359 1 93.81 57 SER B N 1
ATOM 2388 C CA . SER B 1 57 ? 23.609 10.664 -1.599 1 93.81 57 SER B CA 1
ATOM 2389 C C . SER B 1 57 ? 24.703 9.609 -1.747 1 93.81 57 SER B C 1
ATOM 2391 O O . SER B 1 57 ? 24.438 8.492 -2.195 1 93.81 57 SER B O 1
ATOM 2393 N N . ALA B 1 58 ? 25.891 10.023 -1.368 1 95.06 58 ALA B N 1
ATOM 2394 C CA . ALA B 1 58 ? 27.016 9.094 -1.443 1 95.06 58 ALA B CA 1
ATOM 2395 C C . ALA B 1 58 ? 26.812 7.918 -0.492 1 95.06 58 ALA B C 1
ATOM 2397 O O . ALA B 1 58 ? 27.109 6.773 -0.845 1 95.06 58 ALA B O 1
ATOM 2398 N N . SER B 1 59 ? 26.375 8.25 0.681 1 95.69 59 SER B N 1
ATOM 2399 C CA . SER B 1 59 ? 26.094 7.199 1.656 1 95.69 59 SER B CA 1
ATOM 2400 C C . SER B 1 59 ? 25.016 6.25 1.154 1 95.69 59 SER B C 1
ATOM 2402 O O . SER B 1 59 ? 25.141 5.031 1.295 1 95.69 59 SER B O 1
ATOM 2404 N N . LEU B 1 60 ? 24 6.77 0.614 1 96.44 60 LEU B N 1
ATOM 2405 C CA . LEU B 1 60 ? 22.906 5.977 0.069 1 96.44 60 LEU B CA 1
ATOM 2406 C C . LEU B 1 60 ? 23.391 5.055 -1.041 1 96.44 60 LEU B C 1
ATOM 2408 O O . LEU B 1 60 ? 23.031 3.877 -1.08 1 96.44 60 LEU B O 1
ATOM 2412 N N . LEU B 1 61 ? 24.234 5.598 -1.872 1 96.75 61 LEU B N 1
ATOM 2413 C CA . LEU B 1 61 ? 24.828 4.828 -2.963 1 96.75 61 LEU B CA 1
ATOM 2414 C C . LEU B 1 61 ? 25.641 3.658 -2.424 1 96.75 61 LEU B C 1
ATOM 2416 O O . LEU B 1 61 ? 25.469 2.52 -2.863 1 96.75 61 LEU B O 1
ATOM 2420 N N . LEU B 1 62 ? 26.453 3.994 -1.501 1 96.56 62 LEU B N 1
ATOM 2421 C CA . LEU B 1 62 ? 27.344 2.99 -0.932 1 96.56 62 LEU B CA 1
ATOM 2422 C C . LEU B 1 62 ? 26.547 1.87 -0.269 1 96.56 62 LEU B C 1
ATOM 2424 O O . LEU B 1 62 ? 26.859 0.691 -0.443 1 96.56 62 LEU B O 1
ATOM 2428 N N . GLN B 1 63 ? 25.531 2.242 0.49 1 96.69 63 GLN B N 1
ATOM 2429 C CA . GLN B 1 63 ? 24.781 1.243 1.24 1 96.69 63 GLN B CA 1
ATOM 2430 C C . GLN B 1 63 ? 23.891 0.422 0.317 1 96.69 63 GLN B C 1
ATOM 2432 O O . GLN B 1 63 ? 23.703 -0.777 0.532 1 96.69 63 GLN B O 1
ATOM 2437 N N . ALA B 1 64 ? 23.344 1.016 -0.724 1 96.38 64 ALA B N 1
ATOM 2438 C CA . ALA B 1 64 ? 22.594 0.272 -1.725 1 96.38 64 ALA B CA 1
ATOM 2439 C C . ALA B 1 64 ? 23.469 -0.759 -2.428 1 96.38 64 ALA B C 1
ATOM 2441 O O . ALA B 1 64 ? 23.047 -1.9 -2.635 1 96.38 64 ALA B O 1
ATOM 2442 N N . GLN B 1 65 ? 24.703 -0.317 -2.746 1 96 65 GLN B N 1
ATOM 2443 C CA . GLN B 1 65 ? 25.641 -1.22 -3.391 1 96 65 GLN B CA 1
ATOM 2444 C C . GLN B 1 65 ? 26.031 -2.371 -2.463 1 96 65 GLN B C 1
ATOM 2446 O O . GLN B 1 65 ? 26.125 -3.52 -2.9 1 96 65 GLN B O 1
ATOM 2451 N N . ALA B 1 66 ? 26.281 -2.027 -1.24 1 95.5 66 ALA B N 1
ATOM 2452 C CA . ALA B 1 66 ? 26.641 -3.061 -0.271 1 95.5 66 ALA B CA 1
ATOM 2453 C C . ALA B 1 66 ? 25.531 -4.109 -0.152 1 95.5 66 ALA B C 1
ATOM 2455 O O . ALA B 1 66 ? 25.812 -5.309 -0.087 1 95.5 66 ALA B O 1
ATOM 2456 N N . GLU B 1 67 ? 24.312 -3.641 -0.058 1 94.44 67 GLU B N 1
ATOM 2457 C CA . GLU B 1 67 ? 23.188 -4.562 0.032 1 94.44 67 GLU B CA 1
ATOM 2458 C C . GLU B 1 67 ? 23.062 -5.402 -1.235 1 94.44 67 GLU B C 1
ATOM 2460 O O . GLU B 1 67 ? 22.766 -6.598 -1.166 1 94.44 67 GLU B O 1
ATOM 2465 N N . LEU B 1 68 ? 23.266 -4.836 -2.393 1 93.12 68 LEU B N 1
ATOM 2466 C CA . LEU B 1 68 ? 23.203 -5.531 -3.674 1 93.12 68 LEU B CA 1
ATOM 2467 C C . LEU B 1 68 ? 24.266 -6.621 -3.744 1 93.12 68 LEU B C 1
ATOM 2469 O O . LEU B 1 68 ? 24.016 -7.707 -4.27 1 93.12 68 LEU B O 1
ATOM 2473 N N . ASP B 1 69 ? 25.391 -6.281 -3.23 1 92.88 69 ASP B N 1
ATOM 2474 C CA . ASP B 1 69 ? 26.516 -7.227 -3.264 1 92.88 69 ASP B CA 1
ATOM 2475 C C . ASP B 1 69 ? 26.219 -8.453 -2.402 1 92.88 69 ASP B C 1
ATOM 2477 O O . ASP B 1 69 ? 26.75 -9.531 -2.65 1 92.88 69 ASP B O 1
ATOM 2481 N N . LEU B 1 70 ? 25.375 -8.289 -1.363 1 88.31 70 LEU B N 1
ATOM 2482 C CA . LEU B 1 70 ? 25 -9.391 -0.483 1 88.31 70 LEU B CA 1
ATOM 2483 C C . LEU B 1 70 ? 23.953 -10.273 -1.137 1 88.31 70 LEU B C 1
ATOM 2485 O O . LEU B 1 70 ? 23.781 -11.438 -0.756 1 88.31 70 LEU B O 1
ATOM 2489 N N . GLU B 1 71 ? 23.188 -9.656 -2.037 1 83.5 71 GLU B N 1
ATOM 2490 C CA . GLU B 1 71 ? 22.109 -10.406 -2.67 1 83.5 71 GLU B CA 1
ATOM 2491 C C . GLU B 1 71 ? 22.641 -11.344 -3.744 1 83.5 71 GLU B C 1
ATOM 2493 O O . GLU B 1 71 ? 23.578 -11 -4.473 1 83.5 71 GLU B O 1
ATOM 2498 N N . SER B 1 72 ? 22.469 -12.703 -3.475 1 70.69 72 SER B N 1
ATOM 2499 C CA . SER B 1 72 ? 22.906 -13.719 -4.434 1 70.69 72 SER B CA 1
ATOM 2500 C C . SER B 1 72 ? 22.328 -13.445 -5.82 1 70.69 72 SER B C 1
ATOM 2502 O O . SER B 1 72 ? 21.172 -13.07 -5.953 1 70.69 72 SER B O 1
ATOM 2504 N N . THR B 1 73 ? 23.188 -13.008 -6.766 1 62.03 73 THR B N 1
ATOM 2505 C CA . THR B 1 73 ? 22.859 -12.625 -8.133 1 62.03 73 THR B CA 1
ATOM 2506 C C . THR B 1 73 ? 22.266 -13.805 -8.898 1 62.03 73 THR B C 1
ATOM 2508 O O . THR B 1 73 ? 22.141 -13.766 -10.125 1 62.03 73 THR B O 1
ATOM 2511 N N . ASP B 1 74 ? 21.891 -14.852 -8.242 1 61.56 74 ASP B N 1
ATOM 2512 C CA . ASP B 1 74 ? 21.391 -15.844 -9.188 1 61.56 74 ASP B CA 1
ATOM 2513 C C . ASP B 1 74 ? 20.078 -15.383 -9.836 1 61.56 74 ASP B C 1
ATOM 2515 O O . ASP B 1 74 ? 19.031 -15.352 -9.188 1 61.56 74 ASP B O 1
ATOM 2519 N N . GLU B 1 75 ? 20.297 -14.492 -10.734 1 63.44 75 GLU B N 1
ATOM 2520 C CA . GLU B 1 75 ? 19.156 -14.016 -11.531 1 63.44 75 GLU B CA 1
ATOM 2521 C C . GLU B 1 75 ? 18.469 -15.172 -12.25 1 63.44 75 GLU B C 1
ATOM 2523 O O . GLU B 1 75 ? 18.781 -15.461 -13.406 1 63.44 75 GLU B O 1
ATOM 2528 N N . GLU B 1 76 ? 17.984 -16.125 -11.492 1 66.19 76 GLU B N 1
ATOM 2529 C CA . GLU B 1 76 ? 17.234 -17.156 -12.188 1 66.19 76 GLU B CA 1
ATOM 2530 C C . GLU B 1 76 ? 15.992 -16.578 -12.875 1 66.19 76 GLU B C 1
ATOM 2532 O O . GLU B 1 76 ? 15.367 -15.656 -12.352 1 66.19 76 GLU B O 1
ATOM 2537 N N . ALA B 1 77 ? 15.875 -16.953 -14.164 1 72.88 77 ALA B N 1
ATOM 2538 C CA . ALA B 1 77 ? 14.695 -16.547 -14.922 1 72.88 77 ALA B CA 1
ATOM 2539 C C . ALA B 1 77 ? 13.406 -16.922 -14.188 1 72.88 77 ALA B C 1
ATOM 2541 O O . ALA B 1 77 ? 13.328 -17.984 -13.57 1 72.88 77 ALA B O 1
ATOM 2542 N N . LEU B 1 78 ? 12.586 -15.93 -14.086 1 83 78 LEU B N 1
ATOM 2543 C CA . LEU B 1 78 ? 11.266 -16.188 -13.523 1 83 78 LEU B CA 1
ATOM 2544 C C . LEU B 1 78 ? 10.445 -17.078 -14.461 1 83 78 LEU B C 1
ATOM 2546 O O . LEU B 1 78 ? 10.258 -16.734 -15.625 1 83 78 LEU B O 1
ATOM 2550 N N . GLY B 1 79 ? 10.242 -18.406 -14.094 1 87.12 79 GLY B N 1
ATOM 2551 C CA . GLY B 1 79 ? 9.398 -19.297 -14.859 1 87.12 79 GLY B CA 1
ATOM 2552 C C . GLY B 1 79 ? 8.312 -19.953 -14.031 1 87.12 79 GLY B C 1
ATOM 2553 O O . GLY B 1 79 ? 8.398 -20 -12.805 1 87.12 79 GLY B O 1
ATOM 2554 N N . PHE B 1 80 ? 7.27 -20.281 -14.711 1 91.38 80 PHE B N 1
ATOM 2555 C CA . PHE B 1 80 ? 6.156 -21.031 -14.141 1 91.38 80 PHE B CA 1
ATOM 2556 C C . PHE B 1 80 ? 5.617 -22.047 -15.133 1 91.38 80 PHE B C 1
ATOM 2558 O O . PHE B 1 80 ? 5.105 -21.688 -16.188 1 91.38 80 PHE B O 1
ATOM 2565 N N . ASN B 1 81 ? 5.746 -23.281 -14.852 1 87.75 81 ASN B N 1
ATOM 2566 C CA . ASN B 1 81 ? 5.398 -24.344 -15.789 1 87.75 81 ASN B CA 1
ATOM 2567 C C . ASN B 1 81 ? 3.99 -24.156 -16.344 1 87.75 81 ASN B C 1
ATOM 2569 O O . ASN B 1 81 ? 3.029 -24.031 -15.594 1 87.75 81 ASN B O 1
ATOM 2573 N N . GLY B 1 82 ? 3.943 -24.047 -17.703 1 92 82 GLY B N 1
ATOM 2574 C CA . GLY B 1 82 ? 2.674 -24.031 -18.406 1 92 82 GLY B CA 1
ATOM 2575 C C . GLY B 1 82 ? 2.076 -22.641 -18.531 1 92 82 GLY B C 1
ATOM 2576 O O . GLY B 1 82 ? 1.008 -22.469 -19.125 1 92 82 GLY B O 1
ATOM 2577 N N . PHE B 1 83 ? 2.693 -21.672 -17.906 1 96.69 83 PHE B N 1
ATOM 2578 C CA . PHE B 1 83 ? 2.131 -20.328 -17.953 1 96.69 83 PHE B CA 1
ATOM 2579 C C . PHE B 1 83 ? 3.061 -19.375 -18.703 1 96.69 83 PHE B C 1
ATOM 2581 O O . PHE B 1 83 ? 4.281 -19.484 -18.578 1 96.69 83 PHE B O 1
ATOM 2588 N N . GLN B 1 84 ? 2.455 -18.484 -19.422 1 96.69 84 GLN B N 1
ATOM 2589 C CA . GLN B 1 84 ? 3.148 -17.281 -19.859 1 96.69 84 GLN B CA 1
ATOM 2590 C C . GLN B 1 84 ? 3.16 -16.219 -18.75 1 96.69 84 GLN B C 1
ATOM 2592 O O . GLN B 1 84 ? 2.146 -16 -18.078 1 96.69 84 GLN B O 1
ATOM 2597 N N . ILE B 1 85 ? 4.328 -15.594 -18.656 1 97 85 ILE B N 1
ATOM 2598 C CA . ILE B 1 85 ? 4.473 -14.68 -17.531 1 97 85 ILE B CA 1
ATOM 2599 C C . ILE B 1 85 ? 4.695 -13.258 -18.031 1 97 85 ILE B C 1
ATOM 2601 O O . ILE B 1 85 ? 5.492 -13.039 -18.953 1 97 85 ILE B O 1
ATOM 2605 N N . SER B 1 86 ? 4 -12.352 -17.5 1 95.31 86 SER B N 1
ATOM 2606 C CA . SER B 1 86 ? 4.211 -10.93 -17.703 1 95.31 86 SER B CA 1
ATOM 2607 C C . SER B 1 86 ? 4.414 -10.203 -16.375 1 95.31 86 SER B C 1
ATOM 2609 O O . SER B 1 86 ? 3.605 -10.336 -15.461 1 95.31 86 SER B O 1
ATOM 2611 N N . ILE B 1 87 ? 5.52 -9.453 -16.328 1 92.62 87 ILE B N 1
ATOM 2612 C CA . ILE B 1 87 ? 5.844 -8.742 -15.094 1 92.62 87 ILE B CA 1
ATOM 2613 C C . ILE B 1 87 ? 5.867 -7.242 -15.344 1 92.62 87 ILE B C 1
ATOM 2615 O O . ILE B 1 87 ? 6.449 -6.781 -16.328 1 92.62 87 ILE B O 1
ATOM 2619 N N . ASN B 1 88 ? 5.234 -6.492 -14.492 1 90.69 88 ASN B N 1
ATOM 2620 C CA . ASN B 1 88 ? 5.27 -5.035 -14.469 1 90.69 88 ASN B CA 1
ATOM 2621 C C . ASN B 1 88 ? 5.398 -4.5 -13.047 1 90.69 88 ASN B C 1
ATOM 2623 O O . ASN B 1 88 ? 4.406 -4.398 -12.328 1 90.69 88 ASN B O 1
ATOM 2627 N N . GLY B 1 89 ? 6.688 -4.047 -12.75 1 89.75 89 GLY B N 1
ATOM 2628 C CA . GLY B 1 89 ? 6.918 -3.619 -11.383 1 89.75 89 GLY B CA 1
ATOM 2629 C 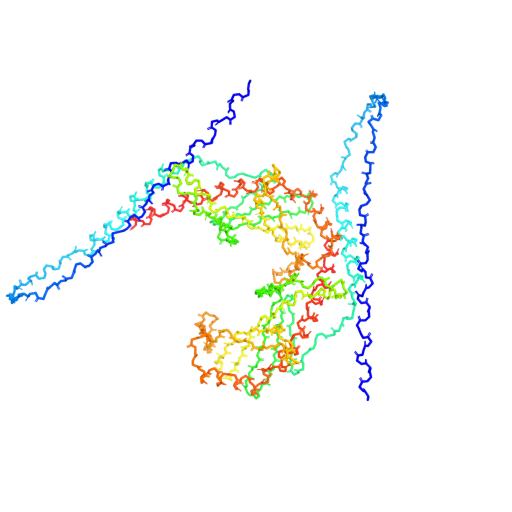C . GLY B 1 89 ? 6.652 -4.711 -10.367 1 89.75 89 GLY B C 1
ATOM 2630 O O . GLY B 1 89 ? 7.273 -5.777 -10.414 1 89.75 89 GLY B O 1
ATOM 2631 N N . ALA B 1 90 ? 5.672 -4.402 -9.508 1 93.38 90 ALA B N 1
ATOM 2632 C CA . ALA B 1 90 ? 5.359 -5.352 -8.445 1 93.38 90 ALA B CA 1
ATOM 2633 C C . ALA B 1 90 ? 4.285 -6.34 -8.891 1 93.38 90 ALA B C 1
ATOM 2635 O O . ALA B 1 90 ? 3.934 -7.258 -8.141 1 93.38 90 ALA B O 1
ATOM 2636 N N . GLN B 1 91 ? 3.816 -6.242 -10.117 1 93.81 91 GLN B N 1
ATOM 2637 C CA . GLN B 1 91 ? 2.717 -7.078 -10.586 1 93.81 91 GLN B CA 1
ATOM 2638 C C . GLN B 1 91 ? 3.221 -8.18 -11.508 1 93.81 91 GLN B C 1
ATOM 2640 O O . GLN B 1 91 ? 4.07 -7.941 -12.367 1 93.81 91 GLN B O 1
ATOM 2645 N N . ALA B 1 92 ? 2.67 -9.391 -11.281 1 94.88 92 ALA B N 1
ATOM 2646 C CA . ALA B 1 92 ? 2.908 -10.516 -12.18 1 94.88 92 ALA B CA 1
ATOM 2647 C C . ALA B 1 92 ? 1.591 -11.125 -12.664 1 94.88 92 ALA B C 1
ATOM 2649 O O . ALA B 1 92 ? 0.657 -11.297 -11.875 1 94.88 92 ALA B O 1
ATOM 2650 N N . ILE B 1 93 ? 1.535 -11.406 -13.938 1 97.06 93 ILE B N 1
ATOM 2651 C CA . ILE B 1 93 ? 0.382 -12.062 -14.547 1 97.06 93 ILE B CA 1
ATOM 2652 C C . ILE B 1 93 ? 0.823 -13.359 -15.219 1 97.06 93 ILE B C 1
ATOM 2654 O O . ILE B 1 93 ? 1.72 -13.352 -16.062 1 97.06 93 ILE B O 1
ATOM 2658 N N . LEU B 1 94 ? 0.192 -14.43 -14.812 1 97.69 94 LEU B N 1
ATOM 2659 C CA . LEU B 1 94 ? 0.389 -15.734 -15.438 1 97.69 94 LEU B CA 1
ATOM 2660 C C . LEU B 1 94 ? -0.834 -16.141 -16.25 1 97.69 94 LEU B C 1
ATOM 2662 O O . LEU B 1 94 ? -1.957 -16.125 -15.742 1 97.69 94 LEU B O 1
ATOM 2666 N N . THR B 1 95 ? -0.579 -16.516 -17.5 1 98.25 95 THR B N 1
ATOM 2667 C CA . THR B 1 95 ? -1.707 -16.875 -18.359 1 98.25 95 THR B CA 1
ATOM 2668 C C . THR B 1 95 ? -1.457 -18.203 -19.047 1 98.25 95 THR B C 1
ATOM 2670 O O . THR B 1 95 ? -0.329 -18.5 -19.453 1 98.25 95 THR B O 1
ATOM 2673 N N . ARG B 1 96 ? -2.479 -18.953 -19.234 1 97.75 96 ARG B N 1
ATOM 2674 C CA . ARG B 1 96 ? -2.447 -20.172 -20.031 1 97.75 96 ARG B CA 1
ATOM 2675 C C . ARG B 1 96 ? -3.838 -20.516 -20.562 1 97.75 96 ARG B C 1
ATOM 2677 O O . ARG B 1 96 ? -4.844 -20.031 -20.031 1 97.75 96 ARG B O 1
ATOM 2684 N N . MET B 1 97 ? -3.855 -21.328 -21.562 1 97.56 97 MET B N 1
ATOM 2685 C CA . MET B 1 97 ? -5.121 -21.844 -22.078 1 97.56 97 MET B CA 1
ATOM 2686 C C . MET B 1 97 ? -5.383 -23.25 -21.547 1 97.56 97 MET B C 1
ATOM 2688 O O . MET B 1 97 ? -4.461 -24.062 -21.438 1 97.56 97 MET B O 1
ATOM 2692 N N . HIS B 1 98 ? -6.562 -23.484 -21.203 1 96.88 98 HIS B N 1
ATOM 2693 C CA . HIS B 1 98 ? -7.105 -24.812 -20.906 1 96.88 98 HIS B CA 1
ATOM 2694 C C . HIS B 1 98 ? -8.297 -25.125 -21.797 1 96.88 98 HIS B C 1
ATOM 2696 O O . HIS B 1 98 ? -9.43 -24.75 -21.484 1 96.88 98 HIS B O 1
ATOM 2702 N N . GLY B 1 99 ? -8.023 -25.875 -22.812 1 95.62 99 GLY B N 1
ATOM 2703 C CA . GLY B 1 99 ? -9.055 -25.969 -23.844 1 95.62 99 GLY B CA 1
ATOM 2704 C C . GLY B 1 99 ? -9.453 -24.609 -24.406 1 95.62 99 GLY B C 1
ATOM 2705 O O . GLY B 1 99 ? -8.609 -23.875 -24.922 1 95.62 99 GLY B O 1
ATOM 2706 N N . ASN B 1 100 ? -10.688 -24.281 -24.297 1 95.75 100 ASN B N 1
ATOM 2707 C CA . ASN B 1 100 ? -11.195 -23.016 -24.812 1 95.75 100 ASN B CA 1
ATOM 2708 C C . ASN B 1 100 ? -11.352 -21.984 -23.703 1 95.75 100 ASN B C 1
ATOM 2710 O O . ASN B 1 100 ? -12.023 -20.969 -23.875 1 95.75 100 ASN B O 1
ATOM 2714 N N . GLU B 1 101 ? -10.766 -22.172 -22.625 1 97.69 101 GLU B N 1
ATOM 2715 C CA . GLU B 1 101 ? -10.852 -21.312 -21.453 1 97.69 101 GLU B CA 1
ATOM 2716 C C . GLU B 1 101 ? -9.484 -20.703 -21.125 1 97.69 101 GLU B C 1
ATOM 2718 O O . GLU B 1 101 ? -8.469 -21.391 -21.172 1 97.69 101 GLU B O 1
ATOM 2723 N N . GLU B 1 102 ? -9.531 -19.453 -20.859 1 98.12 102 GLU B N 1
ATOM 2724 C CA . GLU B 1 102 ? -8.297 -18.812 -20.422 1 98.12 102 GLU B CA 1
ATOM 2725 C C . GLU B 1 102 ? -8.195 -18.812 -18.891 1 98.12 102 GLU B C 1
ATOM 2727 O O . GLU B 1 102 ? -9.133 -18.406 -18.203 1 98.12 102 GLU B O 1
ATOM 2732 N N . VAL B 1 103 ? -7.02 -19.219 -18.422 1 98.5 103 VAL B N 1
ATOM 2733 C CA . VAL B 1 103 ? -6.727 -19.156 -17 1 98.5 103 VAL B CA 1
ATOM 2734 C C . VAL B 1 103 ? -5.695 -18.062 -16.734 1 98.5 103 VAL B C 1
ATOM 2736 O O . VAL B 1 103 ? -4.586 -18.109 -17.266 1 98.5 103 VAL B O 1
ATOM 2739 N N . LYS B 1 104 ? -6.074 -17.094 -15.922 1 98.31 104 LYS B N 1
ATOM 2740 C CA . LYS B 1 104 ? -5.215 -15.961 -15.602 1 98.31 104 LYS B CA 1
ATOM 2741 C C . LYS B 1 104 ? -5.008 -15.836 -14.094 1 98.31 104 LYS B C 1
ATOM 2743 O O . LYS B 1 104 ? -5.973 -15.805 -13.336 1 98.31 104 LYS B O 1
ATOM 2748 N N . VAL B 1 105 ? -3.771 -15.789 -13.703 1 97.5 105 VAL B N 1
ATOM 2749 C CA . VAL B 1 105 ? -3.42 -15.602 -12.297 1 97.5 105 VAL B CA 1
ATOM 2750 C C . VAL B 1 105 ? -2.719 -14.258 -12.117 1 97.5 105 VAL B C 1
ATOM 2752 O O . VAL B 1 105 ? -1.747 -13.961 -12.82 1 97.5 105 VAL B O 1
ATOM 2755 N N . GLU B 1 106 ? -3.205 -13.477 -11.211 1 96.31 106 GLU B N 1
ATOM 2756 C CA . GLU B 1 106 ? -2.631 -12.156 -10.969 1 96.31 106 GLU B CA 1
ATOM 2757 C C . GLU B 1 106 ? -2.166 -12.016 -9.523 1 96.31 106 GLU B C 1
ATOM 2759 O O . GLU B 1 106 ? -2.926 -12.289 -8.586 1 96.31 106 GLU B O 1
ATOM 2764 N N . LEU B 1 107 ? -0.99 -11.594 -9.352 1 93.31 107 LEU B N 1
ATOM 2765 C CA . LEU B 1 107 ? -0.456 -11.344 -8.016 1 93.31 107 LEU B CA 1
ATOM 2766 C C . LEU B 1 107 ? 0.269 -10.008 -7.965 1 93.31 107 LEU B C 1
ATOM 2768 O O . LEU B 1 107 ? 0.675 -9.477 -9 1 93.31 107 LEU B O 1
ATOM 2772 N N . ASN B 1 108 ? 0.377 -9.477 -6.82 1 93.31 108 ASN B N 1
ATOM 2773 C CA . ASN B 1 108 ? 1.013 -8.188 -6.562 1 93.31 108 ASN B CA 1
ATOM 2774 C C . ASN B 1 108 ? 1.834 -8.219 -5.277 1 93.31 108 ASN B C 1
ATOM 2776 O O . ASN B 1 108 ? 1.303 -8.5 -4.203 1 93.31 108 ASN B O 1
ATOM 2780 N N . LEU B 1 109 ? 3.078 -7.875 -5.441 1 92.06 109 LEU B N 1
ATOM 2781 C CA . LEU B 1 109 ? 3.998 -7.945 -4.309 1 92.06 109 LEU B CA 1
ATOM 2782 C C . LEU B 1 109 ? 3.65 -6.891 -3.26 1 92.06 109 LEU B C 1
ATOM 2784 O O . LEU B 1 109 ? 4.047 -7.012 -2.1 1 92.06 109 LEU B O 1
ATOM 2788 N N . ASN B 1 110 ? 3.02 -5.84 -3.701 1 89.62 110 ASN B N 1
ATOM 2789 C CA . ASN B 1 110 ? 2.709 -4.762 -2.77 1 89.62 110 ASN B CA 1
ATOM 2790 C C . ASN B 1 110 ? 1.415 -5.035 -2.008 1 89.62 110 ASN B C 1
ATOM 2792 O O . ASN B 1 110 ? 1.05 -4.277 -1.105 1 89.62 110 ASN B O 1
ATOM 2796 N N . ALA B 1 111 ? 0.709 -5.996 -2.402 1 78.88 111 ALA B N 1
ATOM 2797 C CA . ALA B 1 111 ? -0.579 -6.297 -1.783 1 78.88 111 ALA B CA 1
ATOM 2798 C C . ALA B 1 111 ? -0.392 -7 -0.442 1 78.88 111 ALA B C 1
ATOM 2800 O O . ALA B 1 111 ? 0.488 -7.852 -0.297 1 78.88 111 AL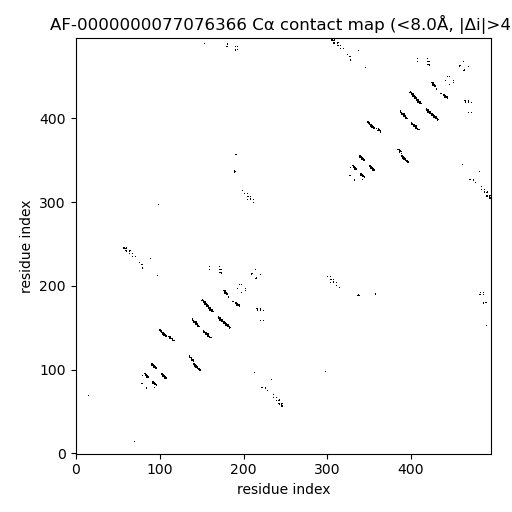A B O 1
ATOM 2801 N N . TYR B 1 112 ? -0.188 -6.227 0.726 1 61.28 112 TYR B N 1
ATOM 2802 C CA . TYR B 1 112 ? 0.124 -6.777 2.039 1 61.28 112 TYR B CA 1
ATOM 2803 C C . TYR B 1 112 ? -0.978 -7.715 2.514 1 61.28 112 TYR B C 1
ATOM 2805 O O . TYR B 1 112 ? -2.164 -7.391 2.414 1 61.28 112 TYR B O 1
ATOM 2813 N N . SER B 1 113 ? -0.913 -8.992 2.291 1 53.78 113 SER B N 1
ATOM 2814 C CA . SER B 1 113 ? -1.815 -9.859 3.045 1 53.78 113 SER B CA 1
ATOM 2815 C C . SER B 1 113 ? -1.4 -9.945 4.508 1 53.78 113 SER B C 1
ATOM 2817 O O . SER B 1 113 ? -0.253 -9.656 4.852 1 53.78 113 SER B O 1
ATOM 2819 N N . ASP B 1 114 ? -2.318 -10.078 5.539 1 47.44 114 ASP B N 1
ATOM 2820 C CA . ASP B 1 114 ? -2.158 -10.258 6.98 1 47.44 114 ASP B CA 1
ATOM 2821 C C . ASP B 1 114 ? -0.93 -11.109 7.293 1 47.44 114 ASP B C 1
ATOM 2823 O O . ASP B 1 114 ? -0.85 -12.266 6.883 1 47.44 114 ASP B O 1
ATOM 2827 N N . MET B 1 115 ? 0.239 -10.625 7.188 1 41.75 115 MET B N 1
ATOM 2828 C CA . MET B 1 115 ? 1.403 -11.398 7.613 1 41.75 115 MET B CA 1
ATOM 2829 C C . MET B 1 115 ? 1.113 -12.156 8.906 1 41.75 115 MET B C 1
ATOM 2831 O O . MET B 1 115 ? 0.373 -11.664 9.758 1 41.75 115 MET B O 1
ATOM 2835 N N . LEU B 1 116 ? 1.268 -13.461 9.008 1 39.75 116 LEU B N 1
ATOM 2836 C CA . LEU B 1 116 ? 1.321 -14.391 10.141 1 39.75 116 LEU B CA 1
ATOM 2837 C C . LEU B 1 116 ? 2.178 -13.82 11.266 1 39.75 116 LEU B C 1
ATOM 2839 O O . LEU B 1 116 ? 3.373 -13.578 11.078 1 39.75 116 LEU B O 1
ATOM 2843 N N . GLU B 1 117 ? 1.735 -12.797 12.016 1 38.09 117 GLU B N 1
ATOM 2844 C CA . GLU B 1 117 ? 2.445 -12.695 13.289 1 38.09 117 GLU B CA 1
ATOM 2845 C C . GLU B 1 117 ? 2.779 -14.078 13.844 1 38.09 117 GLU B C 1
ATOM 2847 O O . GLU B 1 117 ? 1.882 -14.844 14.203 1 38.09 117 GLU B O 1
ATOM 2852 N N . ASP B 1 118 ? 3.666 -14.812 13.414 1 37.06 118 ASP B N 1
ATOM 2853 C CA . ASP B 1 118 ? 4.129 -15.953 14.188 1 37.06 118 ASP B CA 1
ATOM 2854 C C . ASP B 1 118 ? 4.172 -15.625 15.68 1 37.06 118 ASP B C 1
ATOM 2856 O O . ASP B 1 118 ? 4.703 -14.586 16.078 1 37.06 118 ASP B O 1
ATOM 2860 N N . GLU B 1 119 ? 3.17 -16.078 16.469 1 35.44 119 GLU B N 1
ATOM 2861 C CA . GLU B 1 119 ? 3.283 -16.359 17.891 1 35.44 119 GLU B CA 1
ATOM 2862 C C . GLU B 1 119 ? 4.664 -16.906 18.234 1 35.44 119 GLU B C 1
ATOM 2864 O O . GLU B 1 119 ? 4.945 -18.094 18.016 1 35.44 119 GLU B O 1
ATOM 2869 N N . LEU B 1 120 ? 5.734 -16.281 17.953 1 35.03 120 LEU B N 1
ATOM 2870 C CA . LEU B 1 120 ? 6.883 -16.734 18.734 1 35.03 120 LEU B CA 1
ATOM 2871 C C . LEU B 1 120 ? 6.496 -17 20.172 1 35.03 120 LEU B C 1
ATOM 2873 O O . LEU B 1 120 ? 6.098 -16.078 20.891 1 35.03 120 LEU B O 1
ATOM 2877 N N . ASP B 1 121 ? 5.766 -18.031 20.422 1 32.53 121 ASP B N 1
ATOM 2878 C CA . ASP B 1 121 ? 5.844 -18.578 21.766 1 32.53 121 ASP B CA 1
ATOM 2879 C C . ASP B 1 121 ? 7.273 -18.516 22.312 1 32.53 121 ASP B C 1
ATOM 2881 O O . ASP B 1 121 ? 8.18 -19.141 21.734 1 32.53 121 ASP B O 1
ATOM 2885 N N . ASP B 1 122 ? 7.656 -17.453 22.828 1 34 122 ASP B N 1
ATOM 2886 C CA . ASP B 1 122 ? 8.812 -17.312 23.719 1 34 122 ASP B CA 1
ATOM 2887 C C . ASP B 1 122 ? 8.969 -18.547 24.609 1 34 122 ASP B C 1
ATOM 2889 O O . ASP B 1 122 ? 9.734 -18.516 25.578 1 34 122 ASP B O 1
ATOM 2893 N N . ASP B 1 123 ? 8.039 -19.5 24.672 1 31.55 123 ASP B N 1
ATOM 2894 C CA . ASP B 1 123 ? 8.406 -20.328 25.812 1 31.55 123 ASP B CA 1
ATOM 2895 C C . ASP B 1 123 ? 9.797 -20.938 25.625 1 31.55 123 ASP B C 1
ATOM 2897 O O . ASP B 1 123 ? 10.406 -21.422 26.578 1 31.55 123 ASP B O 1
ATOM 2901 N N . ASP B 1 124 ? 10.078 -21.859 24.594 1 32.78 124 ASP B N 1
ATOM 2902 C CA . ASP B 1 124 ? 11.188 -22.75 24.922 1 32.78 124 ASP B CA 1
ATOM 2903 C C . ASP B 1 124 ? 12.516 -21.984 24.906 1 32.78 124 ASP B C 1
ATOM 2905 O O . ASP B 1 124 ? 12.812 -21.25 23.969 1 32.78 124 ASP B O 1
ATOM 2909 N N . ASP B 1 125 ? 13.234 -21.766 26.078 1 32.59 125 ASP B N 1
ATOM 2910 C CA . ASP B 1 125 ? 14.555 -21.406 26.609 1 32.59 125 ASP B CA 1
ATOM 2911 C C . ASP B 1 125 ? 15.664 -21.953 25.703 1 32.59 125 ASP B C 1
ATOM 2913 O O . ASP B 1 125 ? 16.844 -21.828 26.047 1 32.59 125 ASP B O 1
ATOM 2917 N N . ASP B 1 126 ? 15.516 -23.188 25.125 1 34.19 126 ASP B N 1
ATOM 2918 C CA . ASP B 1 126 ? 16.781 -23.781 24.703 1 34.19 126 ASP B CA 1
ATOM 2919 C C . ASP B 1 126 ? 17.438 -22.953 23.609 1 34.19 126 ASP B C 1
ATOM 2921 O O . ASP B 1 126 ? 16.766 -22.469 22.703 1 34.19 126 ASP B O 1
ATOM 2925 N N . ASP B 1 127 ? 18.688 -22.391 23.828 1 34.81 127 ASP B N 1
ATOM 2926 C CA . ASP B 1 127 ? 19.75 -21.594 23.203 1 34.81 127 ASP B CA 1
ATOM 2927 C C . ASP B 1 127 ? 19.859 -21.906 21.703 1 34.81 127 ASP B C 1
ATOM 2929 O O . ASP B 1 127 ? 20.422 -21.125 20.953 1 34.81 127 ASP B O 1
ATOM 2933 N N . ASN B 1 128 ? 19.906 -23.188 21.344 1 33.59 128 ASN B N 1
ATOM 2934 C CA . ASN B 1 128 ? 20.5 -23.656 20.094 1 33.59 128 ASN B CA 1
ATOM 2935 C C . ASN B 1 128 ? 19.547 -23.484 18.922 1 33.59 128 ASN B C 1
ATOM 2937 O O . ASN B 1 128 ? 19.75 -24.078 17.859 1 33.59 128 ASN B O 1
ATOM 2941 N N . VAL B 1 129 ? 18.297 -23.328 19.266 1 34.47 129 VAL B N 1
ATOM 2942 C CA . VAL B 1 129 ? 17.5 -23.469 18.047 1 34.47 129 VAL B CA 1
ATOM 2943 C C . VAL B 1 129 ? 17.812 -22.297 17.109 1 34.47 129 VAL B C 1
ATOM 2945 O O . VAL B 1 129 ? 17.844 -21.141 17.531 1 34.47 129 VAL B O 1
ATOM 2948 N N . GLU B 1 130 ? 18.641 -22.562 16.094 1 34.97 130 GLU B N 1
ATOM 2949 C CA . GLU B 1 130 ? 18.906 -21.719 14.922 1 34.97 130 GLU B CA 1
ATOM 2950 C C . GLU B 1 130 ? 17.75 -20.781 14.641 1 34.97 130 GLU B C 1
ATOM 2952 O O . GLU B 1 130 ? 16.594 -21.203 14.555 1 34.97 130 GLU B O 1
ATOM 2957 N N . GLU B 1 131 ? 17.766 -19.578 15.281 1 35.38 131 GLU B N 1
ATOM 2958 C CA . GLU B 1 131 ? 16.891 -18.469 14.891 1 35.38 131 GLU B CA 1
ATOM 2959 C C . GLU B 1 131 ? 16.547 -18.547 13.406 1 35.38 131 GLU B C 1
ATOM 2961 O O . GLU B 1 131 ? 17.328 -18.141 12.555 1 35.38 131 GLU B O 1
ATOM 2966 N N . THR B 1 132 ? 16.25 -19.781 12.93 1 32.53 132 THR B N 1
ATOM 2967 C CA . THR B 1 132 ? 15.633 -19.656 11.617 1 32.53 132 THR B CA 1
ATOM 2968 C C . THR B 1 132 ? 14.789 -18.375 11.523 1 32.53 132 THR B C 1
ATOM 2970 O O . THR B 1 132 ? 13.766 -18.266 12.195 1 32.53 132 THR B O 1
ATOM 2973 N N . ARG B 1 133 ? 15.438 -17.188 11.547 1 35.28 133 ARG B N 1
ATOM 2974 C CA . ARG B 1 133 ? 14.672 -16.031 11.102 1 35.28 133 ARG B CA 1
ATOM 2975 C C . ARG B 1 133 ? 13.586 -16.438 10.109 1 35.28 133 ARG B C 1
ATOM 2977 O O . ARG B 1 133 ? 13.875 -16.75 8.953 1 35.28 133 ARG B O 1
ATOM 2984 N N . ASN B 1 134 ? 12.656 -17.219 10.461 1 34.44 134 ASN B N 1
ATOM 2985 C CA . ASN B 1 134 ? 11.445 -17.375 9.664 1 34.44 134 ASN B CA 1
ATOM 2986 C C . ASN B 1 134 ? 11.133 -16.125 8.852 1 34.44 134 ASN B C 1
ATOM 2988 O O . ASN B 1 134 ? 10.898 -15.055 9.422 1 34.44 134 ASN B O 1
ATOM 2992 N N . LYS B 1 135 ? 11.898 -15.844 7.695 1 43.53 135 LYS B N 1
ATOM 2993 C CA . LYS B 1 135 ? 11.453 -14.789 6.789 1 43.53 135 LYS B CA 1
ATOM 2994 C C . LYS B 1 135 ? 9.945 -14.594 6.875 1 43.53 135 LYS B C 1
ATOM 2996 O O . LYS B 1 135 ? 9.188 -15.562 6.859 1 43.53 135 LYS B O 1
ATOM 3001 N N . PRO B 1 136 ? 9.562 -13.477 7.492 1 46.28 136 PRO B N 1
ATOM 3002 C CA . PRO B 1 136 ? 8.117 -13.273 7.379 1 46.28 136 PRO B CA 1
ATOM 3003 C C . PRO B 1 136 ? 7.562 -13.734 6.031 1 46.28 136 PRO B C 1
ATOM 3005 O O . PRO B 1 136 ? 8.117 -13.398 4.984 1 46.28 136 PRO B O 1
ATOM 3008 N N . PHE B 1 137 ? 7.395 -15.039 5.867 1 49.16 137 PHE B N 1
ATOM 3009 C CA . PHE B 1 137 ? 6.742 -15.516 4.652 1 49.16 137 PHE B CA 1
ATOM 3010 C C . PHE B 1 137 ? 5.422 -14.789 4.426 1 49.16 137 PHE B C 1
ATOM 3012 O O . PHE B 1 137 ? 4.574 -14.734 5.32 1 49.16 137 PHE B O 1
ATOM 3019 N N . PHE B 1 138 ? 5.48 -13.57 3.73 1 54.38 138 PHE B N 1
ATOM 3020 C CA . PHE B 1 138 ? 4.207 -13.023 3.271 1 54.38 138 PHE B CA 1
ATOM 3021 C C . PHE B 1 138 ? 3.455 -14.047 2.426 1 54.38 138 PHE B C 1
ATOM 3023 O O . PHE B 1 138 ? 4.051 -14.719 1.584 1 54.38 138 PHE B O 1
ATOM 3030 N N . LEU B 1 139 ? 2.385 -14.531 2.951 1 67.06 139 LEU B N 1
ATOM 3031 C CA . LEU B 1 139 ? 1.504 -15.406 2.182 1 67.06 139 LEU B CA 1
ATOM 3032 C C . LEU B 1 139 ? 0.942 -14.672 0.965 1 67.06 139 LEU B C 1
ATOM 3034 O O . LEU B 1 139 ? 0.373 -13.586 1.096 1 67.06 139 LEU B O 1
ATOM 3038 N N . PRO B 1 140 ? 1.328 -15.109 -0.275 1 81.69 140 PRO B N 1
ATOM 3039 C CA . PRO B 1 140 ? 0.829 -14.469 -1.491 1 81.69 140 PRO B CA 1
ATOM 3040 C C . PRO B 1 140 ? -0.695 -14.484 -1.587 1 81.69 140 PRO B C 1
ATOM 3042 O O . PRO B 1 140 ? -1.327 -15.484 -1.233 1 81.69 140 PRO B O 1
ATOM 3045 N N . SER B 1 141 ? -1.247 -13.32 -1.701 1 90.5 141 SER B N 1
ATOM 3046 C CA . SER B 1 141 ? -2.613 -13.258 -2.207 1 90.5 141 SER B CA 1
ATOM 3047 C C . SER B 1 141 ? -2.637 -13.07 -3.721 1 90.5 141 SER B C 1
ATOM 3049 O O . SER B 1 141 ? -1.8 -12.359 -4.277 1 90.5 141 SER B O 1
ATOM 3051 N N . PHE B 1 142 ? -3.6 -13.797 -4.348 1 94.44 142 PHE B N 1
ATOM 3052 C CA . PHE B 1 142 ? -3.682 -13.711 -5.805 1 94.44 142 PHE B CA 1
ATOM 3053 C C . PHE B 1 142 ? -5.109 -13.953 -6.281 1 94.44 142 PHE B C 1
ATOM 3055 O O . PHE B 1 142 ? -5.953 -14.43 -5.516 1 94.44 142 PHE B O 1
ATOM 3062 N N . THR B 1 143 ? -5.297 -13.547 -7.457 1 96.19 143 THR B N 1
ATOM 3063 C CA . THR B 1 143 ? -6.602 -13.734 -8.086 1 96.19 143 THR B CA 1
ATOM 3064 C C . THR B 1 143 ? -6.492 -14.656 -9.297 1 96.19 143 THR B C 1
ATOM 3066 O O . THR B 1 143 ? -5.57 -14.523 -10.102 1 96.19 143 THR B O 1
ATOM 3069 N N . VAL B 1 144 ? -7.383 -15.586 -9.367 1 97.88 144 VAL B N 1
ATOM 3070 C CA . VAL B 1 144 ? -7.469 -16.453 -10.531 1 97.88 144 VAL B CA 1
ATOM 3071 C C . VAL B 1 144 ? -8.742 -16.141 -11.32 1 97.88 144 VAL B C 1
ATOM 3073 O O . VAL B 1 144 ? -9.836 -16.109 -10.75 1 97.88 144 VAL B O 1
ATOM 3076 N N . THR B 1 145 ? -8.578 -15.969 -12.555 1 97.5 145 THR B N 1
ATOM 3077 C CA . THR B 1 145 ? -9.711 -15.688 -13.43 1 97.5 145 THR B CA 1
ATOM 3078 C C . THR B 1 145 ? -9.828 -16.75 -14.523 1 97.5 145 THR B C 1
ATOM 3080 O O . THR B 1 145 ? -8.859 -16.984 -15.25 1 97.5 145 THR B O 1
ATOM 3083 N N . PHE B 1 146 ? -10.953 -17.359 -14.609 1 98.12 146 PHE B N 1
ATOM 3084 C CA . PHE B 1 146 ? -11.297 -18.266 -15.703 1 98.12 146 PHE B CA 1
ATOM 3085 C C . PHE B 1 146 ? -12.227 -17.578 -16.688 1 98.12 146 PHE B C 1
ATOM 3087 O O . PHE B 1 146 ? -13.352 -17.219 -16.344 1 98.12 146 PHE B O 1
ATOM 3094 N N . THR B 1 147 ? -11.789 -17.516 -17.891 1 97.88 147 THR B N 1
ATOM 3095 C CA . THR B 1 147 ? -12.617 -16.844 -18.891 1 97.88 147 THR B CA 1
ATOM 3096 C C . THR B 1 147 ? -13 -17.797 -20.016 1 97.88 147 THR B C 1
ATOM 3098 O O . THR B 1 147 ? -12.133 -18.375 -20.672 1 97.88 147 THR B O 1
ATOM 3101 N N . LYS B 1 148 ? -14.242 -17.922 -20.219 1 97.56 148 LYS B N 1
ATOM 3102 C CA . LYS B 1 148 ? -14.75 -18.734 -21.312 1 97.56 148 LYS B CA 1
ATOM 3103 C C . LYS B 1 148 ? -14.688 -17.984 -22.641 1 97.56 148 LYS B C 1
ATOM 3105 O O . LYS B 1 148 ? -14.492 -16.766 -22.672 1 97.56 148 LYS B O 1
ATOM 3110 N N . LYS B 1 149 ? -14.922 -18.734 -23.688 1 96 149 LYS B N 1
ATOM 3111 C CA . LYS B 1 149 ? -14.922 -18.141 -25.031 1 96 149 LYS B CA 1
ATOM 3112 C C . LYS B 1 149 ? -16.016 -17.078 -25.156 1 96 149 LYS B C 1
ATOM 3114 O O . LYS B 1 149 ? -15.844 -16.109 -25.891 1 96 149 LYS B O 1
ATOM 3119 N N . SER B 1 150 ? -17.078 -17.234 -24.438 1 94.81 150 SER B N 1
ATOM 3120 C CA . SER B 1 150 ? -18.203 -16.297 -24.484 1 94.81 150 SER B CA 1
ATOM 3121 C C . SER B 1 150 ? -17.828 -14.953 -23.875 1 94.81 150 SER B C 1
ATOM 3123 O O . SER B 1 150 ? -18.516 -13.953 -24.078 1 94.81 150 SER B O 1
ATOM 3125 N N . GLY B 1 151 ? -16.828 -14.945 -23.047 1 94.69 151 GLY B N 1
ATOM 3126 C CA . GLY B 1 151 ? -16.375 -13.719 -22.406 1 94.69 151 GLY B CA 1
ATOM 3127 C C . GLY B 1 151 ? -16.766 -13.633 -20.938 1 94.69 151 GLY B C 1
ATOM 3128 O O . GLY B 1 151 ? -16.281 -12.758 -20.219 1 94.69 151 GLY B O 1
ATOM 3129 N N . ILE B 1 152 ? -17.625 -14.523 -20.531 1 96 152 ILE B N 1
ATOM 3130 C CA . ILE B 1 152 ? -18 -14.57 -19.125 1 96 152 ILE B CA 1
ATOM 3131 C C . ILE B 1 152 ? -16.844 -15.133 -18.297 1 96 152 ILE B C 1
ATOM 3133 O O . ILE B 1 152 ? -16.156 -16.062 -18.734 1 96 152 ILE B O 1
ATOM 3137 N N . SER B 1 153 ? -16.656 -14.57 -17.031 1 97.19 153 SER B N 1
ATOM 3138 C CA . SER B 1 153 ? -15.5 -14.984 -16.266 1 97.19 153 SER B CA 1
ATOM 3139 C C . SER B 1 153 ? -15.891 -15.328 -14.828 1 97.19 153 SER B C 1
ATOM 3141 O O . SER B 1 153 ? -16.734 -14.656 -14.227 1 97.19 153 SER B O 1
ATOM 3143 N N . LEU B 1 154 ? -15.258 -16.344 -14.328 1 97.5 154 LEU B N 1
ATOM 3144 C CA . LEU B 1 154 ? -15.242 -16.641 -12.898 1 97.5 154 LEU B CA 1
ATOM 3145 C C . LEU B 1 154 ? -13.977 -16.109 -12.25 1 97.5 154 LEU B C 1
ATOM 3147 O O . LEU B 1 154 ? -12.867 -16.406 -12.688 1 97.5 154 LEU B O 1
ATOM 3151 N N . VAL B 1 155 ? -14.148 -15.305 -11.234 1 97.25 155 VAL B N 1
ATOM 3152 C CA . VAL B 1 155 ? -13.016 -14.695 -10.555 1 97.25 155 VAL B CA 1
ATOM 3153 C C . VAL B 1 155 ? -12.93 -15.219 -9.125 1 97.25 155 VAL B C 1
ATOM 3155 O O . VAL B 1 155 ? -13.891 -15.102 -8.359 1 97.25 155 VAL B O 1
ATOM 3158 N N . VAL B 1 156 ? -11.766 -15.734 -8.758 1 97.5 156 VAL B N 1
ATOM 3159 C CA . VAL B 1 156 ? -11.57 -16.328 -7.441 1 97.5 156 VAL B CA 1
ATOM 3160 C C . VAL B 1 156 ? -10.406 -15.656 -6.73 1 97.5 156 VAL B C 1
ATOM 3162 O O . VAL B 1 156 ? -9.281 -15.648 -7.234 1 97.5 156 VAL B O 1
ATOM 3165 N N . ARG B 1 157 ? -10.641 -15.125 -5.555 1 95.81 157 ARG B N 1
ATOM 3166 C CA . ARG B 1 157 ? -9.586 -14.555 -4.723 1 95.81 157 ARG B CA 1
ATOM 3167 C C . ARG B 1 157 ? -9 -15.609 -3.783 1 95.81 157 ARG B C 1
ATOM 3169 O O . ARG B 1 157 ? -9.727 -16.219 -3.004 1 95.81 157 ARG B O 1
ATOM 3176 N N . CYS B 1 158 ? -7.73 -15.656 -3.914 1 94.06 158 CYS B N 1
ATOM 3177 C CA . CYS B 1 158 ? -7.074 -16.766 -3.219 1 94.06 158 CYS B CA 1
ATOM 3178 C C . CYS B 1 158 ? -5.898 -16.266 -2.389 1 94.06 158 CYS B C 1
ATOM 3180 O O . CYS B 1 158 ? -5.43 -15.141 -2.584 1 94.06 158 CYS B O 1
ATOM 3182 N N . SER B 1 159 ? -5.465 -17.125 -1.462 1 90.44 159 SER B N 1
ATOM 3183 C CA . SER B 1 159 ? -4.223 -16.953 -0.716 1 90.44 159 SER B CA 1
ATOM 3184 C C . SER B 1 159 ? -3.584 -18.297 -0.379 1 90.44 159 SER B C 1
ATOM 3186 O O . SER B 1 159 ? -4.254 -19.328 -0.401 1 90.44 159 SER B O 1
ATOM 3188 N N . VAL B 1 160 ? -2.312 -18.219 -0.239 1 86.88 160 VAL B N 1
ATOM 3189 C CA . VAL B 1 160 ? -1.602 -19.422 0.207 1 86.88 160 VAL B CA 1
ATOM 3190 C C . VAL B 1 160 ? -1.229 -19.281 1.681 1 86.88 160 VAL B C 1
ATOM 3192 O O . VAL B 1 160 ? -0.625 -18.281 2.082 1 86.88 160 VAL B O 1
ATOM 3195 N N . GLU B 1 161 ? -1.706 -20.203 2.496 1 75.25 161 GLU B N 1
ATOM 3196 C CA . GLU B 1 161 ? -1.425 -20.172 3.928 1 75.25 161 GLU B CA 1
ATOM 3197 C C . GLU B 1 161 ? -0.448 -21.281 4.32 1 75.25 161 GLU B C 1
ATOM 3199 O O . GLU B 1 161 ? -0.51 -22.391 3.783 1 75.25 161 GLU B O 1
ATOM 3204 N N . THR B 1 162 ? 0.605 -20.859 5.129 1 67.69 162 THR B N 1
ATOM 3205 C CA . THR B 1 162 ? 1.525 -21.859 5.633 1 67.69 162 THR B CA 1
ATOM 3206 C C . THR B 1 162 ? 1.08 -22.359 7.004 1 67.69 162 THR B C 1
ATOM 3208 O O . THR B 1 162 ? 0.513 -21.609 7.793 1 67.69 162 THR B O 1
ATOM 3211 N N . SER B 1 163 ? 0.446 -23.531 7.242 1 55.47 163 SER B N 1
ATOM 3212 C CA . SER B 1 163 ? 0.082 -24.078 8.539 1 55.47 163 SER B CA 1
ATOM 3213 C C . SER B 1 163 ? 1.319 -24.375 9.383 1 55.47 163 SER B C 1
ATOM 3215 O O . SER B 1 163 ? 2.383 -24.688 8.844 1 55.47 163 SER B O 1
ATOM 3217 N N . ASP B 1 164 ? 1.482 -23.75 10.68 1 49.84 164 ASP B N 1
ATOM 3218 C CA . ASP B 1 164 ? 2.494 -24.188 11.633 1 49.84 164 ASP B CA 1
ATOM 3219 C C . ASP B 1 164 ? 2.527 -25.703 11.742 1 49.84 164 ASP B C 1
ATOM 3221 O O . ASP B 1 164 ? 3.299 -26.266 12.531 1 49.84 164 ASP B O 1
ATOM 3225 N N . TYR B 1 165 ? 1.388 -26.422 11.734 1 44.47 165 TYR B N 1
ATOM 3226 C CA . TYR B 1 165 ? 1.355 -27.797 12.234 1 44.47 165 TYR B CA 1
ATOM 3227 C C . TYR B 1 165 ? 2.459 -28.641 11.602 1 44.47 165 TYR B C 1
ATOM 3229 O O . TYR B 1 165 ? 2.889 -28.359 10.477 1 44.47 165 TYR B O 1
ATOM 3237 N N . ASP B 1 166 ? 3.295 -29.375 12.422 1 42.47 166 ASP B N 1
ATOM 3238 C CA . ASP B 1 166 ? 4.23 -30.484 12.305 1 42.47 166 ASP B CA 1
ATOM 3239 C C . ASP B 1 166 ? 3.863 -31.391 11.133 1 42.47 166 ASP B C 1
ATOM 3241 O O . ASP B 1 166 ? 4.441 -32.469 10.969 1 42.47 166 ASP B O 1
ATOM 3245 N N . ASP B 1 167 ? 2.551 -31.531 10.797 1 45.22 167 ASP B N 1
ATOM 3246 C CA . ASP B 1 167 ? 2.326 -32.625 9.875 1 45.22 167 ASP B CA 1
ATOM 3247 C C . ASP B 1 167 ? 3.045 -32.406 8.547 1 45.22 167 ASP B C 1
ATOM 3249 O O . ASP B 1 167 ? 3.195 -31.25 8.117 1 45.22 167 ASP B O 1
ATOM 3253 N N . GLU B 1 168 ? 3.838 -33.25 8.18 1 45.38 168 GLU B N 1
ATOM 3254 C CA . GLU B 1 168 ? 4.664 -33.438 6.996 1 45.38 168 GLU B CA 1
ATOM 3255 C C . GLU B 1 168 ? 4.125 -32.656 5.809 1 45.38 168 GLU B C 1
ATOM 3257 O O . GLU B 1 168 ? 4.883 -32.281 4.91 1 45.38 168 GLU B O 1
ATOM 3262 N N . GLU B 1 169 ? 2.725 -32.688 5.598 1 46.69 169 GLU B N 1
ATOM 3263 C CA . GLU B 1 169 ? 2.143 -32.094 4.398 1 46.69 169 GLU B CA 1
ATOM 3264 C C . GLU B 1 169 ? 1.889 -30.594 4.594 1 46.69 169 GLU B C 1
ATOM 3266 O O . GLU B 1 169 ? 0.737 -30.156 4.613 1 46.69 169 GLU B O 1
ATOM 3271 N N . GLY B 1 170 ? 2.293 -29.875 5.602 1 46.69 170 GLY B N 1
ATOM 3272 C CA . GLY B 1 170 ? 2.324 -28.531 6.141 1 46.69 170 GLY B CA 1
ATOM 3273 C C . GLY B 1 170 ? 2.398 -27.453 5.066 1 46.69 170 GLY B C 1
ATOM 3274 O O . GLY B 1 170 ? 2.504 -26.266 5.375 1 46.69 170 GLY B O 1
ATOM 3275 N N . TRP B 1 171 ? 2.855 -27.781 3.951 1 52.28 171 TRP B N 1
ATOM 3276 C CA . TRP B 1 171 ? 3.168 -26.812 2.902 1 52.28 171 TRP B CA 1
ATOM 3277 C C . TRP B 1 171 ? 1.897 -26.328 2.221 1 52.28 171 TRP B C 1
ATOM 3279 O O . TRP B 1 171 ? 0.963 -27.094 1.998 1 52.28 171 TRP B O 1
ATOM 3289 N N . GLY B 1 172 ? 1.745 -24.797 1.891 1 62.38 172 GLY B N 1
ATOM 3290 C CA . GLY B 1 172 ? 1.006 -23.812 1.132 1 62.38 172 GLY B CA 1
ATOM 3291 C C . GLY B 1 172 ? -0.41 -24.234 0.8 1 62.38 172 GLY B C 1
ATOM 3292 O O . GLY B 1 172 ? -0.67 -24.75 -0.294 1 62.38 172 GLY B O 1
ATOM 3293 N N . ASN B 1 173 ? -1.277 -24.281 1.816 1 79 173 ASN B N 1
ATOM 3294 C CA . ASN B 1 173 ? -2.678 -24.578 1.535 1 79 173 ASN B CA 1
ATOM 3295 C C . ASN B 1 173 ? -3.357 -23.422 0.803 1 79 173 ASN B C 1
ATOM 3297 O O . ASN B 1 173 ? -3.23 -22.266 1.206 1 79 173 ASN B O 1
ATOM 3301 N N . LEU B 1 174 ? -3.912 -23.781 -0.307 1 88.94 174 LEU B N 1
ATOM 3302 C CA . LEU B 1 174 ? -4.68 -22.828 -1.1 1 88.94 174 LEU B CA 1
ATOM 3303 C C . LEU B 1 174 ? -5.988 -22.469 -0.402 1 88.94 174 LEU B C 1
ATOM 3305 O O . LEU B 1 174 ? -6.746 -23.359 -0 1 88.94 174 LEU B O 1
ATOM 3309 N N . SER B 1 175 ? -6.121 -21.219 -0.126 1 90.19 175 SER B N 1
ATOM 3310 C CA . SER B 1 175 ? -7.348 -20.734 0.49 1 90.19 175 SER B CA 1
ATOM 3311 C C . SER B 1 175 ? -8.094 -19.781 -0.441 1 90.19 175 SER B C 1
ATOM 3313 O O . SER B 1 175 ? -7.477 -18.938 -1.093 1 90.19 175 SER B O 1
ATOM 3315 N N . ILE B 1 176 ? -9.391 -19.953 -0.47 1 94.62 176 ILE B N 1
ATOM 3316 C CA . ILE B 1 176 ? -10.242 -19.078 -1.272 1 94.62 176 ILE B CA 1
ATOM 3317 C C . ILE B 1 176 ? -11.07 -18.172 -0.356 1 94.62 176 ILE B C 1
ATOM 3319 O O . ILE B 1 176 ? -11.711 -18.656 0.583 1 94.62 176 ILE B O 1
ATOM 3323 N N . THR B 1 177 ? -11.133 -16.938 -0.607 1 94.19 177 THR B N 1
ATOM 3324 C CA . THR B 1 177 ? -11.859 -16.031 0.265 1 94.19 177 THR B CA 1
ATOM 3325 C C . THR B 1 177 ? -13.133 -15.539 -0.414 1 94.19 177 THR B C 1
ATOM 3327 O O . THR B 1 177 ? -14.211 -15.531 0.196 1 94.19 177 THR B O 1
ATOM 3330 N N . ASN B 1 178 ? -13.031 -15.141 -1.655 1 96.62 178 ASN B N 1
ATOM 3331 C CA . ASN B 1 178 ? -14.172 -14.609 -2.385 1 96.62 178 ASN B CA 1
ATOM 3332 C C . ASN B 1 178 ? -14.25 -15.172 -3.801 1 96.62 178 ASN B C 1
ATOM 3334 O O . ASN B 1 178 ? -13.227 -15.523 -4.387 1 96.62 178 ASN B O 1
ATOM 3338 N N . VAL B 1 179 ? -15.453 -15.18 -4.285 1 97.31 179 VAL B N 1
ATOM 3339 C CA . VAL B 1 179 ? -15.711 -15.609 -5.656 1 97.31 179 VAL B CA 1
ATOM 3340 C C . VAL B 1 179 ? -16.688 -14.648 -6.324 1 97.31 179 VAL B C 1
ATOM 3342 O O . VAL B 1 179 ? -17.672 -14.219 -5.707 1 97.31 179 VAL B O 1
ATOM 3345 N N . SER B 1 180 ? -16.438 -14.359 -7.57 1 96.75 180 SER B N 1
ATOM 3346 C CA . SER B 1 180 ? -17.344 -13.492 -8.32 1 96.75 180 SER B CA 1
ATOM 3347 C C . SER B 1 180 ? -17.453 -13.922 -9.773 1 96.75 180 SER B C 1
ATOM 3349 O O . SER B 1 180 ? -16.609 -14.672 -10.266 1 96.75 180 SER B O 1
ATOM 3351 N N . VAL B 1 181 ? -18.5 -13.562 -10.43 1 96.75 181 VAL B N 1
ATOM 3352 C CA . VAL B 1 181 ? -18.703 -13.781 -11.859 1 96.75 181 VAL B CA 1
ATOM 3353 C C . VAL B 1 181 ? -18.812 -12.438 -12.586 1 96.75 181 VAL B C 1
ATOM 3355 O O . VAL B 1 181 ? -19.547 -11.547 -12.148 1 96.75 181 VAL B O 1
ATOM 3358 N N . VAL B 1 182 ? -18.062 -12.367 -13.562 1 95.62 182 VAL B N 1
ATOM 3359 C CA . VAL B 1 182 ? -18.078 -11.148 -14.367 1 95.62 182 VAL B CA 1
ATOM 3360 C C . VAL B 1 182 ? -18.625 -11.445 -15.758 1 95.62 182 VAL B C 1
ATOM 3362 O O . VAL B 1 182 ? -18.031 -12.227 -16.516 1 95.62 182 VAL B O 1
ATOM 3365 N N . PRO B 1 183 ? -19.656 -10.812 -16.109 1 93.88 183 PRO B N 1
ATOM 3366 C CA . PRO B 1 183 ? -20.188 -11.016 -17.469 1 93.88 183 PRO B CA 1
ATOM 3367 C C . PRO B 1 183 ? -19.281 -10.43 -18.547 1 93.88 183 PRO B C 1
ATOM 3369 O O . PRO B 1 183 ? -18.359 -9.664 -18.234 1 93.88 183 PRO B O 1
ATOM 3372 N N . LYS B 1 184 ? -19.594 -10.914 -19.734 1 91.19 184 LYS B N 1
ATOM 3373 C CA . LYS B 1 184 ? -18.844 -10.375 -20.859 1 91.19 184 LYS B CA 1
ATOM 3374 C C . LYS B 1 184 ? -18.891 -8.844 -20.875 1 91.19 184 LYS B C 1
ATOM 3376 O O . LYS B 1 184 ? -19.969 -8.25 -20.812 1 91.19 184 LYS B O 1
ATOM 3381 N N . GLY B 1 185 ? -17.734 -8.258 -20.875 1 85.62 185 GLY B N 1
ATOM 3382 C CA . GLY B 1 185 ? -17.656 -6.809 -20.906 1 85.62 185 GLY B CA 1
ATOM 3383 C C . GLY B 1 185 ? -17.844 -6.164 -19.547 1 85.62 185 GLY B C 1
ATOM 3384 O O . GLY B 1 185 ? -17.906 -4.938 -19.438 1 85.62 185 GLY B O 1
ATOM 3385 N N . GLY B 1 186 ? -18 -6.98 -18.562 1 79.75 186 GLY B N 1
ATOM 3386 C CA . GLY B 1 186 ? -18.234 -6.438 -17.234 1 79.75 186 GLY B CA 1
ATOM 3387 C C . GLY B 1 186 ? -16.984 -5.852 -16.609 1 79.75 186 GLY B C 1
ATOM 3388 O O . GLY B 1 186 ? -15.898 -5.949 -17.172 1 79.75 186 GLY B O 1
ATOM 3389 N N . THR B 1 187 ? -17.328 -5.062 -15.484 1 75.69 187 THR B N 1
ATOM 3390 C CA . THR B 1 187 ? -16.234 -4.457 -14.727 1 75.69 187 THR B CA 1
ATOM 3391 C C . THR B 1 187 ? -15.938 -5.273 -13.469 1 75.69 187 THR B C 1
ATOM 3393 O O . THR B 1 187 ? -16.625 -6.262 -13.188 1 75.69 187 THR B O 1
ATOM 3396 N N . THR B 1 188 ? -14.867 -4.879 -12.797 1 66.62 188 THR B N 1
ATOM 3397 C CA . THR B 1 188 ? -14.461 -5.578 -11.586 1 66.62 188 THR B CA 1
ATOM 3398 C C . THR B 1 188 ? -15.312 -5.145 -10.398 1 66.62 188 THR B C 1
ATOM 3400 O O . THR B 1 188 ? -15.039 -5.531 -9.258 1 66.62 188 THR B O 1
ATOM 3403 N N . ASP B 1 189 ? -16.453 -4.449 -10.617 1 78.56 189 ASP B N 1
ATOM 3404 C CA . ASP B 1 189 ? -17.266 -4.012 -9.492 1 78.56 189 ASP B CA 1
ATOM 3405 C C . ASP B 1 189 ? -18.391 -5.004 -9.219 1 78.56 189 ASP B C 1
ATOM 3407 O O . ASP B 1 189 ? -19.406 -4.645 -8.609 1 78.56 189 ASP B O 1
ATOM 3411 N N . GLN B 1 190 ? -18.078 -6.105 -9.523 1 87.19 190 GLN B N 1
ATOM 3412 C CA . GLN B 1 190 ? -19.109 -7.121 -9.336 1 87.19 190 GLN B CA 1
ATOM 3413 C C . GLN B 1 190 ? -19.141 -7.605 -7.887 1 87.19 190 GLN B C 1
ATOM 3415 O O . GLN B 1 190 ? -18.156 -7.484 -7.164 1 87.19 190 GLN B O 1
ATOM 3420 N N . TYR B 1 191 ? -20.297 -8.039 -7.531 1 92.81 191 TYR B N 1
ATOM 3421 C CA . TYR B 1 191 ? -20.438 -8.641 -6.211 1 92.81 191 TYR B CA 1
ATOM 3422 C C . TYR B 1 191 ? -19.469 -9.812 -6.039 1 92.81 191 TYR B C 1
ATOM 3424 O O . TYR B 1 191 ? -19.375 -10.672 -6.914 1 92.81 191 TYR B O 1
ATOM 3432 N N . GLU B 1 192 ? -18.828 -9.781 -4.941 1 95.38 192 GLU B N 1
ATOM 3433 C CA . GLU B 1 192 ? -17.953 -10.891 -4.559 1 95.38 192 GLU B CA 1
ATOM 3434 C C . GLU B 1 192 ? -18.547 -11.68 -3.395 1 95.38 192 GLU B C 1
ATOM 3436 O O . GLU B 1 192 ? -18.594 -11.188 -2.264 1 95.38 192 GLU B O 1
ATOM 3441 N N . ALA B 1 193 ? -18.891 -12.844 -3.664 1 97 193 ALA B N 1
ATOM 3442 C CA . ALA B 1 193 ? -19.438 -13.695 -2.613 1 97 193 ALA B CA 1
ATOM 3443 C C . ALA B 1 193 ? -18.344 -14.148 -1.642 1 97 193 ALA B C 1
ATOM 3445 O O . ALA B 1 193 ? -17.297 -14.617 -2.061 1 97 193 ALA B O 1
ATOM 3446 N N . ASP B 1 194 ? -18.562 -14.016 -0.384 1 96.44 194 ASP B N 1
ATOM 3447 C CA . ASP B 1 194 ? -17.688 -14.547 0.658 1 96.44 194 ASP B CA 1
ATOM 3448 C C . ASP B 1 194 ? -17.875 -16.047 0.812 1 96.44 194 ASP B C 1
ATOM 3450 O O . ASP B 1 194 ? -18.984 -16.531 1.029 1 96.44 194 ASP B O 1
ATOM 3454 N N . THR B 1 195 ? -16.812 -16.703 0.684 1 96.38 195 THR B N 1
ATOM 3455 C CA . THR B 1 195 ? -16.906 -18.156 0.664 1 96.38 195 THR B CA 1
ATOM 3456 C C . THR B 1 195 ? -17.422 -18.688 1.996 1 96.38 195 THR B C 1
ATOM 3458 O O . THR B 1 195 ? -17.922 -19.812 2.072 1 96.38 195 THR B O 1
ATOM 3461 N N . GLN B 1 196 ? -17.25 -17.953 3.07 1 95.62 196 GLN B N 1
ATOM 3462 C CA . GLN B 1 196 ? -17.703 -18.391 4.383 1 95.62 196 GLN B CA 1
ATOM 3463 C C . GLN B 1 196 ? -19.203 -18.609 4.406 1 95.62 196 GLN B C 1
ATOM 3465 O O . GLN B 1 196 ? -19.734 -19.281 5.289 1 95.62 196 GLN B O 1
ATOM 3470 N N . TYR B 1 197 ? -19.906 -18.078 3.412 1 96.19 197 TYR B N 1
ATOM 3471 C CA . TYR B 1 197 ? -21.359 -18.172 3.385 1 96.19 197 TYR B CA 1
ATOM 3472 C C . TYR B 1 197 ? -21.812 -19.141 2.309 1 96.19 197 TYR B C 1
ATOM 3474 O O . TYR B 1 197 ? -23.016 -19.328 2.098 1 96.19 197 TYR B O 1
ATOM 3482 N N . LEU B 1 198 ? -20.938 -19.703 1.626 1 97.31 198 LEU B N 1
ATOM 3483 C CA . LEU B 1 198 ? -21.297 -20.688 0.615 1 97.31 198 LEU B CA 1
ATOM 3484 C C . LEU B 1 198 ? -21.438 -22.078 1.239 1 97.31 198 LEU B C 1
ATOM 3486 O O . LEU B 1 198 ? -20.766 -22.391 2.221 1 97.31 198 LEU B O 1
ATOM 3490 N N . SER B 1 199 ? -22.328 -22.906 0.649 1 97.62 199 SER B N 1
ATOM 3491 C CA . SER B 1 199 ? -22.469 -24.281 1.133 1 97.62 199 SER B CA 1
ATOM 3492 C C . SER B 1 199 ? -21.203 -25.094 0.875 1 97.62 199 SER B C 1
ATOM 3494 O O . SER B 1 199 ? -20.453 -24.797 -0.054 1 97.62 199 SER B O 1
ATOM 3496 N N . ASP B 1 200 ? -21.016 -26.172 1.62 1 97.06 200 ASP B N 1
ATOM 3497 C CA . ASP B 1 200 ? -19.875 -27.078 1.434 1 97.06 200 ASP B CA 1
ATOM 3498 C C . ASP B 1 200 ? -19.906 -27.703 0.044 1 97.06 200 ASP B C 1
ATOM 3500 O O . ASP B 1 200 ? -18.859 -27.875 -0.585 1 97.06 200 ASP B O 1
ATOM 3504 N N . GLU B 1 201 ? -21.109 -28.016 -0.383 1 97.75 201 GLU B N 1
ATOM 3505 C CA . GLU B 1 201 ? -21.25 -28.641 -1.69 1 97.75 201 GLU B CA 1
ATOM 3506 C C . GLU B 1 201 ? -20.797 -27.719 -2.809 1 97.75 201 GLU B C 1
ATOM 3508 O O . GLU B 1 201 ? -20.109 -28.141 -3.742 1 97.75 201 GLU B O 1
ATOM 3513 N N . LEU B 1 202 ? -21.219 -26.516 -2.691 1 98.12 202 LEU B N 1
ATOM 3514 C CA . LEU B 1 202 ? -20.812 -25.547 -3.705 1 98.12 202 LEU B CA 1
ATOM 3515 C C . LEU B 1 202 ? -19.312 -25.297 -3.656 1 98.12 202 LEU B C 1
ATOM 3517 O O . LEU B 1 202 ? -18.656 -25.25 -4.695 1 98.12 202 LEU B O 1
ATOM 3521 N N . MET B 1 203 ? -18.75 -25.125 -2.484 1 96.88 203 MET B N 1
ATOM 3522 C CA . MET B 1 203 ? -17.312 -24.938 -2.338 1 96.88 203 MET B CA 1
ATOM 3523 C C . MET B 1 203 ? -16.547 -26.125 -2.902 1 96.88 203 MET B C 1
ATOM 3525 O O . MET B 1 203 ? -15.523 -25.938 -3.561 1 96.88 203 MET B O 1
ATOM 3529 N N . ASP B 1 204 ? -17.031 -27.344 -2.693 1 96.81 204 ASP B N 1
ATOM 3530 C CA . ASP B 1 204 ? -16.406 -28.531 -3.266 1 96.81 204 ASP B CA 1
ATOM 3531 C C . ASP B 1 204 ? -16.391 -28.453 -4.793 1 96.81 204 ASP B C 1
ATOM 3533 O O . ASP B 1 204 ? -15.391 -28.812 -5.422 1 96.81 204 ASP B O 1
ATOM 3537 N N . SER B 1 205 ? -17.484 -28.047 -5.316 1 98.06 205 SER B N 1
ATOM 3538 C CA . SER B 1 205 ? -17.594 -27.953 -6.77 1 98.06 205 SER B CA 1
ATOM 3539 C C . SER B 1 205 ? -16.625 -26.906 -7.328 1 98.06 205 SER B C 1
ATOM 3541 O O . SER B 1 205 ? -16.047 -27.109 -8.398 1 98.06 205 SER B O 1
ATOM 3543 N N . ILE B 1 206 ? -16.5 -25.812 -6.66 1 97.94 206 ILE B N 1
ATOM 3544 C CA . ILE B 1 206 ? -15.555 -24.766 -7.07 1 97.94 206 ILE B CA 1
ATOM 3545 C C . ILE B 1 206 ? -14.125 -25.312 -6.984 1 97.94 206 ILE B C 1
ATOM 3547 O O . ILE B 1 206 ? -13.328 -25.109 -7.906 1 97.94 206 ILE B O 1
ATOM 3551 N N . ASN B 1 207 ? -13.828 -25.969 -5.934 1 96.38 207 ASN B N 1
ATOM 3552 C CA . ASN B 1 207 ? -12.516 -26.578 -5.789 1 96.38 207 ASN B CA 1
ATOM 3553 C C . ASN B 1 207 ? -12.234 -27.578 -6.902 1 96.38 207 ASN B C 1
ATOM 3555 O O . ASN B 1 207 ? -11.133 -27.625 -7.453 1 96.38 207 ASN B O 1
ATOM 3559 N N . ASP B 1 208 ? -13.219 -28.406 -7.211 1 97.62 208 ASP B N 1
ATOM 3560 C CA . ASP B 1 208 ? -13.086 -29.359 -8.305 1 97.62 208 ASP B CA 1
ATOM 3561 C C . ASP B 1 208 ? -12.82 -28.656 -9.625 1 97.62 208 ASP B C 1
ATOM 3563 O O . ASP B 1 208 ? -12.023 -29.125 -10.445 1 97.62 208 ASP B O 1
ATOM 3567 N N . TYR B 1 209 ? -13.516 -27.578 -9.781 1 98.25 209 TYR B N 1
ATOM 3568 C CA . TYR B 1 209 ? -13.328 -26.797 -10.992 1 98.25 209 TYR B CA 1
ATOM 3569 C C . TYR B 1 209 ? -11.891 -26.297 -11.102 1 98.25 209 TYR B C 1
ATOM 3571 O O . TYR B 1 209 ? -11.266 -26.406 -12.164 1 98.25 209 TYR B O 1
ATOM 3579 N N . MET B 1 210 ? -11.375 -25.797 -10.094 1 97.88 210 MET B N 1
ATOM 3580 C CA . MET B 1 210 ? -10 -25.297 -10.047 1 97.88 210 MET B CA 1
ATOM 3581 C C . MET B 1 210 ? -9.008 -26.438 -10.219 1 97.88 210 MET B C 1
ATOM 3583 O O . MET B 1 210 ? -8.039 -26.312 -10.977 1 97.88 210 MET B O 1
ATOM 3587 N N . GLU B 1 211 ? -9.258 -27.562 -9.586 1 96.62 211 GLU B N 1
ATOM 3588 C CA . GLU B 1 211 ? -8.391 -28.734 -9.68 1 96.62 211 GLU B CA 1
ATOM 3589 C C . GLU B 1 211 ? -8.266 -29.203 -11.125 1 96.62 211 GLU B C 1
ATOM 3591 O O . GLU B 1 211 ? -7.168 -29.516 -11.594 1 96.62 211 GLU B O 1
ATOM 3596 N N . ASP B 1 212 ? -9.367 -29.25 -11.805 1 97.25 212 ASP B N 1
ATOM 3597 C CA . ASP B 1 212 ? -9.391 -29.688 -13.195 1 97.25 212 ASP B CA 1
ATOM 3598 C C . ASP B 1 212 ? -8.516 -28.797 -14.07 1 97.25 212 ASP B C 1
ATOM 3600 O O . ASP B 1 212 ? -7.984 -29.25 -15.086 1 97.25 212 ASP B O 1
ATOM 3604 N N . ARG B 1 213 ? -8.32 -27.609 -13.633 1 96.94 213 ARG B N 1
ATOM 3605 C CA . ARG B 1 213 ? -7.52 -26.656 -14.383 1 96.94 213 ARG B CA 1
ATOM 3606 C C . ARG B 1 213 ? -6.141 -26.484 -13.758 1 96.94 213 ARG B C 1
ATOM 3608 O O . ARG B 1 213 ? -5.43 -25.516 -14.062 1 96.94 213 ARG B O 1
ATOM 3615 N N . LYS B 1 214 ? -5.824 -27.25 -12.852 1 95.5 214 LYS B N 1
ATOM 3616 C CA . LYS B 1 214 ? -4.516 -27.438 -12.227 1 95.5 214 LYS B CA 1
ATOM 3617 C C . LYS B 1 214 ? -4.184 -26.25 -11.312 1 95.5 214 LYS B C 1
ATOM 3619 O O . LYS B 1 214 ? -3.014 -25.906 -11.148 1 95.5 214 LYS B O 1
ATOM 3624 N N . ILE B 1 215 ? -5.191 -25.594 -10.836 1 96.62 215 ILE B N 1
ATOM 3625 C CA . ILE B 1 215 ? -5.031 -24.641 -9.734 1 96.62 215 ILE B CA 1
ATOM 3626 C C . ILE B 1 215 ? -5.324 -25.344 -8.414 1 96.62 215 ILE B C 1
ATOM 3628 O O . ILE B 1 215 ? -6.453 -25.297 -7.914 1 96.62 215 ILE B O 1
ATOM 3632 N N . ASN B 1 216 ? -4.344 -26 -7.895 1 93.38 216 ASN B N 1
ATOM 3633 C CA . ASN B 1 216 ? -4.469 -26.859 -6.727 1 93.38 216 ASN B CA 1
ATOM 3634 C C . ASN B 1 216 ? -3.291 -26.688 -5.77 1 93.38 216 ASN B C 1
ATOM 3636 O O . ASN B 1 216 ? -2.574 -25.688 -5.844 1 93.38 216 ASN B O 1
ATOM 3640 N N . GLN B 1 217 ? -3.074 -27.656 -4.945 1 88.69 217 GLN B N 1
ATOM 3641 C CA . GLN B 1 217 ? -2.033 -27.562 -3.928 1 88.69 217 GLN B CA 1
ATOM 3642 C C . GLN B 1 217 ? -0.645 -27.531 -4.562 1 88.69 217 GLN B C 1
ATOM 3644 O O . GLN B 1 217 ? 0.246 -26.828 -4.09 1 88.69 217 GLN B O 1
ATOM 3649 N N . THR B 1 218 ? -0.489 -28.344 -5.555 1 90.38 218 THR B N 1
ATOM 3650 C CA . THR B 1 218 ? 0.782 -28.344 -6.27 1 90.38 218 THR B CA 1
ATOM 3651 C C . THR B 1 218 ? 1.059 -26.969 -6.863 1 90.38 218 THR B C 1
ATOM 3653 O O . THR B 1 218 ? 2.176 -26.453 -6.762 1 90.38 218 THR B O 1
ATOM 3656 N N . PHE B 1 219 ? 0.055 -26.391 -7.445 1 93.25 219 PHE B N 1
ATOM 3657 C CA . PHE B 1 219 ? 0.162 -25.047 -7.977 1 93.25 219 PHE B CA 1
ATOM 3658 C C . PHE B 1 219 ? 0.543 -24.062 -6.875 1 93.25 219 PHE B C 1
ATOM 3660 O O . PHE B 1 219 ? 1.414 -23.203 -7.07 1 93.25 219 PHE B O 1
ATOM 3667 N N . ALA B 1 220 ? -0.119 -24.125 -5.758 1 90.12 220 ALA B N 1
ATOM 3668 C CA . ALA B 1 220 ? 0.153 -23.234 -4.633 1 90.12 220 ALA B CA 1
ATOM 3669 C C . ALA B 1 220 ? 1.615 -23.328 -4.203 1 90.12 220 ALA B C 1
ATOM 3671 O O . ALA B 1 220 ? 2.246 -22.312 -3.914 1 90.12 220 ALA B O 1
ATOM 3672 N N . GLN B 1 221 ? 2.115 -24.5 -4.203 1 86.38 221 GLN B N 1
ATOM 3673 C CA . GLN B 1 221 ? 3.512 -24.703 -3.822 1 86.38 221 GLN B CA 1
ATOM 3674 C C . GLN B 1 221 ? 4.453 -24.062 -4.844 1 86.38 221 GLN B C 1
ATOM 3676 O O . GLN B 1 221 ? 5.414 -23.391 -4.477 1 86.38 221 GLN B O 1
ATOM 3681 N N . GLU B 1 222 ? 4.152 -24.328 -6.074 1 90.81 222 GLU B N 1
ATOM 3682 C CA . GLU B 1 222 ? 4.953 -23.703 -7.129 1 90.81 222 GLU B CA 1
ATOM 3683 C C . GLU B 1 222 ? 4.859 -22.188 -7.082 1 90.81 222 GLU B C 1
ATOM 3685 O O . GLU B 1 222 ? 5.84 -21.484 -7.355 1 90.81 222 GLU B O 1
ATOM 3690 N N . LEU B 1 223 ? 3.711 -21.75 -6.754 1 92 223 LEU B N 1
ATOM 3691 C CA . LEU B 1 223 ? 3.494 -20.312 -6.684 1 92 223 LEU B CA 1
ATOM 3692 C C . LEU B 1 223 ? 4.32 -19.688 -5.562 1 92 223 LEU B C 1
ATOM 3694 O O . LEU B 1 223 ? 4.82 -18.578 -5.699 1 92 223 LEU B O 1
ATOM 3698 N N . LEU B 1 224 ? 4.414 -20.375 -4.477 1 88.06 224 LEU B N 1
ATOM 3699 C CA . LEU B 1 224 ? 5.238 -19.891 -3.377 1 88.06 224 LEU B CA 1
ATOM 3700 C C . LEU B 1 224 ? 6.684 -19.703 -3.822 1 88.06 224 LEU B C 1
ATOM 3702 O O . LEU B 1 224 ? 7.305 -18.672 -3.514 1 88.06 224 LEU B O 1
ATOM 3706 N N . GLU B 1 225 ? 7.129 -20.656 -4.551 1 86.94 225 GLU B N 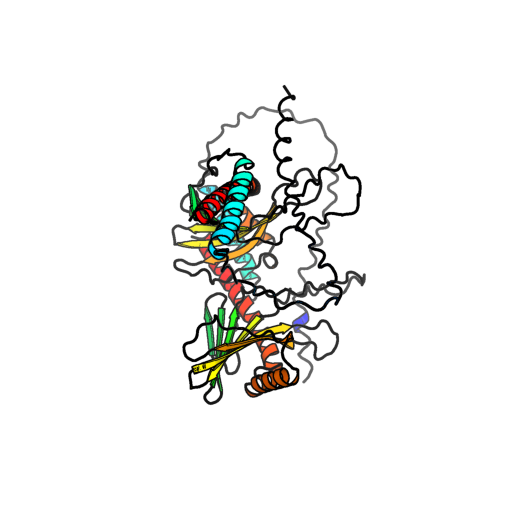1
ATOM 3707 C CA . GLU B 1 225 ? 8.492 -20.562 -5.066 1 86.94 225 GLU B CA 1
ATOM 3708 C C . GLU B 1 225 ? 8.633 -19.422 -6.059 1 86.94 225 GLU B C 1
ATOM 3710 O O . GLU B 1 225 ? 9.609 -18.656 -6.012 1 86.94 225 GLU B O 1
ATOM 3715 N N . PHE B 1 226 ? 7.746 -19.359 -6.898 1 91.94 226 PHE B N 1
ATOM 3716 C CA . PHE B 1 226 ? 7.738 -18.266 -7.859 1 91.94 226 PHE B CA 1
ATOM 3717 C C . PHE B 1 226 ? 7.73 -16.922 -7.148 1 91.94 226 PHE B C 1
ATOM 3719 O O . PHE B 1 226 ? 8.484 -16.016 -7.508 1 91.94 226 PHE B O 1
ATOM 3726 N N . TYR B 1 227 ? 6.859 -16.828 -6.168 1 89.69 227 TYR B N 1
ATOM 3727 C CA . TYR B 1 227 ? 6.707 -15.594 -5.402 1 89.69 227 TYR B CA 1
ATOM 3728 C C . TYR B 1 227 ? 8.031 -15.18 -4.766 1 89.69 227 TYR B C 1
ATOM 3730 O O . TYR B 1 227 ? 8.422 -14.016 -4.836 1 89.69 227 TYR B O 1
ATOM 3738 N N . ASP B 1 228 ? 8.68 -16.062 -4.191 1 86.75 228 ASP B N 1
ATOM 3739 C CA . ASP B 1 228 ? 9.961 -15.789 -3.545 1 86.75 228 ASP B CA 1
ATOM 3740 C C . ASP B 1 228 ? 10.984 -15.266 -4.551 1 86.75 228 ASP B C 1
ATOM 3742 O O . ASP B 1 228 ? 11.688 -14.289 -4.281 1 86.75 228 ASP B O 1
ATOM 3746 N N . ASN B 1 229 ? 11.047 -15.945 -5.645 1 90.38 229 ASN B N 1
ATOM 3747 C CA . ASN B 1 229 ? 11.984 -15.531 -6.68 1 90.38 229 ASN B CA 1
ATOM 3748 C C . ASN B 1 229 ? 11.602 -14.164 -7.254 1 90.38 229 ASN B C 1
ATOM 3750 O O . ASN B 1 229 ? 12.477 -13.328 -7.512 1 90.38 229 ASN B O 1
ATOM 3754 N N . PHE B 1 230 ? 10.383 -14.023 -7.453 1 92.25 230 PHE B N 1
ATOM 3755 C CA . PHE B 1 230 ? 9.859 -12.758 -7.957 1 92.25 230 PHE B CA 1
ATOM 3756 C C . PHE B 1 230 ? 10.188 -11.617 -7.004 1 92.25 230 PHE B C 1
ATOM 3758 O O . PHE B 1 230 ? 10.656 -10.562 -7.434 1 92.25 230 PHE B O 1
ATOM 3765 N N . GLU B 1 231 ? 9.969 -11.781 -5.715 1 90 231 GLU B N 1
ATOM 3766 C CA . GLU B 1 231 ? 10.266 -10.773 -4.707 1 90 231 GLU B CA 1
ATOM 3767 C C . GLU B 1 231 ? 11.758 -10.445 -4.684 1 90 231 GLU B C 1
ATOM 3769 O O . GLU B 1 231 ? 12.148 -9.281 -4.59 1 90 231 GLU B O 1
ATOM 3774 N N . ARG B 1 232 ? 12.539 -11.484 -4.781 1 90 232 ARG B N 1
ATOM 3775 C CA . ARG B 1 232 ? 13.984 -11.281 -4.789 1 90 232 ARG B CA 1
ATOM 3776 C C . ARG B 1 232 ? 14.414 -10.438 -5.988 1 90 232 ARG B C 1
ATOM 3778 O O . ARG B 1 232 ? 15.211 -9.516 -5.852 1 90 232 ARG B O 1
ATOM 3785 N N . LYS B 1 233 ? 13.914 -10.781 -7.09 1 91.56 233 LYS B N 1
ATOM 3786 C CA . LYS B 1 233 ? 14.242 -10.031 -8.297 1 91.56 233 LYS B CA 1
ATOM 3787 C C . LYS B 1 233 ? 13.766 -8.586 -8.195 1 91.56 233 LYS B C 1
ATOM 3789 O O . LYS B 1 233 ? 14.477 -7.664 -8.602 1 91.56 233 LYS B O 1
ATOM 3794 N N . ALA B 1 234 ? 12.57 -8.414 -7.715 1 92.25 234 ALA B N 1
ATOM 3795 C CA . ALA B 1 234 ? 12.031 -7.07 -7.531 1 92.25 234 ALA B CA 1
ATOM 3796 C C . ALA B 1 234 ? 12.891 -6.266 -6.562 1 92.25 234 ALA B C 1
ATOM 3798 O O . ALA B 1 234 ? 13.141 -5.078 -6.781 1 92.25 234 ALA B O 1
ATOM 3799 N N . HIS B 1 235 ? 13.312 -6.914 -5.449 1 93.31 235 HIS B N 1
ATOM 3800 C CA . HIS B 1 235 ? 14.164 -6.246 -4.473 1 93.31 235 HIS B CA 1
ATOM 3801 C C . HIS B 1 235 ? 15.5 -5.855 -5.086 1 93.31 235 HIS B C 1
ATOM 3803 O O . HIS B 1 235 ? 15.992 -4.746 -4.859 1 93.31 235 HIS B O 1
ATOM 3809 N N . THR B 1 236 ? 16.109 -6.738 -5.859 1 93.38 236 THR B N 1
ATOM 3810 C CA . THR B 1 236 ? 17.359 -6.441 -6.559 1 93.38 236 THR B CA 1
ATOM 3811 C C . THR B 1 236 ? 17.188 -5.234 -7.477 1 93.38 236 THR B C 1
ATOM 3813 O O . THR B 1 236 ? 18.047 -4.344 -7.496 1 93.38 236 THR B O 1
ATOM 3816 N N . GLN B 1 237 ? 16.125 -5.246 -8.25 1 92.94 237 GLN B N 1
ATOM 3817 C CA . GLN B 1 237 ? 15.883 -4.121 -9.141 1 92.94 237 GLN B CA 1
ATOM 3818 C C . GLN B 1 237 ? 15.695 -2.826 -8.359 1 92.94 237 GLN B C 1
ATOM 3820 O O . GLN B 1 237 ? 16.156 -1.766 -8.781 1 92.94 237 GLN B O 1
ATOM 3825 N N . PHE B 1 238 ? 15.031 -2.906 -7.27 1 95.5 238 PHE B N 1
ATOM 3826 C CA . PHE B 1 238 ? 14.875 -1.765 -6.375 1 95.5 238 PHE B CA 1
ATOM 3827 C C . PHE B 1 238 ? 16.234 -1.201 -5.98 1 95.5 238 PHE B C 1
ATOM 3829 O O . PHE B 1 238 ? 16.453 0.009 -6.055 1 95.5 238 PHE B O 1
ATOM 3836 N N . LEU B 1 239 ? 17.094 -2.021 -5.551 1 95.94 239 LEU B N 1
ATOM 3837 C CA . LEU B 1 239 ? 18.406 -1.583 -5.121 1 95.94 239 LEU B CA 1
ATOM 3838 C C . LEU B 1 239 ? 19.172 -0.949 -6.277 1 95.94 239 LEU B C 1
ATOM 3840 O O . LEU B 1 239 ? 19.859 0.059 -6.094 1 95.94 239 LEU B O 1
ATOM 3844 N N . LYS B 1 240 ? 19.094 -1.535 -7.441 1 94.81 240 LYS B N 1
ATOM 3845 C CA . LYS B 1 240 ? 19.734 -0.954 -8.625 1 94.81 240 LYS B CA 1
ATOM 3846 C C . LYS B 1 240 ? 19.156 0.43 -8.922 1 94.81 240 LYS B C 1
ATOM 3848 O O . LYS B 1 240 ? 19.906 1.359 -9.234 1 94.81 240 LYS B O 1
ATOM 3853 N N . ASP B 1 241 ? 17.891 0.505 -8.891 1 95.06 241 ASP B N 1
ATOM 3854 C CA . ASP B 1 241 ? 17.25 1.791 -9.125 1 95.06 241 ASP B CA 1
ATOM 3855 C C . ASP B 1 241 ? 17.641 2.809 -8.055 1 95.06 241 ASP B C 1
ATOM 3857 O O . ASP B 1 241 ? 17.797 3.994 -8.352 1 95.06 241 ASP B O 1
ATOM 3861 N N . LEU B 1 242 ? 17.703 2.367 -6.797 1 97.12 242 LEU B N 1
ATOM 3862 C CA . LEU B 1 242 ? 18.125 3.24 -5.707 1 97.12 242 LEU B CA 1
ATOM 3863 C C . LEU B 1 242 ? 19.516 3.789 -5.949 1 97.12 242 LEU B C 1
ATOM 3865 O O . LEU B 1 242 ? 19.781 4.965 -5.699 1 97.12 242 LEU B O 1
ATOM 3869 N N . LYS B 1 243 ? 20.375 2.975 -6.469 1 96.38 243 LYS B N 1
ATOM 3870 C CA . LYS B 1 243 ? 21.703 3.428 -6.852 1 96.38 243 LYS B CA 1
ATOM 3871 C C . LYS B 1 243 ? 21.641 4.508 -7.93 1 96.38 243 LYS B C 1
ATOM 3873 O O . LYS B 1 243 ? 22.312 5.531 -7.836 1 96.38 243 LYS B O 1
ATOM 3878 N N . SER B 1 244 ? 20.875 4.211 -8.875 1 95.31 244 SER B N 1
ATOM 3879 C CA . SER B 1 244 ? 20.719 5.176 -9.961 1 95.31 244 SER B CA 1
ATOM 3880 C C . SER B 1 244 ? 20.203 6.512 -9.438 1 95.31 244 SER B C 1
ATOM 3882 O O . SER B 1 244 ? 20.656 7.574 -9.859 1 95.31 244 SER B O 1
ATOM 3884 N N . PHE B 1 245 ? 19.266 6.434 -8.586 1 97.12 245 PHE B N 1
ATOM 3885 C CA . PHE B 1 245 ? 18.734 7.633 -7.949 1 97.12 245 PHE B CA 1
ATOM 3886 C C . PHE B 1 245 ? 19.844 8.391 -7.219 1 97.12 245 PHE B C 1
ATOM 3888 O O . PHE B 1 245 ? 19.969 9.609 -7.363 1 97.12 245 PHE B O 1
ATOM 3895 N N . ALA B 1 246 ? 20.547 7.703 -6.395 1 96.38 246 ALA B N 1
ATOM 3896 C CA . ALA B 1 246 ? 21.594 8.328 -5.582 1 96.38 246 ALA B CA 1
ATOM 3897 C C . ALA B 1 246 ? 22.656 8.977 -6.461 1 96.38 246 ALA B C 1
ATOM 3899 O O . ALA B 1 246 ? 23.281 9.969 -6.066 1 96.38 246 ALA B O 1
ATOM 3900 N N . GLN B 1 247 ? 22.828 8.453 -7.645 1 93.69 247 GLN B N 1
ATOM 3901 C CA . GLN B 1 247 ? 23.859 8.938 -8.555 1 93.69 247 GLN B CA 1
ATOM 3902 C C . GLN B 1 247 ? 23.359 10.133 -9.367 1 93.69 247 GLN B C 1
ATOM 3904 O O . GLN B 1 247 ? 24.156 10.844 -9.977 1 93.69 247 GLN B O 1
ATOM 3909 N N . SER B 1 248 ? 22.125 10.242 -9.445 1 88.19 248 SER B N 1
ATOM 3910 C CA . SER B 1 248 ? 21.531 11.273 -10.297 1 88.19 248 SER B CA 1
ATOM 3911 C C . SER B 1 248 ? 21.656 12.648 -9.648 1 88.19 248 SER B C 1
ATOM 3913 O O . SER B 1 248 ? 21.609 12.773 -8.422 1 88.19 248 SER B O 1
#

Secondary structure (DSSP, 8-state):
---GGGGGGSGGGSTT--------------------------------HHHHHHHHHHHHHHHHHHHHHHS---------TT-EEEEETTEEEEEEEETTEEEEEEEETT-----------TT---TTS---------PPEEEEEEE-TTS-EEEEEEEEE---S--S--S-EEEEEEEEEE-TT--TTS--EEGGGS-HHHHHHHHHHHHHTT-SHHHHHHHHHHHHHHHHHHHHHHHHHHHHHHH-/---GGGGGGSGGGGGGG-------------------------------HHHHHHHHHHHHHHHHHHHHHHS---------TT-EEEEETTEEEEEEEETTEEEEEEEETT-----------TT---TTS-----------EEEEEEE-TTS-EEEEEEEEE-----SS--S-EEEEEEEEEE-TT--S-S--EEGGGS-HHHHHHHHHHHHHTT-SHHHHHHHHHHHHHHHHHHHHHHHHHHHHHHH-

Organism: Amphimedon queenslandica (NCBI:txid400682)

Nearest PDB structures (foldseek):
  6szw-assembly1_B  TM=8.483E-01  e=1.621E-11  Homo sapiens
  1p32-assembly1_A  TM=7.917E-01  e=5.431E-12  Homo sapiens
  1p32-assembly1_B  TM=7.896E-01  e=1.083E-11  Homo sapiens
  6szw-assembly1_C  TM=7.659E-01  e=6.093E-12  Homo sapiens
  6szw-assembly1_A  TM=8.031E-01  e=4.567E-11  Homo sapiens

Radius of gyration: 30.92 Å; Cα contacts (8 Å, |Δi|>4): 582; chains: 2; bounding box: 108×77×65 Å